Protein AF-0000000070043797 (afdb_homodimer)

Nearest PDB structures (foldseek):
  7clg-assembly1_B  TM=7.599E-01  e=2.004E-06  Staphylococcus aureus subsp. aureus USA300
  7clg-assembly1_A  TM=6.914E-01  e=1.085E-05  Staphylococcus aureus subsp. aureus USA300
  2c1l-assembly1_B  TM=6.113E-01  e=4.246E-06  Cytobacillus firmus
  5hp4-assembly1_A  TM=2.828E-01  e=3.568E+00  Tequintavirus T5
  5hml-assembly2_B  TM=2.187E-01  e=4.583E+00  Tequintavirus T5

pLDDT: mean 82.66, std 15.9, range [40.84, 98.69]

Organism: NCBI:txid859350

Sequence (438 aa):
MLGLRELDLKEEYRSDRDDIVSEFFFPCLSNCIEYDRCVDFLSIHTLARISMAFDNFAEGKAKLRMVTGHRFRASELDLLTKLFSEKEVKLFNSKLIKDSKINKVKSIIDNGQVEIKIAIPNSEQISDSFSERIGIFRDEHDQTVAFTGTSRGTVPTQTRDFESVDVFTSWNDQSRVERKMKDFEDLWQNKTKYVEVYDFMYAEKNNLLKYSSEWIMHDMLGLRELDLKEEYRSDRDDIVSEFFFPCLSNCIEYDRCVDFLSIHTLARISMAFDNFAEGKAKLRMVTGHRFRASELDLLTKLFSEKEVKLFNSKLIKDSKINKVKSIIDNGQVEIKIAIPNSEQISDSFSERIGIFRDEHDQTVAFTGTSRGTVPTQTRDFESVDVFTSWNDQSRVERKMKDFEDLWQNKTKYVEVYDFMYAEKNNLLKYSSEWIMHD

Radius of gyration: 21.9 Å; Cα contacts (8 Å, |Δi|>4): 882; chains: 2; bounding box: 48×62×45 Å

Solvent-accessible surface area (backbone atoms only — not comparable to full-atom values): 22919 Å² total; per-residue (Å²): 129,66,49,58,82,74,52,90,75,61,60,59,42,36,55,62,84,36,58,51,41,72,70,45,48,39,57,47,41,53,27,30,35,34,37,42,36,34,34,40,62,77,46,68,63,54,53,38,41,54,53,63,46,22,57,55,35,73,76,71,64,29,39,38,41,34,38,21,22,42,54,35,40,44,72,52,45,55,52,51,49,60,60,68,48,81,64,80,58,77,68,64,90,50,79,62,66,76,31,68,58,55,52,49,42,37,52,41,42,73,70,63,30,46,48,54,31,29,33,38,40,62,35,89,50,29,44,59,44,33,57,36,30,40,37,35,34,29,20,94,83,69,42,36,40,26,34,42,41,76,78,65,40,57,47,84,90,41,53,14,51,39,40,51,34,44,45,32,33,46,89,83,28,42,71,63,26,52,48,52,52,48,51,50,51,32,41,75,68,47,66,38,56,52,38,46,50,37,50,43,67,58,32,58,77,66,65,64,56,44,66,36,84,55,45,60,65,83,104,129,69,49,57,80,74,50,92,76,61,62,58,42,36,54,61,83,37,58,52,39,72,72,45,48,38,57,46,41,54,26,32,34,35,38,40,35,36,34,40,64,78,46,68,65,54,51,38,40,55,54,64,47,21,57,56,35,74,74,68,65,29,39,36,42,34,38,21,22,42,54,34,40,43,72,51,46,54,52,52,49,58,59,69,48,82,66,78,55,89,57,54,85,50,83,64,56,75,31,68,58,55,52,50,42,39,52,41,41,72,70,64,29,44,47,55,31,29,33,39,41,62,36,89,50,29,45,58,43,34,57,37,31,38,37,36,35,28,20,94,84,69,42,37,41,26,35,42,42,76,78,66,41,57,48,84,88,41,56,15,53,39,39,49,34,44,43,32,34,48,90,82,29,42,71,62,26,52,49,50,53,49,51,49,52,34,41,75,68,48,66,38,57,51,38,46,51,36,50,43,66,57,33,58,76,66,65,64,56,43,67,38,83,55,45,59,64,84,105

Foldseek 3Di:
DDAPVPQPDDQKDFPVPDPCQVRPVLVLLQFFQEKEWEAAADAPVVLLLSLVSNVVVVVVRHAYEYEYEQEYAPVRLVLVLVLQDPPPPPPDPDPVVVPPSSVSSSVSVVSVRYFYKYKAFADPVTHDTDHWTKMWGAGPVRKIKIKGWHCVPNDPVDDDDGIMMGIDTCVRHVVVNVVVVVVSVCVVVQNDPRMGMGGPNVCVVVVVHHYDNPPPPPD/DDAPVPQPDDQKDFPVPDPCQVRPVLVLLQFFQEKEWEAAADAPVVLLLSLVSNVVVVVVRHAYEYEYEQEYAPVRLVLVLLLQDPPPPCDPPDPPVVPPSSVSSSVSVVSVRYFYKYKAFADPVTHDTDHWTKMWGAHPVRKIKIKGWHPVDNDPVDDDDGIMMGIDTCVRHVVVNVVVVVVSVCVVVQNDPRMGMGGPNVCVVVVVHHYDNPPPPPD

Structure (mmCIF, N/CA/C/O backbone):
data_AF-0000000070043797-model_v1
#
loop_
_entity.id
_entity.type
_entity.pdbx_description
1 polymer 'DNA repair helicase'
#
loop_
_atom_site.group_PDB
_atom_site.id
_atom_site.type_symbol
_atom_site.label_atom_id
_atom_site.label_alt_id
_atom_site.label_comp_id
_atom_site.label_asym_id
_atom_site.label_entity_id
_atom_site.label_seq_id
_atom_site.pdbx_PDB_ins_code
_atom_site.Cartn_x
_atom_site.Cartn_y
_atom_site.Cartn_z
_atom_site.occupancy
_atom_site.B_iso_or_equiv
_atom_site.auth_seq_id
_atom_site.auth_comp_id
_atom_site.auth_asym_id
_atom_site.auth_atom_id
_atom_site.pdbx_PDB_model_num
ATOM 1 N N . MET A 1 1 ? 14.516 19.719 20.734 1 55.59 1 MET A N 1
ATOM 2 C CA . MET A 1 1 ? 13.758 18.547 20.312 1 55.59 1 MET A CA 1
ATOM 3 C C . MET A 1 1 ? 14.672 17.531 19.625 1 55.59 1 MET A C 1
ATOM 5 O O . MET A 1 1 ? 15.656 17.906 18.984 1 55.59 1 MET A O 1
ATOM 9 N N . LEU A 1 2 ? 14.672 16.281 20.016 1 77 2 LEU A N 1
ATOM 10 C CA . LEU A 1 2 ? 15.492 15.266 19.375 1 77 2 LEU A CA 1
ATOM 11 C C . LEU A 1 2 ? 15.156 15.156 17.891 1 77 2 LEU A C 1
ATOM 13 O O . LEU A 1 2 ? 14.008 15.391 17.484 1 77 2 LEU A O 1
ATOM 17 N N . GLY A 1 3 ? 16.172 15.289 16.969 1 90.25 3 GLY A N 1
ATOM 18 C CA . GLY A 1 3 ? 15.977 15.133 15.539 1 90.25 3 GLY A CA 1
ATOM 19 C C . GLY A 1 3 ? 15.594 13.719 15.141 1 90.25 3 GLY A C 1
ATOM 20 O O . GLY A 1 3 ? 15.633 12.805 15.969 1 90.25 3 GLY A O 1
ATOM 21 N N . LEU A 1 4 ? 15.07 13.547 13.93 1 96 4 LEU A N 1
ATOM 22 C CA . LEU A 1 4 ? 14.664 12.25 13.398 1 96 4 LEU A CA 1
ATOM 23 C C . LEU A 1 4 ? 15.828 11.258 13.438 1 96 4 LEU A C 1
ATOM 25 O O . LEU A 1 4 ? 15.617 10.062 13.656 1 96 4 LEU A O 1
ATOM 29 N N . ARG A 1 5 ? 16.984 11.781 13.312 1 96.38 5 ARG A N 1
ATOM 30 C CA . ARG A 1 5 ? 18.156 10.914 13.234 1 96.38 5 ARG A CA 1
ATOM 31 C C . ARG A 1 5 ? 18.438 10.25 14.57 1 96.38 5 ARG A C 1
ATOM 33 O O . ARG A 1 5 ? 19.141 9.242 14.633 1 96.38 5 ARG A O 1
ATOM 40 N N . GLU A 1 6 ? 17.984 10.82 15.656 1 96 6 GLU A N 1
ATOM 41 C CA . GLU A 1 6 ? 18.219 10.289 17 1 96 6 GLU A CA 1
ATOM 42 C C . GLU A 1 6 ? 17.234 9.164 17.328 1 96 6 GLU A C 1
ATOM 44 O O . GLU A 1 6 ? 17.391 8.477 18.328 1 96 6 GLU A O 1
ATOM 49 N N . LEU A 1 7 ? 16.25 9.016 16.484 1 96.12 7 LEU A N 1
ATOM 50 C CA . LEU A 1 7 ? 15.281 7.945 16.688 1 96.12 7 LEU A CA 1
ATOM 51 C C . LEU A 1 7 ? 15.859 6.598 16.281 1 96.12 7 LEU A C 1
ATOM 53 O O . LEU A 1 7 ? 16.656 6.516 15.336 1 96.12 7 LEU A O 1
ATOM 57 N N . ASP A 1 8 ? 15.539 5.574 16.984 1 95.44 8 ASP A N 1
ATOM 58 C CA . ASP A 1 8 ? 15.891 4.207 16.609 1 95.44 8 ASP A CA 1
ATOM 59 C C . ASP A 1 8 ? 14.82 3.592 15.711 1 95.44 8 ASP A C 1
ATOM 61 O O . ASP A 1 8 ? 13.938 2.873 16.188 1 95.44 8 ASP A O 1
ATOM 65 N N . LEU A 1 9 ? 14.977 3.846 14.43 1 97.81 9 LEU A N 1
ATOM 66 C CA . LEU A 1 9 ? 13.945 3.436 13.484 1 97.81 9 LEU A CA 1
ATOM 67 C C . LEU A 1 9 ? 14.312 2.109 12.82 1 97.81 9 LEU A C 1
ATOM 69 O O . LEU A 1 9 ? 15.484 1.852 12.547 1 97.81 9 LEU A O 1
ATOM 73 N N . LYS A 1 10 ? 13.359 1.319 12.633 1 97.75 10 LYS A N 1
ATOM 74 C CA . LYS A 1 10 ? 13.523 0.074 11.891 1 97.75 10 LYS A CA 1
ATOM 75 C C . LYS A 1 10 ? 13.375 0.308 10.383 1 97.75 10 LYS A C 1
ATOM 77 O O . LYS A 1 10 ? 12.82 1.32 9.961 1 97.75 10 LYS A O 1
ATOM 82 N N . GLU A 1 11 ? 13.852 -0.627 9.578 1 97.69 11 GLU A N 1
ATOM 83 C CA . GLU A 1 11 ? 13.656 -0.587 8.133 1 97.69 11 GLU A CA 1
ATOM 84 C C . GLU A 1 11 ? 12.203 -0.876 7.77 1 97.69 11 GLU A C 1
ATOM 86 O O . GLU A 1 11 ? 11.719 -0.452 6.715 1 97.69 11 GLU A O 1
ATOM 91 N N . GLU A 1 12 ? 11.602 -1.623 8.656 1 97.25 12 GLU A N 1
ATOM 92 C CA . GLU A 1 12 ? 10.211 -2.02 8.445 1 97.25 12 GLU A CA 1
ATOM 93 C C . GLU A 1 12 ? 9.484 -2.215 9.773 1 97.25 12 GLU A C 1
ATOM 95 O O . GLU A 1 12 ? 10.062 -2.717 10.734 1 97.25 12 GLU A O 1
ATOM 100 N N . TYR A 1 13 ? 8.273 -1.772 9.867 1 96 13 TYR A N 1
ATOM 101 C CA . TYR A 1 13 ? 7.348 -2.086 10.953 1 96 13 TYR A CA 1
ATOM 102 C C . TYR A 1 13 ? 6.188 -2.939 10.453 1 96 13 TYR A C 1
ATOM 104 O O . TYR A 1 13 ? 5.688 -2.732 9.352 1 96 13 TYR A O 1
ATOM 112 N N . ARG A 1 14 ? 5.762 -3.846 11.273 1 94.44 14 ARG A N 1
ATOM 113 C CA . ARG A 1 14 ? 4.707 -4.777 10.883 1 94.44 14 ARG A CA 1
ATOM 114 C C . ARG A 1 14 ? 3.801 -5.105 12.07 1 94.44 14 ARG A C 1
ATOM 116 O O . ARG A 1 14 ? 4.273 -5.254 13.195 1 94.44 14 ARG A O 1
ATOM 123 N N . SER A 1 15 ? 2.512 -5.293 11.805 1 91.38 15 SER A N 1
ATOM 124 C CA . SER A 1 15 ? 1.468 -5.371 12.82 1 91.38 15 SER A CA 1
ATOM 125 C C . SER A 1 15 ? 1.698 -6.551 13.766 1 91.38 15 SER A C 1
ATOM 127 O O . SER A 1 15 ? 1.282 -6.52 14.922 1 91.38 15 SER A O 1
ATOM 129 N N . ASP A 1 16 ? 2.354 -7.566 13.281 1 93.25 16 ASP A N 1
ATOM 130 C CA . ASP A 1 16 ? 2.461 -8.781 14.086 1 93.25 16 ASP A CA 1
ATOM 131 C C . ASP A 1 16 ? 3.486 -8.602 15.203 1 93.25 16 ASP A C 1
ATOM 133 O O . ASP A 1 16 ? 3.506 -9.383 16.156 1 93.25 16 ASP A O 1
ATOM 137 N N . ARG A 1 17 ? 4.336 -7.559 15.172 1 95.19 17 ARG A N 1
ATOM 138 C CA . ARG A 1 17 ? 5.426 -7.5 16.141 1 95.19 17 ARG A CA 1
ATOM 139 C C . ARG A 1 17 ? 5.668 -6.066 16.609 1 95.19 17 ARG A C 1
ATOM 141 O O . ARG A 1 17 ? 6.398 -5.836 17.562 1 95.19 17 ARG A O 1
ATOM 148 N N . ASP A 1 18 ? 5.02 -5.113 15.938 1 93.5 18 ASP A N 1
ATOM 149 C CA . ASP A 1 18 ? 5.191 -3.707 16.297 1 93.5 18 ASP A CA 1
ATOM 150 C C . ASP A 1 18 ? 3.844 -3.027 16.516 1 93.5 18 ASP A C 1
ATOM 152 O O . ASP A 1 18 ? 2.836 -3.426 15.93 1 93.5 18 ASP A O 1
ATOM 156 N N . ASP A 1 19 ? 3.861 -2.084 17.359 1 90.25 19 ASP A N 1
ATOM 157 C CA . ASP A 1 19 ? 2.826 -1.056 17.328 1 90.25 19 ASP A CA 1
ATOM 158 C C . ASP A 1 19 ? 3.234 0.106 16.422 1 90.25 19 ASP A C 1
ATOM 160 O O . ASP A 1 19 ? 3.887 1.05 16.875 1 90.25 19 ASP A O 1
ATOM 164 N N . ILE A 1 20 ? 2.82 -0.01 15.273 1 90.69 20 ILE A N 1
ATOM 165 C CA . ILE A 1 20 ? 3.303 0.872 14.211 1 90.69 20 ILE A CA 1
ATOM 166 C C . ILE A 1 20 ? 3.012 2.326 14.578 1 90.69 20 ILE A C 1
ATOM 168 O O . ILE A 1 20 ? 3.852 3.205 14.375 1 90.69 20 ILE A O 1
ATOM 172 N N . VAL A 1 21 ? 1.913 2.643 15.148 1 86.25 21 VAL A N 1
ATOM 173 C CA . VAL A 1 21 ? 1.5 4.004 15.477 1 86.25 21 VAL A CA 1
ATOM 174 C C . VAL A 1 21 ? 2.41 4.574 16.562 1 86.25 21 VAL A C 1
ATOM 176 O O . VAL A 1 21 ? 3.064 5.598 16.359 1 86.25 21 VAL A O 1
ATOM 179 N N . SER A 1 22 ? 2.598 3.875 17.641 1 87.75 22 SER A N 1
ATOM 180 C CA . SER A 1 22 ? 3.32 4.414 18.797 1 87.75 22 SER A CA 1
ATOM 181 C C . SER A 1 22 ? 4.828 4.309 18.594 1 87.75 22 SER A C 1
ATOM 183 O O . SER A 1 22 ? 5.59 5.098 19.156 1 87.75 22 SER A O 1
ATOM 185 N N . GLU A 1 23 ? 5.234 3.354 17.766 1 92.62 23 GLU A N 1
ATOM 186 C CA . GLU A 1 23 ? 6.668 3.098 17.672 1 92.62 23 GLU A CA 1
ATOM 187 C C . GLU A 1 23 ? 7.273 3.771 16.438 1 92.62 23 GLU A C 1
ATOM 189 O O . GLU A 1 23 ? 8.484 3.961 16.375 1 92.62 23 GLU A O 1
ATOM 194 N N . PHE A 1 24 ? 6.465 4.102 15.555 1 93.31 24 PHE A N 1
ATOM 195 C CA . PHE A 1 24 ? 6.984 4.73 14.344 1 93.31 24 PHE A CA 1
ATOM 196 C C . PHE A 1 24 ? 6.355 6.102 14.133 1 93.31 24 PHE A C 1
ATOM 198 O O . PHE A 1 24 ? 7.055 7.117 14.141 1 93.31 24 PHE A O 1
ATOM 205 N N . PHE A 1 25 ? 5.074 6.133 14.055 1 89.94 25 PHE A N 1
ATOM 206 C CA . PHE A 1 25 ? 4.402 7.359 13.641 1 89.94 25 PHE A CA 1
ATOM 207 C C . PHE A 1 25 ? 4.535 8.438 14.711 1 89.94 25 PHE A C 1
ATOM 209 O O . PHE A 1 25 ? 5 9.547 14.43 1 89.94 25 PHE A O 1
ATOM 216 N N . PHE A 1 26 ? 4.219 8.133 15.891 1 87.69 26 PHE A N 1
ATOM 217 C CA . PHE A 1 26 ? 4.238 9.141 16.938 1 87.69 26 PHE A CA 1
ATOM 218 C C . PHE A 1 26 ? 5.641 9.703 17.125 1 87.69 26 PHE A C 1
ATOM 220 O O . PHE A 1 26 ? 5.832 10.922 17.141 1 87.69 26 PHE A O 1
ATOM 227 N N . PRO A 1 27 ? 6.637 8.828 17.266 1 90.88 27 PRO A N 1
ATOM 228 C CA . PRO A 1 27 ? 7.988 9.375 17.391 1 90.88 27 PRO A CA 1
ATOM 229 C C . PRO A 1 27 ? 8.375 10.281 16.234 1 90.88 27 PRO A C 1
ATOM 231 O O . PRO A 1 27 ? 9 11.328 16.438 1 90.88 27 PRO A O 1
ATOM 234 N N . CYS A 1 28 ? 8.047 9.938 15.039 1 92.06 28 CYS A N 1
ATOM 235 C CA . CYS A 1 28 ? 8.391 10.758 13.883 1 92.06 28 CYS A CA 1
ATOM 236 C C . CYS A 1 28 ? 7.609 12.07 13.891 1 92.06 28 CYS A C 1
ATOM 238 O O . CYS A 1 28 ? 8.18 13.141 13.672 1 92.06 28 CYS A O 1
ATOM 240 N N . LEU A 1 29 ? 6.344 11.953 14.164 1 88.81 29 LEU A N 1
ATOM 241 C CA . LEU A 1 29 ? 5.484 13.133 14.172 1 88.81 29 LEU A CA 1
ATOM 242 C C . LEU A 1 29 ? 5.902 14.102 15.273 1 88.81 29 LEU A C 1
ATOM 244 O O . LEU A 1 29 ? 5.789 15.32 15.109 1 88.81 29 LEU A O 1
ATOM 248 N N . SER A 1 30 ? 6.387 13.586 16.328 1 85.62 30 SER A N 1
ATOM 249 C CA . SER A 1 30 ? 6.777 14.414 17.469 1 85.62 30 SER A CA 1
ATOM 250 C C . SER A 1 30 ? 8.102 15.125 17.203 1 85.62 30 SER A C 1
ATOM 252 O O . SER A 1 30 ? 8.461 16.062 17.922 1 85.62 30 SER A O 1
ATOM 254 N N . ASN A 1 31 ? 8.781 14.672 16.203 1 88.94 31 ASN A N 1
ATOM 255 C CA . ASN A 1 31 ? 10.117 15.219 16 1 88.94 31 ASN A CA 1
ATOM 256 C C . ASN A 1 31 ? 10.273 15.844 14.617 1 88.94 31 ASN A C 1
ATOM 258 O O . ASN A 1 31 ? 11.375 16.219 14.219 1 88.94 31 ASN A O 1
ATOM 262 N N . CYS A 1 32 ? 9.156 15.898 13.906 1 90.75 32 CYS A N 1
ATOM 263 C CA . CYS A 1 32 ? 9.234 16.531 12.602 1 90.75 32 CYS A CA 1
ATOM 264 C C . CYS A 1 32 ? 8.578 17.922 12.625 1 90.75 32 CYS A C 1
ATOM 266 O O . CYS A 1 32 ? 7.887 18.266 13.578 1 90.75 32 CYS A O 1
ATOM 268 N N . ILE A 1 33 ? 8.859 18.719 11.602 1 89.44 33 ILE A N 1
ATOM 269 C CA . ILE A 1 33 ? 8.234 20.031 11.461 1 89.44 33 ILE A CA 1
ATOM 270 C C . ILE A 1 33 ? 7.336 20.047 10.227 1 89.44 33 ILE A C 1
ATOM 272 O O . ILE A 1 33 ? 6.512 20.938 10.062 1 89.44 33 ILE A O 1
ATOM 276 N N . GLU A 1 34 ? 7.59 19.125 9.383 1 92.44 34 GLU A N 1
ATOM 277 C CA . GLU A 1 34 ? 6.77 18.953 8.188 1 92.44 34 GLU A CA 1
ATOM 278 C C . GLU A 1 34 ? 6.406 17.5 7.961 1 92.44 34 GLU A C 1
ATOM 280 O O . GLU A 1 34 ? 7.246 16.609 8.141 1 92.44 34 GLU A O 1
ATOM 285 N N . TYR A 1 35 ? 5.203 17.297 7.656 1 93.88 35 TYR A N 1
ATOM 286 C CA . TYR A 1 35 ? 4.711 15.961 7.316 1 93.88 35 TYR A CA 1
ATOM 287 C C . TYR A 1 35 ? 3.924 15.992 6.012 1 93.88 35 TYR A C 1
ATOM 289 O O . TYR A 1 35 ? 2.871 16.625 5.93 1 93.88 35 TYR A O 1
ATOM 297 N N . ASP A 1 36 ? 4.492 15.32 4.969 1 95.94 36 ASP A N 1
ATOM 298 C CA . ASP A 1 36 ? 3.842 15.133 3.674 1 95.94 36 ASP A CA 1
ATOM 299 C C . ASP A 1 36 ? 3.266 13.727 3.547 1 95.94 36 ASP A C 1
ATOM 301 O O . ASP A 1 36 ? 3.977 12.742 3.75 1 95.94 36 ASP A O 1
ATOM 305 N N . ARG A 1 37 ? 1.954 13.641 3.174 1 94.88 37 ARG A N 1
ATOM 306 C CA . ARG A 1 37 ? 1.294 12.336 3.213 1 94.88 37 ARG A CA 1
ATOM 307 C C . ARG A 1 37 ? 0.372 12.156 2.014 1 94.88 37 ARG A C 1
ATOM 309 O O . ARG A 1 37 ? -0.43 13.039 1.699 1 94.88 37 ARG A O 1
ATOM 316 N N . CYS A 1 38 ? 0.595 11.055 1.315 1 94.19 38 CYS A N 1
ATOM 317 C CA . CYS A 1 38 ? -0.367 10.602 0.318 1 94.19 38 CYS A CA 1
ATOM 318 C C . CYS A 1 38 ? -1.197 9.438 0.853 1 94.19 38 CYS A C 1
ATOM 320 O O . CYS A 1 38 ? -0.653 8.492 1.419 1 94.19 38 CYS A O 1
ATOM 322 N N . VAL A 1 39 ? -2.484 9.555 0.68 1 89.44 39 VAL A N 1
ATOM 323 C CA . VAL A 1 39 ? -3.389 8.461 1.04 1 89.44 39 VAL A CA 1
ATOM 324 C C . VAL A 1 39 ? -4.367 8.203 -0.105 1 89.44 39 VAL A C 1
ATOM 326 O O . VAL A 1 39 ? -4.629 9.094 -0.92 1 89.44 39 VAL A O 1
ATOM 329 N N . ASP A 1 40 ? -4.902 6.965 -0.133 1 85.25 40 ASP A N 1
ATOM 330 C CA . ASP A 1 40 ? -5.902 6.633 -1.141 1 85.25 40 ASP A CA 1
ATOM 331 C C . ASP A 1 40 ? -7.266 7.219 -0.777 1 85.25 40 ASP A C 1
ATOM 333 O O . ASP A 1 40 ? -7.988 7.711 -1.646 1 85.25 40 ASP A O 1
ATOM 337 N N . PHE A 1 41 ? -7.555 7.125 0.551 1 82.12 41 PHE A N 1
ATOM 338 C CA . PHE A 1 41 ? -8.82 7.617 1.073 1 82.12 41 PHE A CA 1
ATOM 339 C C . PHE A 1 41 ? -8.609 8.391 2.369 1 82.12 41 PHE A C 1
ATOM 341 O O . PHE A 1 41 ? -8.141 7.836 3.363 1 82.12 41 PHE A O 1
ATOM 348 N N . LEU A 1 42 ? -9.023 9.617 2.268 1 84.19 42 LEU A N 1
ATOM 349 C CA . LEU A 1 42 ? -8.891 10.438 3.467 1 84.19 42 LEU A CA 1
ATOM 350 C C . LEU A 1 42 ? -10.117 10.312 4.355 1 84.19 42 LEU A C 1
ATOM 352 O O . LEU A 1 42 ? -11.25 10.344 3.859 1 84.19 42 LEU A O 1
ATOM 356 N N . SER A 1 43 ? -9.875 10.133 5.578 1 77.75 43 SER A N 1
ATOM 357 C CA . SER A 1 43 ? -10.953 10.195 6.566 1 77.75 43 SER A CA 1
ATOM 358 C C . SER A 1 43 ? -10.664 11.258 7.629 1 77.75 43 SER A C 1
ATOM 360 O O . SER A 1 43 ? -9.508 11.562 7.91 1 77.75 43 SER A O 1
ATOM 362 N N . ILE A 1 44 ? -11.695 11.766 8.141 1 76.06 44 ILE A N 1
ATOM 363 C CA . ILE A 1 44 ? -11.578 12.766 9.195 1 76.06 44 ILE A CA 1
ATOM 364 C C . ILE A 1 44 ? -10.844 12.164 10.398 1 76.06 44 ILE A C 1
ATOM 366 O O . ILE A 1 44 ? -10.078 12.859 11.07 1 76.06 44 ILE A O 1
ATOM 370 N N . HIS A 1 45 ? -11.047 10.977 10.555 1 73.81 45 HIS A N 1
ATOM 371 C CA . HIS A 1 45 ? -10.398 10.312 11.68 1 73.81 45 HIS A CA 1
ATOM 372 C C . HIS A 1 45 ? -8.883 10.281 11.508 1 73.81 45 HIS A C 1
ATOM 374 O O . HIS A 1 45 ? -8.141 10.531 12.461 1 73.81 45 HIS A O 1
ATOM 380 N N . THR A 1 46 ? -8.531 10 10.305 1 75.94 46 THR A N 1
ATOM 381 C CA . THR A 1 46 ? -7.105 10.023 10.008 1 75.94 46 THR A CA 1
ATOM 382 C C . THR A 1 46 ? -6.527 11.414 10.25 1 75.94 46 THR A C 1
ATOM 384 O O . THR A 1 46 ? -5.488 11.555 10.898 1 75.94 46 THR A O 1
ATOM 387 N N . LEU A 1 47 ? -7.18 12.375 9.828 1 79.12 47 LEU A N 1
ATOM 388 C CA . LEU A 1 47 ? -6.727 13.758 9.984 1 79.12 47 LEU A CA 1
ATOM 389 C C . LEU A 1 47 ? -6.648 14.141 11.461 1 79.12 47 LEU A C 1
ATOM 391 O O . LEU A 1 47 ? -5.668 14.742 11.898 1 79.12 47 LEU A O 1
ATOM 395 N N . ALA A 1 48 ? -7.684 13.812 12.164 1 75.69 48 ALA A N 1
ATOM 396 C CA . ALA A 1 48 ? -7.734 14.102 13.594 1 75.69 48 ALA A CA 1
ATOM 397 C C . ALA A 1 48 ? -6.586 13.422 14.328 1 75.69 48 ALA A C 1
ATOM 399 O O . ALA A 1 48 ? -5.938 14.039 15.18 1 75.69 48 ALA A O 1
ATOM 400 N N . ARG A 1 49 ? -6.25 12.312 13.914 1 73.69 49 ARG A N 1
ATOM 401 C CA . ARG A 1 49 ? -5.195 11.547 14.562 1 73.69 49 ARG A CA 1
ATOM 402 C C . ARG A 1 49 ? -3.83 12.18 14.328 1 73.69 49 ARG A C 1
ATOM 404 O O . ARG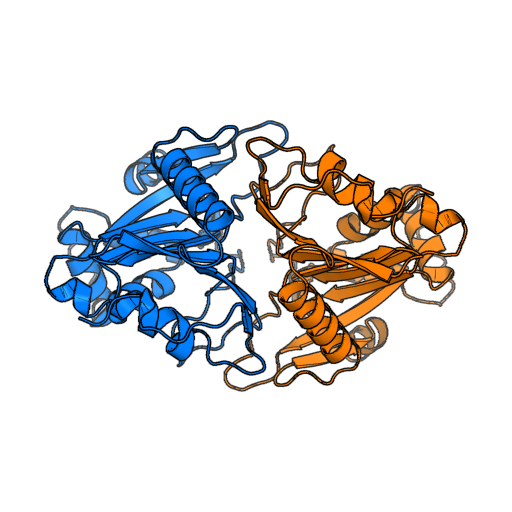 A 1 49 ? -3.039 12.328 15.266 1 73.69 49 ARG A O 1
ATOM 411 N N . ILE A 1 50 ? -3.621 12.422 13.18 1 78.06 50 ILE A N 1
ATOM 412 C CA . ILE A 1 50 ? -2.357 13.062 12.828 1 78.06 50 ILE A CA 1
ATOM 413 C C . ILE A 1 50 ? -2.223 14.383 13.578 1 78.06 50 ILE A C 1
ATOM 415 O O . ILE A 1 50 ? -1.166 14.68 14.141 1 78.06 50 ILE A O 1
ATOM 419 N N . SER A 1 51 ? -3.318 15.055 13.68 1 72.06 51 SER A N 1
ATOM 420 C CA . SER A 1 51 ? -3.303 16.375 14.312 1 72.06 51 SER A CA 1
ATOM 421 C C . SER A 1 51 ? -3.035 16.266 15.812 1 72.06 51 SER A C 1
ATOM 423 O O . SER A 1 51 ? -2.328 17.094 16.391 1 72.06 51 SER A O 1
ATOM 425 N N . MET A 1 52 ? -3.541 15.242 16.406 1 69.5 52 MET A N 1
ATOM 426 C CA . MET A 1 52 ? -3.377 15.047 17.844 1 69.5 52 MET A CA 1
ATOM 427 C C . MET A 1 52 ? -1.958 14.602 18.172 1 69.5 52 MET A C 1
ATOM 429 O O . MET A 1 52 ? -1.429 14.93 19.234 1 69.5 52 MET A O 1
ATOM 433 N N . ALA A 1 53 ? -1.466 13.828 17.312 1 67.12 53 ALA A N 1
ATOM 434 C CA . ALA A 1 53 ? -0.119 13.305 17.531 1 67.12 53 ALA A CA 1
ATOM 435 C C . ALA A 1 53 ? 0.934 14.383 17.266 1 67.12 53 ALA A C 1
ATOM 437 O O . ALA A 1 53 ? 2.078 14.258 17.703 1 67.12 53 ALA A O 1
ATOM 438 N N . PHE A 1 54 ? 0.45 15.273 16.594 1 68.31 54 PHE A N 1
ATOM 439 C CA . PHE A 1 54 ? 1.36 16.328 16.172 1 68.31 54 PHE A CA 1
ATOM 440 C C . PHE A 1 54 ? 1.446 17.422 17.234 1 68.31 54 PHE A C 1
ATOM 442 O O . PHE A 1 54 ? 1.111 18.578 16.953 1 68.31 54 PHE A O 1
ATOM 449 N N . ASP A 1 55 ? 1.703 17.047 18.562 1 58.59 55 ASP A N 1
ATOM 450 C CA . ASP A 1 55 ? 1.825 18.016 19.656 1 58.59 55 ASP A CA 1
ATOM 451 C C . ASP A 1 55 ? 2.688 19.203 19.25 1 58.59 55 ASP A C 1
ATOM 453 O O . ASP A 1 55 ? 2.377 20.359 19.578 1 58.59 55 ASP A O 1
ATOM 457 N N . ASN A 1 56 ? 3.838 18.922 18.656 1 56.78 56 ASN A N 1
ATOM 458 C CA . ASN A 1 56 ? 4.703 20.047 18.266 1 56.78 56 ASN A CA 1
ATOM 459 C C . ASN A 1 56 ? 3.992 21 17.328 1 56.78 56 ASN A C 1
ATOM 461 O O . ASN A 1 56 ? 4.508 22.078 17.016 1 56.78 56 ASN A O 1
ATOM 465 N N . PHE A 1 57 ? 2.799 20.531 16.688 1 57.28 57 PHE A N 1
ATOM 466 C CA . PHE A 1 57 ? 2.006 21.406 15.828 1 57.28 57 PHE A CA 1
ATOM 467 C C . PHE A 1 57 ? 1.597 22.672 16.562 1 57.28 57 PHE A C 1
ATOM 469 O O . PHE A 1 57 ? 1.509 23.75 15.969 1 57.28 57 PHE A O 1
ATOM 476 N N . ALA A 1 58 ? 1.352 22.359 17.844 1 53.78 58 ALA A N 1
ATOM 477 C CA . ALA A 1 58 ? 0.769 23.438 18.656 1 53.78 58 ALA A CA 1
ATOM 478 C C . ALA A 1 58 ? 1.689 24.641 18.703 1 53.78 58 ALA A C 1
ATOM 480 O O . ALA A 1 58 ? 1.224 25.781 18.828 1 53.78 58 ALA A O 1
ATOM 481 N N . GLU A 1 59 ? 2.92 24.344 18.609 1 54.97 59 GLU A N 1
ATOM 482 C CA . GLU A 1 59 ? 3.738 25.547 18.734 1 54.97 59 GLU A CA 1
ATOM 483 C C . GLU A 1 59 ? 3.822 26.297 17.422 1 54.97 59 GLU A C 1
ATOM 485 O O . GLU A 1 59 ? 4.531 27.297 17.312 1 54.97 59 GLU A O 1
ATOM 490 N N . GLY A 1 60 ? 2.961 26.078 16.453 1 58.16 60 GLY A N 1
ATOM 491 C CA . GLY A 1 60 ? 2.795 26.859 15.242 1 58.16 60 GLY A CA 1
ATOM 492 C C . GLY A 1 60 ? 3.805 26.5 14.164 1 58.16 60 GLY A C 1
ATOM 493 O O . GLY A 1 60 ? 3.793 27.078 13.078 1 58.16 60 GLY A O 1
ATOM 494 N N . LYS A 1 61 ? 4.645 25.531 14.484 1 63.44 61 LYS A N 1
ATOM 495 C CA . LYS A 1 61 ? 5.742 25.406 13.531 1 63.44 61 LYS A CA 1
ATOM 496 C C . LYS A 1 61 ? 5.566 24.172 12.648 1 63.44 61 LYS A C 1
ATOM 498 O O . LYS A 1 61 ? 6.312 23.969 11.695 1 63.44 61 LYS A O 1
ATOM 503 N N . ALA A 1 62 ? 4.531 23.375 12.766 1 75.06 62 ALA A N 1
ATOM 504 C CA . ALA A 1 62 ? 4.461 22.141 11.984 1 75.06 62 ALA A CA 1
ATOM 505 C C . ALA A 1 62 ? 3.438 22.266 10.859 1 75.06 62 ALA A C 1
ATOM 507 O O . ALA A 1 62 ? 2.43 22.953 11 1 75.06 62 ALA A O 1
ATOM 508 N N . LYS A 1 63 ? 3.812 21.797 9.68 1 87.56 63 LYS A N 1
ATOM 509 C CA . LYS A 1 63 ? 2.951 21.844 8.5 1 87.56 63 LYS A CA 1
ATOM 510 C C . LYS A 1 63 ? 2.623 20.422 8.016 1 87.56 63 LYS A C 1
ATOM 512 O O . LYS A 1 63 ? 3.512 19.578 7.91 1 87.56 63 LYS A O 1
ATOM 517 N N . LEU A 1 64 ? 1.349 20.188 7.82 1 91.31 64 LEU A N 1
ATOM 518 C CA . LEU A 1 64 ? 0.863 18.938 7.254 1 91.31 64 LEU A CA 1
ATOM 519 C C . LEU A 1 64 ? 0.28 19.156 5.863 1 91.31 64 LEU A C 1
ATOM 521 O O . LEU A 1 64 ? -0.678 19.922 5.703 1 91.31 64 LEU A O 1
ATOM 525 N N . ARG A 1 65 ? 0.882 18.547 4.855 1 93.81 65 ARG A N 1
ATOM 526 C CA . ARG A 1 65 ? 0.344 18.531 3.5 1 93.81 65 ARG A CA 1
ATOM 527 C C . ARG A 1 65 ? -0.145 17.125 3.135 1 93.81 65 ARG A C 1
ATOM 529 O O . ARG A 1 65 ? 0.596 16.156 3.268 1 93.81 65 ARG A O 1
ATOM 536 N N . MET A 1 66 ? -1.4 17.047 2.711 1 93.75 66 MET A N 1
ATOM 537 C CA . MET A 1 66 ? -1.964 15.75 2.377 1 93.75 66 MET A CA 1
ATOM 538 C C . MET A 1 66 ? -2.521 15.742 0.958 1 93.75 66 MET A C 1
ATOM 540 O O . MET A 1 66 ? -3.178 16.703 0.541 1 93.75 66 MET A O 1
ATOM 544 N N . VAL A 1 67 ? -2.16 14.758 0.213 1 95.75 67 VAL A N 1
ATOM 545 C CA . VAL A 1 67 ? -2.799 14.469 -1.068 1 95.75 67 VAL A CA 1
ATOM 546 C C . VAL A 1 67 ? -3.627 13.188 -0.96 1 95.75 67 VAL A C 1
ATOM 548 O O . VAL A 1 67 ? -3.139 12.164 -0.474 1 95.75 67 VAL A O 1
ATOM 551 N N . THR A 1 68 ? -4.871 13.234 -1.33 1 92.81 68 THR A N 1
ATOM 552 C CA . THR A 1 68 ? -5.742 12.07 -1.27 1 92.81 68 THR A CA 1
ATOM 553 C C . THR A 1 68 ? -6.438 11.844 -2.611 1 92.81 68 THR A C 1
ATOM 555 O O . THR A 1 68 ? -6.441 12.727 -3.471 1 92.81 68 THR A O 1
ATOM 558 N N . GLY A 1 69 ? -6.941 10.656 -2.791 1 91.31 69 GLY A N 1
ATOM 559 C CA . GLY A 1 69 ? -7.762 10.367 -3.957 1 91.31 69 GLY A CA 1
ATOM 560 C C . GLY A 1 69 ? -9.078 11.117 -3.969 1 91.31 69 GLY A C 1
ATOM 561 O O . GLY A 1 69 ? -9.391 11.844 -3.021 1 91.31 69 GLY A O 1
ATOM 562 N N . HIS A 1 70 ? -9.859 10.93 -5.023 1 90.94 70 HIS A N 1
ATOM 563 C CA . HIS A 1 70 ? -11.023 11.773 -5.266 1 90.94 70 HIS A CA 1
ATOM 564 C C . HIS A 1 70 ? -12.312 11.055 -4.891 1 90.94 70 HIS A C 1
ATOM 566 O O . HIS A 1 70 ? -13.406 11.539 -5.191 1 90.94 70 HIS A O 1
ATOM 572 N N . ARG A 1 71 ? -12.156 9.945 -4.305 1 84.38 71 ARG A N 1
ATOM 573 C CA . ARG A 1 71 ? -13.344 9.188 -3.908 1 84.38 71 ARG A CA 1
ATOM 574 C C . ARG A 1 71 ? -13.555 9.25 -2.398 1 84.38 71 ARG A C 1
ATOM 576 O O . ARG A 1 71 ? -12.617 9.039 -1.624 1 84.38 71 ARG A O 1
ATOM 583 N N . PHE A 1 72 ? -14.812 9.516 -2.025 1 83.75 72 PHE A N 1
ATOM 584 C CA . PHE A 1 72 ? -15.164 9.648 -0.615 1 83.75 72 PHE A CA 1
ATOM 585 C C . PHE A 1 72 ? -16.453 8.898 -0.302 1 83.75 72 PHE A C 1
ATOM 587 O O . PHE A 1 72 ? -17.312 8.734 -1.174 1 83.75 72 PHE A O 1
ATOM 594 N N . ARG A 1 73 ? -16.438 8.461 0.91 1 78.5 73 ARG A N 1
ATOM 595 C CA . ARG A 1 73 ? -17.781 8.188 1.416 1 78.5 73 ARG A CA 1
ATOM 596 C C . ARG A 1 73 ? -18.594 9.477 1.548 1 78.5 73 ARG A C 1
ATOM 598 O O . ARG A 1 73 ? -18.062 10.508 1.967 1 78.5 73 ARG A O 1
ATOM 605 N N . ALA A 1 74 ? -19.859 9.297 1.291 1 82 74 ALA A N 1
ATOM 606 C CA . ALA A 1 74 ? -20.703 10.484 1.304 1 82 74 ALA A CA 1
ATOM 607 C C . ALA A 1 74 ? -20.641 11.188 2.658 1 82 74 ALA A C 1
ATOM 609 O O . ALA A 1 74 ? -20.516 12.414 2.727 1 82 74 ALA A O 1
ATOM 610 N N . SER A 1 75 ? -20.75 10.43 3.68 1 81 75 SER A N 1
ATOM 611 C CA . SER A 1 75 ? -20.734 11 5.023 1 81 75 SER A CA 1
ATOM 612 C C . SER A 1 75 ? -19.406 11.688 5.32 1 81 75 SER A C 1
ATOM 614 O O . SER A 1 75 ? -19.391 12.75 5.941 1 81 75 SER A O 1
ATOM 616 N N . GLU A 1 76 ? -18.391 11.102 4.812 1 81.69 76 GLU A N 1
ATOM 617 C CA . GLU A 1 76 ? -17.062 11.664 5.031 1 81.69 76 GLU A CA 1
ATOM 618 C C . GLU A 1 76 ? -16.875 12.969 4.262 1 81.69 76 GLU A C 1
ATOM 620 O O . GLU A 1 76 ? -16.328 13.938 4.789 1 81.69 76 GLU A O 1
ATOM 625 N N . LEU A 1 77 ? -17.328 12.945 3.127 1 86.5 77 LEU A N 1
ATOM 626 C CA . LEU A 1 77 ? -17.188 14.141 2.297 1 86.5 77 LEU A CA 1
ATOM 627 C C . LEU A 1 77 ? -17.922 15.32 2.92 1 86.5 77 LEU A C 1
ATOM 629 O O . LEU A 1 77 ? -17.406 16.438 2.951 1 86.5 77 LEU A O 1
ATOM 633 N N . ASP A 1 78 ? -19.109 15.07 3.393 1 85.94 78 ASP A N 1
ATOM 634 C CA . ASP A 1 78 ? -19.906 16.109 4.035 1 85.94 78 ASP A CA 1
ATOM 635 C C . ASP A 1 78 ? -19.156 16.719 5.219 1 85.94 78 ASP A C 1
ATOM 637 O O . ASP A 1 78 ? -19.094 17.938 5.359 1 85.94 78 ASP A O 1
ATOM 641 N N . LEU A 1 79 ? -18.594 15.875 5.984 1 84.06 79 LEU A N 1
ATOM 642 C CA . LEU A 1 79 ? -17.875 16.312 7.176 1 84.06 79 LEU A CA 1
ATOM 643 C C . LEU A 1 79 ? -16.625 17.125 6.797 1 84.06 79 LEU A C 1
ATOM 645 O O . LEU A 1 79 ? -16.391 18.188 7.363 1 84.06 79 LEU A O 1
ATOM 649 N N . LEU A 1 80 ? -15.875 16.641 5.855 1 86.75 80 LEU A N 1
ATOM 650 C CA . LEU A 1 80 ? -14.664 17.328 5.418 1 86.75 80 LEU A CA 1
ATOM 651 C C . LEU A 1 80 ? -14.992 18.688 4.812 1 86.75 80 LEU A C 1
ATOM 653 O O . LEU A 1 80 ? -14.281 19.672 5.051 1 86.75 80 LEU A O 1
ATOM 657 N N . THR A 1 81 ? -16.047 18.75 4.078 1 87.81 81 THR A N 1
ATOM 658 C CA . THR A 1 81 ? -16.469 20 3.465 1 87.81 81 THR A CA 1
ATOM 659 C C . THR A 1 81 ? -16.797 21.047 4.527 1 87.81 81 THR A C 1
ATOM 661 O O . THR A 1 81 ? -16.406 22.203 4.406 1 87.81 81 THR A O 1
ATOM 664 N N . LYS A 1 82 ? -17.438 20.609 5.512 1 84.12 82 LYS A N 1
ATOM 665 C CA . LYS A 1 82 ? -17.781 21.516 6.605 1 84.12 82 LYS A CA 1
ATOM 666 C C . LYS A 1 82 ? -16.531 22 7.332 1 84.12 82 LYS A C 1
ATOM 668 O O . LYS A 1 82 ? -16.438 23.156 7.719 1 84.12 82 LYS A O 1
ATOM 673 N N . LEU A 1 83 ? -15.641 21.109 7.477 1 83.56 83 LEU A N 1
ATOM 674 C CA . LEU A 1 83 ? -14.406 21.422 8.195 1 83.56 83 LEU A CA 1
ATOM 675 C C . LEU A 1 83 ? -13.578 22.438 7.438 1 83.56 83 LEU A C 1
ATOM 677 O O . LEU A 1 83 ? -12.969 23.328 8.039 1 83.56 83 LEU A O 1
ATOM 681 N N . PHE A 1 84 ? -13.617 22.391 6.164 1 86.38 84 PHE A N 1
ATOM 682 C CA . PHE A 1 84 ? -12.727 23.234 5.367 1 86.38 84 PHE A CA 1
ATOM 683 C C . PHE A 1 84 ? -13.461 24.438 4.812 1 86.38 84 PHE A C 1
ATOM 685 O O . PHE A 1 84 ? -12.852 25.328 4.215 1 86.38 84 PHE A O 1
ATOM 692 N N . SER A 1 85 ? -14.734 24.453 5.004 1 80.62 85 SER A N 1
ATOM 693 C CA . SER A 1 85 ? -15.492 25.625 4.574 1 80.62 85 SER A CA 1
ATOM 694 C C . SER A 1 85 ? -15.242 26.812 5.496 1 80.62 85 SER A C 1
ATOM 696 O O . SER A 1 85 ? -15.07 26.641 6.707 1 80.62 85 SER A O 1
ATOM 698 N N . GLU A 1 86 ? -14.82 28.094 4.953 1 66.44 86 GLU A N 1
ATOM 699 C CA . GLU A 1 86 ? -14.57 29.328 5.695 1 66.44 86 GLU A CA 1
ATOM 700 C C . GLU A 1 86 ? -15.844 29.859 6.336 1 66.44 86 GLU A C 1
ATOM 702 O O . GLU A 1 86 ? -15.797 30.656 7.266 1 66.44 86 GLU A O 1
ATOM 707 N N . LYS A 1 87 ? -17.047 29.781 5.652 1 56.88 87 LYS A N 1
ATOM 708 C CA . LYS A 1 87 ? -18.281 30.375 6.16 1 56.88 87 LYS A CA 1
ATOM 709 C C . LYS A 1 87 ? -18.578 29.891 7.578 1 56.88 87 LYS A C 1
ATOM 711 O O . LYS A 1 87 ? -18.297 28.734 7.922 1 56.88 87 LYS A O 1
ATOM 716 N N . GLU A 1 88 ? -18.609 30.891 8.32 1 52.72 88 GLU A N 1
ATOM 717 C CA . GLU A 1 88 ? -19.016 30.656 9.711 1 52.72 88 GLU A CA 1
ATOM 718 C C . GLU A 1 88 ? -20 29.516 9.82 1 52.72 88 GLU A C 1
ATOM 720 O O . GLU A 1 88 ? -21.156 29.625 9.383 1 52.72 88 GLU A O 1
ATOM 725 N N . VAL A 1 89 ? -19.688 28.484 9.234 1 48.38 89 VAL A N 1
ATOM 726 C CA . VAL A 1 89 ? -20.672 27.422 9.391 1 48.38 89 VAL A CA 1
ATOM 727 C C . VAL A 1 89 ? -21.062 27.297 10.859 1 48.38 89 VAL A C 1
ATOM 729 O O . VAL A 1 89 ? -20.219 27.047 11.719 1 48.38 89 VAL A O 1
ATOM 732 N N . LYS A 1 90 ? -22.016 28.141 11.359 1 46.5 90 LYS A N 1
ATOM 733 C CA . LYS A 1 90 ? -22.688 27.672 12.562 1 46.5 90 LYS A CA 1
ATOM 734 C C . LYS A 1 90 ? -22.531 26.172 12.734 1 46.5 90 LYS A C 1
ATOM 736 O O . LYS A 1 90 ? -23.172 25.391 12.016 1 46.5 90 LYS A O 1
ATOM 741 N N . LEU A 1 91 ? -21.422 25.75 12.734 1 48.5 91 LEU A N 1
ATOM 742 C CA . LEU A 1 91 ? -21.172 24.344 13.023 1 48.5 91 LEU A CA 1
ATOM 743 C C . LEU A 1 91 ? -22.359 23.703 13.742 1 48.5 91 LEU A C 1
ATOM 745 O O . LEU A 1 91 ? -22.797 24.219 14.773 1 48.5 91 LEU A O 1
ATOM 749 N N . PHE A 1 92 ? -23.141 22.922 13.023 1 42.62 92 PHE A N 1
ATOM 750 C CA . PHE A 1 92 ? -24.391 22.266 13.375 1 42.62 92 PHE A CA 1
ATOM 751 C C . PHE A 1 92 ? -24.453 21.969 14.867 1 42.62 92 PHE A C 1
ATOM 753 O O . PHE A 1 92 ? -23.406 21.844 15.516 1 42.62 92 PHE A O 1
ATOM 760 N N . ASN A 1 93 ? -25.516 22.203 15.523 1 42.84 93 ASN A N 1
ATOM 761 C CA . ASN A 1 93 ? -26.125 21.641 16.719 1 42.84 93 ASN A CA 1
ATOM 762 C C . ASN A 1 93 ? -25.641 20.219 16.969 1 42.84 93 ASN A C 1
ATOM 764 O O . ASN A 1 93 ? -26.219 19.484 17.781 1 42.84 93 ASN A O 1
ATOM 768 N N . SER A 1 94 ? -25.203 19.5 15.969 1 43.72 94 SER A N 1
ATOM 769 C CA . SER A 1 94 ? -25.172 18.047 16.078 1 43.72 94 SER A CA 1
ATOM 770 C C . SER A 1 94 ? -24.062 17.578 17.031 1 43.72 94 SER A C 1
ATOM 772 O O . SER A 1 94 ? -23.125 18.344 17.312 1 43.72 94 SER A O 1
ATOM 774 N N . LYS A 1 95 ? -24.109 16.422 17.562 1 50.12 95 LYS A N 1
ATOM 775 C CA . LYS A 1 95 ? -23.328 15.57 18.453 1 50.12 95 LYS A CA 1
ATOM 776 C C . LYS A 1 95 ? -21.859 15.547 18.031 1 50.12 95 LYS A C 1
ATOM 778 O O . LYS A 1 95 ? -21 15.125 18.812 1 50.12 95 LYS A O 1
ATOM 783 N N . LEU A 1 96 ? -21.562 15.82 16.797 1 51.44 96 LEU A N 1
ATOM 784 C CA . LEU A 1 96 ? -20.172 15.711 16.375 1 51.44 96 LEU A CA 1
ATOM 785 C C . LEU A 1 96 ? -19.344 16.875 16.891 1 51.44 96 LEU A C 1
ATOM 787 O O . LEU A 1 96 ? -18.172 16.703 17.25 1 51.44 96 LEU A O 1
ATOM 791 N N . ILE A 1 97 ? -19.891 18.172 16.891 1 49.34 97 ILE A N 1
ATOM 792 C CA . ILE A 1 97 ? -19.141 19.344 17.328 1 49.34 97 ILE A CA 1
ATOM 793 C C . ILE A 1 97 ? -18.812 19.219 18.812 1 49.34 97 ILE A C 1
ATOM 795 O O . ILE A 1 97 ? -17.797 19.766 19.281 1 49.34 97 ILE A O 1
ATOM 799 N N . LYS A 1 98 ? -19.641 18.484 19.422 1 54.84 98 LYS A N 1
ATOM 800 C CA . LYS A 1 98 ? -19.328 18.359 20.844 1 54.84 98 LYS A CA 1
ATOM 801 C C . LYS A 1 98 ? -18.078 17.5 21.047 1 54.84 98 LYS A C 1
ATOM 803 O O . LYS A 1 98 ? -17.578 17.375 22.172 1 54.84 98 LYS A O 1
ATOM 808 N N . ASP A 1 99 ? -17.531 17.109 19.781 1 64.62 99 ASP A N 1
ATOM 809 C CA . ASP A 1 99 ? -16.344 16.281 19.906 1 64.62 99 ASP A CA 1
ATOM 810 C C . ASP A 1 99 ? -15.078 17.125 19.938 1 64.62 99 ASP A C 1
ATOM 812 O O . ASP A 1 99 ? -14.75 17.797 18.969 1 64.62 99 ASP A O 1
ATOM 816 N N . SER A 1 100 ? -14.484 17.406 21.047 1 70.31 100 SER A N 1
ATOM 817 C CA . SER A 1 100 ? -13.266 18.156 21.312 1 70.31 100 SER A CA 1
ATOM 818 C C . SER A 1 100 ? -12.195 17.859 20.266 1 70.31 100 SER A C 1
ATOM 820 O O . SER A 1 100 ? -11.422 18.75 19.891 1 70.31 100 SER A O 1
ATOM 822 N N . LYS A 1 101 ? -12.25 16.812 19.656 1 70.81 101 LYS A N 1
ATOM 823 C CA . LYS A 1 101 ? -11.227 16.438 18.688 1 70.81 101 LYS A CA 1
ATOM 824 C C . LYS A 1 101 ? -11.445 17.141 17.344 1 70.81 101 LYS A C 1
ATOM 826 O O . LYS A 1 101 ? -10.492 17.641 16.75 1 70.81 101 LYS A O 1
ATOM 831 N N . ILE A 1 102 ? -12.688 17.219 17 1 73.12 102 ILE A N 1
ATOM 832 C CA . ILE A 1 102 ? -13.016 17.844 15.727 1 73.12 102 ILE A CA 1
ATOM 833 C C . ILE A 1 102 ? -12.742 19.344 15.797 1 73.12 102 ILE A C 1
ATOM 835 O O . ILE A 1 102 ? -12.258 19.938 14.836 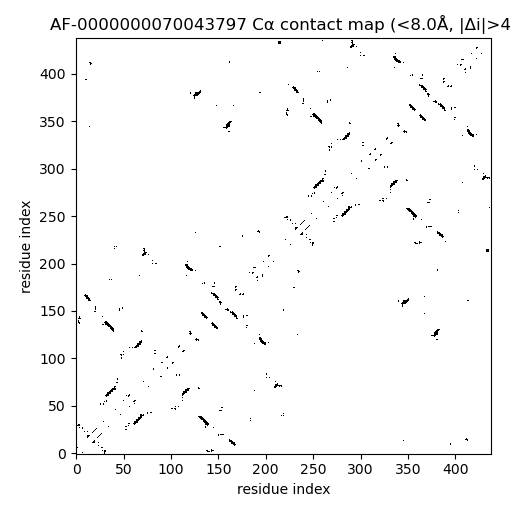1 73.12 102 ILE A O 1
ATOM 839 N N . ASN A 1 103 ? -13 19.859 16.953 1 75.31 103 ASN A N 1
ATOM 840 C CA . ASN A 1 103 ? -12.727 21.281 17.141 1 75.31 103 ASN A CA 1
ATOM 841 C C . ASN A 1 103 ? -11.227 21.578 17.047 1 75.31 103 ASN A C 1
ATOM 843 O O . ASN A 1 103 ? -10.828 22.594 16.5 1 75.31 103 ASN A O 1
ATOM 847 N N . LYS A 1 104 ? -10.562 20.719 17.578 1 76.38 104 LYS A N 1
ATOM 848 C CA . LYS A 1 104 ? -9.117 20.875 17.5 1 76.38 104 LYS A CA 1
ATOM 849 C C . LYS A 1 104 ? -8.625 20.797 16.062 1 76.38 104 LYS A C 1
ATOM 851 O O . LYS A 1 104 ? -7.797 21.594 15.625 1 76.38 104 LYS A O 1
ATOM 856 N N . VAL A 1 105 ? -9.133 19.844 15.312 1 78.38 105 VAL A N 1
ATOM 857 C CA . VAL A 1 105 ? -8.773 19.688 13.906 1 78.38 105 VAL A CA 1
ATOM 858 C C . VAL A 1 105 ? -9.156 20.953 13.133 1 78.38 105 VAL A C 1
ATOM 860 O O . VAL A 1 105 ? -8.383 21.438 12.297 1 78.38 105 VAL A O 1
ATOM 863 N N . LYS A 1 106 ? -10.266 21.453 13.5 1 79.94 106 LYS A N 1
ATOM 864 C CA . LYS A 1 106 ? -10.719 22.672 12.844 1 79.94 106 LYS A CA 1
ATOM 865 C C . LYS A 1 106 ? -9.766 23.828 13.117 1 79.94 106 LYS A C 1
ATOM 867 O O . LYS A 1 106 ? -9.438 24.594 12.211 1 79.94 106 LYS A O 1
ATOM 872 N N . SER A 1 107 ? -9.398 23.938 14.305 1 78.5 107 SER A N 1
ATOM 873 C CA . SER A 1 107 ? -8.484 25.016 14.672 1 78.5 107 SER A CA 1
ATOM 874 C C . SER A 1 107 ? -7.168 24.906 13.914 1 78.5 107 SER A C 1
ATOM 876 O O . SER A 1 107 ? -6.629 25.906 13.453 1 78.5 107 SER A O 1
ATOM 878 N N . ILE A 1 108 ? -6.707 23.734 13.75 1 78.69 108 ILE A N 1
ATOM 879 C CA . ILE A 1 108 ? -5.441 23.484 13.07 1 78.69 108 ILE A CA 1
ATOM 880 C C . ILE A 1 108 ? -5.582 23.828 11.586 1 78.69 108 ILE A C 1
ATOM 882 O O . ILE A 1 108 ? -4.68 24.438 11 1 78.69 108 ILE A O 1
ATOM 886 N N . ILE A 1 109 ? -6.66 23.484 11.078 1 80.75 109 ILE A N 1
ATOM 887 C CA . ILE A 1 109 ? -6.953 23.797 9.68 1 80.75 109 ILE A CA 1
ATOM 888 C C . ILE A 1 109 ? -7.039 25.312 9.492 1 80.75 109 ILE A C 1
ATOM 890 O O . ILE A 1 109 ? -6.449 25.859 8.562 1 80.75 109 ILE A O 1
ATOM 894 N N . ASP A 1 110 ? -7.703 25.953 10.391 1 80.25 110 ASP A N 1
ATOM 895 C CA . ASP A 1 110 ? -7.91 27.391 10.297 1 80.25 110 ASP A CA 1
ATOM 896 C C . ASP A 1 110 ? -6.594 28.141 10.453 1 80.25 110 ASP A C 1
ATOM 898 O O . ASP A 1 110 ? -6.438 29.25 9.906 1 80.25 110 ASP A O 1
ATOM 902 N N . ASN A 1 111 ? -5.738 27.578 11.133 1 79.12 111 ASN A N 1
ATOM 903 C CA . ASN A 1 111 ? -4.426 28.203 11.336 1 79.12 111 ASN A CA 1
ATOM 904 C C . ASN A 1 111 ? -3.506 27.953 10.141 1 79.12 111 ASN A C 1
ATOM 906 O O . ASN A 1 111 ? -2.34 28.344 10.164 1 79.12 111 ASN A O 1
ATOM 910 N N . GLY A 1 112 ? -3.932 27.203 9.133 1 80 112 GLY A N 1
ATOM 911 C CA . GLY A 1 112 ? -3.174 26.984 7.914 1 80 112 GLY A CA 1
ATOM 912 C C . GLY A 1 112 ? -2.123 25.891 8.062 1 80 112 GLY A C 1
ATOM 913 O O . GLY A 1 112 ? -1.201 25.812 7.246 1 80 112 GLY A O 1
ATOM 914 N N . GLN A 1 113 ? -2.213 25.156 9.07 1 83.56 113 GLN A N 1
ATOM 915 C CA . GLN A 1 113 ? -1.203 24.141 9.367 1 83.56 113 GLN A CA 1
ATOM 916 C C . GLN A 1 113 ? -1.488 22.844 8.609 1 83.56 113 GLN A C 1
ATOM 918 O O . GLN A 1 113 ? -0.623 21.969 8.516 1 83.56 113 GLN A O 1
ATOM 923 N N . VAL A 1 114 ? -2.668 22.734 8.07 1 87.56 114 VAL A N 1
ATOM 924 C CA . VAL A 1 114 ? -3.061 21.547 7.312 1 87.56 114 VAL A CA 1
ATOM 925 C C . VAL A 1 114 ? -3.596 21.969 5.945 1 87.56 114 VAL A C 1
ATOM 927 O O . VAL A 1 114 ? -4.449 22.859 5.852 1 87.56 114 VAL A O 1
ATOM 930 N N . GLU A 1 115 ? -3.047 21.422 4.926 1 90.12 115 GLU A N 1
ATOM 931 C CA . GLU A 1 115 ? -3.557 21.609 3.57 1 90.12 115 GLU A CA 1
ATOM 932 C C . GLU A 1 115 ? -3.826 20.266 2.9 1 90.12 115 GLU A C 1
ATOM 934 O O . GLU A 1 115 ? -3.041 19.328 3.043 1 90.12 115 GLU A O 1
ATOM 939 N N . ILE A 1 116 ? -4.922 20.188 2.229 1 93.06 116 ILE A N 1
ATOM 940 C CA . ILE A 1 116 ? -5.32 18.953 1.567 1 93.06 116 ILE A CA 1
ATOM 941 C C . ILE A 1 116 ? -5.531 19.203 0.077 1 93.06 116 ILE A C 1
ATOM 943 O O . ILE A 1 116 ? -6.133 20.219 -0.31 1 93.06 116 ILE A O 1
ATOM 947 N N . LYS A 1 117 ? -5.027 18.359 -0.7 1 96.12 117 LYS A N 1
ATOM 948 C CA . LYS A 1 117 ? -5.266 18.391 -2.141 1 96.12 117 LYS A CA 1
ATOM 949 C C . LYS A 1 117 ? -5.816 17.062 -2.635 1 96.12 117 LYS A C 1
ATOM 951 O O . LYS A 1 117 ? -5.656 16.031 -1.975 1 96.12 117 LYS A O 1
ATOM 956 N N . ILE A 1 118 ? -6.492 17.141 -3.787 1 96 118 ILE A N 1
ATOM 957 C CA . ILE A 1 118 ? -7.145 15.992 -4.402 1 96 118 ILE A CA 1
ATOM 958 C C . ILE A 1 118 ? -6.391 15.586 -5.668 1 96 118 ILE A C 1
ATOM 960 O O . ILE A 1 118 ? -6.129 16.422 -6.535 1 96 118 ILE A O 1
ATOM 964 N N . ALA A 1 119 ? -6.035 14.352 -5.703 1 96.06 119 ALA A N 1
ATOM 965 C CA . ALA A 1 119 ? -5.422 13.797 -6.91 1 96.06 119 ALA A CA 1
ATOM 966 C C . ALA A 1 119 ? -6.438 13.008 -7.73 1 96.06 119 ALA A C 1
ATOM 968 O O . ALA A 1 119 ? -7.09 12.102 -7.211 1 96.06 119 ALA A O 1
ATOM 969 N N . ILE A 1 120 ? -6.535 13.352 -8.984 1 93.81 120 ILE A N 1
ATOM 970 C CA . ILE A 1 120 ? -7.465 12.695 -9.898 1 93.81 120 ILE A CA 1
ATOM 971 C C . ILE A 1 120 ? -6.707 12.133 -11.102 1 93.81 120 ILE A C 1
ATOM 973 O O . ILE A 1 120 ? -6.254 12.891 -11.961 1 93.81 120 ILE A O 1
ATOM 977 N N . PRO A 1 121 ? -6.578 10.82 -11.133 1 90.5 121 PRO A N 1
ATOM 978 C CA . PRO A 1 121 ? -5.969 10.25 -12.336 1 90.5 121 PRO A CA 1
ATOM 979 C C . PRO A 1 121 ? -6.73 10.609 -13.609 1 90.5 121 PRO A C 1
ATOM 981 O O . PRO A 1 121 ? -7.965 10.656 -13.602 1 90.5 121 PRO A O 1
ATOM 984 N N . ASN A 1 122 ? -5.98 10.938 -14.57 1 83.12 122 ASN A N 1
ATOM 985 C CA . ASN A 1 122 ? -6.652 11.469 -15.75 1 83.12 122 ASN A CA 1
ATOM 986 C C . ASN A 1 122 ? -5.965 11.031 -17.031 1 83.12 122 ASN A C 1
ATOM 988 O O . ASN A 1 122 ? -5.504 11.867 -17.812 1 83.12 122 ASN A O 1
ATOM 992 N N . SER A 1 123 ? -5.754 9.773 -17.25 1 79.69 123 SER A N 1
ATOM 993 C CA . SER A 1 123 ? -5.273 9.266 -18.531 1 79.69 123 SER A CA 1
ATOM 994 C C . SER A 1 123 ? -6.094 8.062 -19 1 79.69 123 SER A C 1
ATOM 996 O O . SER A 1 123 ? -6.926 7.551 -18.234 1 79.69 123 SER A O 1
ATOM 998 N N . GLU A 1 124 ? -5.863 7.777 -20.25 1 70.56 124 GLU A N 1
ATOM 999 C CA . GLU A 1 124 ? -6.578 6.641 -20.828 1 70.56 124 GLU A CA 1
ATOM 1000 C C . GLU A 1 124 ? -6.254 5.352 -20.078 1 70.56 124 GLU A C 1
ATOM 1002 O O . GLU A 1 124 ? -7.137 4.523 -19.844 1 70.56 124 GLU A O 1
ATOM 1007 N N . GLN A 1 125 ? -5.031 5.281 -19.641 1 72.75 125 GLN A N 1
ATOM 1008 C CA . GLN A 1 125 ? -4.574 4.035 -19.031 1 72.75 125 GLN A CA 1
ATOM 1009 C C . GLN A 1 125 ? -4.617 4.113 -17.516 1 72.75 125 GLN A C 1
ATOM 1011 O O . GLN A 1 125 ? -4.816 3.1 -16.844 1 72.75 125 GLN A O 1
ATOM 1016 N N . ILE A 1 126 ? -4.422 5.324 -17.094 1 71.69 126 ILE A N 1
ATOM 1017 C CA . ILE A 1 126 ? -4.438 5.543 -15.648 1 71.69 126 ILE A CA 1
ATOM 1018 C C . ILE A 1 126 ? -5.66 6.379 -15.273 1 71.69 126 ILE A C 1
ATOM 1020 O O . ILE A 1 126 ? -5.609 7.613 -15.289 1 71.69 126 ILE A O 1
ATOM 1024 N N . SER A 1 127 ? -6.785 5.613 -14.93 1 68.25 127 SER A N 1
ATOM 1025 C CA . SER A 1 127 ? -8 6.402 -14.742 1 68.25 127 SER A CA 1
ATOM 1026 C C . SER A 1 127 ? -8.844 5.855 -13.594 1 68.25 127 SER A C 1
ATOM 1028 O O . SER A 1 127 ? -9.93 6.367 -13.32 1 68.25 127 SER A O 1
ATOM 1030 N N . ASP A 1 128 ? -8.234 4.969 -12.953 1 76.06 128 ASP A N 1
ATOM 1031 C CA . ASP A 1 128 ? -9.047 4.414 -11.875 1 76.06 128 ASP A CA 1
ATOM 1032 C C . ASP A 1 128 ? -8.883 5.23 -10.594 1 76.06 128 ASP A C 1
ATOM 1034 O O . ASP A 1 128 ? -9.469 6.309 -10.461 1 76.06 128 ASP A O 1
ATOM 1038 N N . SER A 1 129 ? -7.988 4.801 -9.695 1 81.38 129 SER A N 1
ATOM 1039 C CA . SER A 1 129 ? -7.875 5.484 -8.406 1 81.38 129 SER A CA 1
ATOM 1040 C C . SER A 1 129 ? -6.43 5.863 -8.109 1 81.38 129 SER A C 1
ATOM 1042 O O . SER A 1 129 ? -5.504 5.355 -8.742 1 81.38 129 SER A O 1
ATOM 1044 N N . PHE A 1 130 ? -6.336 6.938 -7.418 1 87.38 130 PHE A N 1
ATOM 1045 C CA . PHE A 1 130 ? -5.047 7.277 -6.824 1 87.38 130 PHE A CA 1
ATOM 1046 C C . PHE A 1 130 ? -4.75 6.383 -5.625 1 87.38 130 PHE A C 1
ATOM 1048 O O . PHE A 1 130 ? -5.457 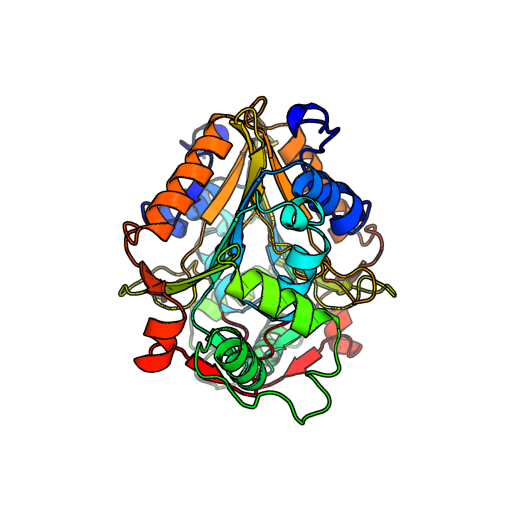6.438 -4.617 1 87.38 130 PHE A O 1
ATOM 1055 N N . SER A 1 131 ? -3.664 5.566 -5.688 1 86 131 SER A N 1
ATOM 1056 C CA . SER A 1 131 ? -3.449 4.539 -4.672 1 86 131 SER A CA 1
ATOM 1057 C C . SER A 1 131 ? -2.053 4.645 -4.066 1 86 131 SER A C 1
ATOM 1059 O O . SER A 1 131 ? -1.526 3.668 -3.531 1 86 131 SER A O 1
ATOM 1061 N N . GLU A 1 132 ? -1.476 5.742 -4.234 1 88.38 132 GLU A N 1
ATOM 1062 C CA . GLU A 1 132 ? -0.168 5.918 -3.611 1 88.38 132 GLU A CA 1
ATOM 1063 C C . GLU A 1 132 ? -0.302 6.211 -2.119 1 88.38 132 GLU A C 1
ATOM 1065 O O . GLU A 1 132 ? -1.154 7 -1.711 1 88.38 132 GLU A O 1
ATOM 1070 N N . ARG A 1 133 ? 0.561 5.504 -1.323 1 89.62 133 ARG A N 1
ATOM 1071 C CA . ARG A 1 133 ? 0.55 5.641 0.13 1 89.62 133 ARG A CA 1
ATOM 1072 C C . ARG A 1 133 ? 1.945 5.949 0.661 1 89.62 133 ARG A C 1
ATOM 1074 O O . ARG A 1 133 ? 2.537 5.141 1.376 1 89.62 133 ARG A O 1
ATOM 1081 N N . ILE A 1 134 ? 2.391 7.137 0.409 1 94.75 134 ILE A N 1
ATOM 1082 C CA . ILE A 1 134 ? 3.721 7.527 0.859 1 94.75 134 ILE A CA 1
ATOM 1083 C C . ILE A 1 134 ? 3.604 8.586 1.951 1 94.75 134 ILE A C 1
ATOM 1085 O O . ILE A 1 134 ? 2.607 9.312 2.02 1 94.75 134 ILE A O 1
ATOM 1089 N N . GLY A 1 135 ? 4.574 8.625 2.812 1 95.75 135 GLY A N 1
ATOM 1090 C CA . GLY A 1 135 ? 4.727 9.664 3.82 1 95.75 135 GLY A CA 1
ATOM 1091 C C . GLY A 1 135 ? 6.164 10.109 4.004 1 95.75 135 GLY A C 1
ATOM 1092 O O . GLY A 1 135 ? 7.094 9.328 3.789 1 95.75 135 GLY A O 1
ATOM 1093 N N . ILE A 1 136 ? 6.316 11.359 4.32 1 97.81 136 ILE A N 1
ATOM 1094 C CA . ILE A 1 136 ? 7.637 11.953 4.5 1 97.81 136 ILE A CA 1
ATOM 1095 C C . ILE A 1 136 ? 7.625 12.867 5.723 1 97.81 136 ILE A C 1
ATOM 1097 O O . ILE A 1 136 ? 6.863 13.836 5.773 1 97.81 136 ILE A O 1
ATOM 1101 N N . PHE A 1 137 ? 8.484 12.555 6.672 1 95.5 137 PHE A N 1
ATOM 1102 C CA . PHE A 1 137 ? 8.75 13.43 7.812 1 95.5 137 PHE A CA 1
ATOM 1103 C C . PHE A 1 137 ? 10.055 14.195 7.609 1 95.5 137 PHE A C 1
ATOM 1105 O O . PHE A 1 137 ? 11.078 13.617 7.242 1 95.5 137 PHE A O 1
ATOM 1112 N N . ARG A 1 138 ? 10.031 15.445 7.832 1 95.94 138 ARG A N 1
ATOM 1113 C CA . ARG A 1 138 ? 11.242 16.266 7.805 1 95.94 138 ARG A CA 1
ATOM 1114 C C . ARG A 1 138 ? 11.414 17.031 9.109 1 95.94 138 ARG A C 1
ATOM 1116 O O . ARG A 1 138 ? 10.453 17.625 9.617 1 95.94 138 ARG A O 1
ATOM 1123 N N . ASP A 1 139 ? 12.625 17 9.648 1 93.69 139 ASP A N 1
ATOM 1124 C CA . ASP A 1 139 ? 12.852 17.703 10.898 1 93.69 139 ASP A CA 1
ATOM 1125 C C . ASP A 1 139 ? 13.586 19.016 10.672 1 93.69 139 ASP A C 1
ATOM 1127 O O . ASP A 1 139 ? 13.797 19.422 9.523 1 93.69 139 ASP A O 1
ATOM 1131 N N . GLU A 1 140 ? 13.891 19.719 11.727 1 91.06 140 GLU A N 1
ATOM 1132 C CA . GLU A 1 140 ? 14.477 21.062 11.672 1 91.06 140 GLU A CA 1
ATOM 1133 C C . GLU A 1 140 ? 15.898 21.016 11.133 1 91.06 140 GLU A C 1
ATOM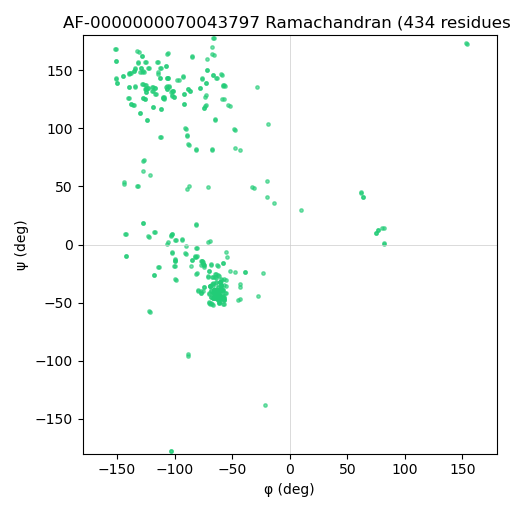 1135 O O . GLU A 1 140 ? 16.453 22.047 10.734 1 91.06 140 GLU A O 1
ATOM 1140 N N . HIS A 1 141 ? 16.516 19.906 11.117 1 94.25 141 HIS A N 1
ATOM 1141 C CA . HIS A 1 141 ? 17.891 19.75 10.625 1 94.25 141 HIS A CA 1
ATOM 1142 C C . HIS A 1 141 ? 17.906 19.203 9.203 1 94.25 141 HIS A C 1
ATOM 1144 O O . HIS A 1 141 ? 18.938 18.734 8.734 1 94.25 141 HIS A O 1
ATOM 1150 N N . ASP A 1 142 ? 16.75 19.031 8.625 1 94.19 142 ASP A N 1
ATOM 1151 C CA . ASP A 1 142 ? 16.547 18.609 7.246 1 94.19 142 ASP A CA 1
ATOM 1152 C C . ASP A 1 142 ? 16.781 17.109 7.094 1 94.19 142 ASP A C 1
ATOM 1154 O O . ASP A 1 142 ? 17.016 16.609 5.988 1 94.19 142 ASP A O 1
ATOM 1158 N N . GLN A 1 143 ? 16.844 16.5 8.25 1 97.38 143 GLN A N 1
ATOM 1159 C CA . GLN A 1 143 ? 16.781 15.039 8.172 1 97.38 143 GLN A CA 1
ATOM 1160 C C . GLN A 1 143 ? 15.367 14.562 7.828 1 97.38 143 GLN A C 1
ATOM 1162 O O . GLN A 1 143 ? 14.383 15.141 8.297 1 97.38 143 GLN A O 1
ATOM 1167 N N . THR A 1 144 ? 15.375 13.547 6.957 1 98.31 144 THR A N 1
ATOM 1168 C CA . THR A 1 144 ? 14.094 13.117 6.414 1 98.31 144 THR A CA 1
ATOM 1169 C C . THR A 1 144 ? 13.898 11.617 6.582 1 98.31 144 THR A C 1
ATOM 1171 O O . THR A 1 144 ? 14.844 10.844 6.41 1 98.31 144 THR A O 1
ATOM 1174 N N . VAL A 1 145 ? 12.695 11.25 6.957 1 98.44 145 VAL A N 1
ATOM 1175 C CA . VAL A 1 145 ? 12.242 9.867 6.988 1 98.44 145 VAL A CA 1
ATOM 1176 C C . VAL A 1 145 ? 11.055 9.695 6.043 1 98.44 145 VAL A C 1
ATOM 1178 O O . VAL A 1 145 ? 10.031 10.375 6.195 1 98.44 145 VAL A O 1
ATOM 1181 N N . ALA A 1 146 ? 11.258 8.859 5.059 1 98.62 146 ALA A N 1
ATOM 1182 C CA . ALA A 1 146 ? 10.18 8.516 4.133 1 98.62 146 ALA A CA 1
ATOM 1183 C C . ALA A 1 146 ? 9.68 7.098 4.375 1 98.62 146 ALA A C 1
ATOM 1185 O O . ALA A 1 146 ? 10.398 6.266 4.941 1 98.62 146 ALA A O 1
ATOM 1186 N N . PHE A 1 147 ? 8.414 6.891 4.016 1 97.25 147 PHE A N 1
ATOM 1187 C CA . PHE A 1 147 ? 7.891 5.539 4.164 1 97.25 147 PHE A CA 1
ATOM 1188 C C . PHE A 1 147 ? 6.809 5.266 3.125 1 97.25 147 PHE A C 1
ATOM 1190 O O . PHE A 1 147 ? 6.277 6.191 2.512 1 97.25 147 PHE A O 1
ATOM 1197 N N . THR A 1 148 ? 6.582 3.992 2.852 1 94.94 148 THR A N 1
ATOM 1198 C CA . THR A 1 148 ? 5.449 3.494 2.08 1 94.94 148 THR A CA 1
ATOM 1199 C C . THR A 1 148 ? 4.598 2.547 2.92 1 94.94 148 THR A C 1
ATOM 1201 O O . THR A 1 148 ? 5.121 1.619 3.543 1 94.94 148 THR A O 1
ATOM 1204 N N . GLY A 1 149 ? 3.264 2.752 2.824 1 87.25 149 GLY A N 1
ATOM 1205 C CA . GLY A 1 149 ? 2.332 1.917 3.564 1 87.25 149 GLY A CA 1
ATOM 1206 C C . GLY A 1 149 ? 1.012 2.607 3.852 1 87.25 149 GLY A C 1
ATOM 1207 O O . GLY A 1 149 ? 0.809 3.758 3.461 1 87.25 149 GLY A O 1
ATOM 1208 N N . THR A 1 150 ? -0.071 1.9 4.418 1 68.25 150 THR A N 1
ATOM 1209 C CA . THR A 1 150 ? -1.434 2.391 4.586 1 68.25 150 THR A CA 1
ATOM 1210 C C . THR A 1 150 ? -1.569 3.178 5.887 1 68.25 150 THR A C 1
ATOM 1212 O O . THR A 1 150 ? -2.348 4.133 5.961 1 68.25 150 THR A O 1
ATOM 1215 N N . SER A 1 151 ? -0.936 3.26 6.91 1 61.03 151 SER A N 1
ATOM 1216 C CA . SER A 1 151 ? -1.031 3.676 8.305 1 61.03 151 SER A CA 1
ATOM 1217 C C . SER A 1 151 ? -2.475 3.986 8.695 1 61.03 151 SER A C 1
ATOM 1219 O O . SER A 1 151 ? -2.744 5 9.344 1 61.03 151 SER A O 1
ATOM 1221 N N . ARG A 1 152 ? -3.754 3.318 8.07 1 55.81 152 ARG A N 1
ATOM 1222 C CA . ARG A 1 152 ? -5.164 3.617 8.305 1 55.81 152 ARG A CA 1
ATOM 1223 C C . ARG A 1 152 ? -5.5 3.541 9.789 1 55.81 152 ARG A C 1
ATOM 1225 O O . ARG A 1 152 ? -6.414 4.223 10.258 1 55.81 152 ARG A O 1
ATOM 1232 N N . GLY A 1 153 ? -4.695 3.059 10.641 1 49.34 153 GLY A N 1
ATOM 1233 C CA . GLY A 1 153 ? -5.16 2.873 12.008 1 49.34 153 GLY A CA 1
ATOM 1234 C C . GLY A 1 153 ? -4.332 3.633 13.023 1 49.34 153 GLY A C 1
ATOM 1235 O O . GLY A 1 153 ? -3.658 3.025 13.859 1 49.34 153 GLY A O 1
ATOM 1236 N N . THR A 1 154 ? -4.367 4.82 12.773 1 46.97 154 THR A N 1
ATOM 1237 C CA . THR A 1 154 ? -3.463 5.516 13.688 1 46.97 154 THR A CA 1
ATOM 1238 C C . THR A 1 154 ? -4.07 5.602 15.086 1 46.97 154 THR A C 1
ATOM 1240 O O . THR A 1 154 ? -3.412 6.059 16.016 1 46.97 154 THR A O 1
ATOM 1243 N N . VAL A 1 155 ? -5.434 5.391 15.234 1 44 155 VAL A N 1
ATOM 1244 C CA . VAL A 1 155 ? -5.828 5.59 16.625 1 44 155 VAL A CA 1
ATOM 1245 C C . VAL A 1 155 ? -5.77 4.262 17.375 1 44 155 VAL A C 1
ATOM 1247 O O . VAL A 1 155 ? -6.312 3.258 16.922 1 44 155 VAL A O 1
ATOM 1250 N N . PRO A 1 156 ? -5.008 4.152 18.406 1 45.84 156 PRO A N 1
ATOM 1251 C CA . PRO A 1 156 ? -4.855 2.945 19.219 1 45.84 156 PRO A CA 1
ATOM 1252 C C . PRO A 1 156 ? -6.191 2.262 19.516 1 45.84 156 PRO A C 1
ATOM 1254 O O . PRO A 1 156 ? -6.238 1.039 19.672 1 45.84 156 PRO A O 1
ATOM 1257 N N . THR A 1 157 ? -7.293 3.012 19.734 1 45.22 157 THR A N 1
ATOM 1258 C CA . THR A 1 157 ? -8.531 2.412 20.219 1 45.22 157 THR A CA 1
ATOM 1259 C C . THR A 1 157 ? -9.297 1.754 19.078 1 45.22 157 THR A C 1
ATOM 1261 O O . THR A 1 157 ? -10.281 1.042 19.312 1 45.22 157 THR A O 1
ATOM 1264 N N . GLN A 1 158 ? -8.852 2.004 17.906 1 56.06 158 GLN A N 1
ATOM 1265 C CA . GLN A 1 158 ? -9.641 1.459 16.797 1 56.06 158 GLN A CA 1
ATOM 1266 C C . GLN A 1 158 ? -8.938 0.262 16.172 1 56.06 158 GLN A C 1
ATOM 1268 O O . GLN A 1 158 ? -7.715 0.148 16.234 1 56.06 158 GLN A O 1
ATOM 1273 N N . THR A 1 159 ? -9.773 -0.613 15.828 1 62.72 159 THR A N 1
ATOM 1274 C CA . THR A 1 159 ? -9.266 -1.782 15.117 1 62.72 159 THR A CA 1
ATOM 1275 C C . THR A 1 159 ? -8.5 -1.363 13.867 1 62.72 159 THR A C 1
ATOM 1277 O O . THR A 1 159 ? -8.797 -0.329 13.266 1 62.72 159 THR A O 1
ATOM 1280 N N . ARG A 1 160 ? -7.43 -2.027 13.766 1 76.5 160 ARG A N 1
ATOM 1281 C CA . ARG A 1 160 ? -6.508 -1.688 12.688 1 76.5 160 ARG A CA 1
ATOM 1282 C C . ARG A 1 160 ? -6.387 -2.838 11.688 1 76.5 160 ARG A C 1
ATOM 1284 O O . ARG A 1 160 ? -6.738 -3.979 12 1 76.5 160 ARG A O 1
ATOM 1291 N N . ASP A 1 161 ? -5.992 -2.428 10.523 1 81.94 161 ASP A N 1
ATOM 1292 C CA . ASP A 1 161 ? -5.641 -3.432 9.516 1 81.94 161 ASP A CA 1
ATOM 1293 C C . ASP A 1 161 ? -4.32 -4.113 9.867 1 81.94 161 ASP A C 1
ATOM 1295 O O . ASP A 1 161 ? -3.512 -3.568 10.625 1 81.94 161 ASP A O 1
ATOM 1299 N N . PHE A 1 162 ? -4.246 -5.312 9.453 1 87.69 162 PHE A N 1
ATOM 1300 C CA . PHE A 1 162 ? -2.922 -5.918 9.406 1 87.69 162 PHE A CA 1
ATOM 1301 C C . PHE A 1 162 ? -2.104 -5.344 8.258 1 87.69 162 PHE A C 1
ATOM 1303 O O . PHE A 1 162 ? -2.518 -5.41 7.102 1 87.69 162 PHE A O 1
ATOM 1310 N N . GLU A 1 163 ? -0.93 -4.723 8.617 1 89.38 163 GLU A N 1
ATOM 1311 C CA . GLU A 1 163 ? -0.167 -4.02 7.594 1 89.38 163 GLU A CA 1
ATOM 1312 C C . GLU A 1 163 ? 1.322 -4.004 7.93 1 89.38 163 GLU A C 1
ATOM 1314 O O . GLU A 1 163 ? 1.732 -4.492 8.984 1 89.38 163 GLU A O 1
ATOM 1319 N N . SER A 1 164 ? 2.045 -3.611 6.969 1 92.38 164 SER A N 1
ATOM 1320 C CA . SER A 1 164 ? 3.463 -3.32 7.152 1 92.38 164 SER A CA 1
ATOM 1321 C C . SER A 1 164 ? 3.85 -2.008 6.477 1 92.38 164 SER A C 1
ATOM 1323 O O . SER A 1 164 ? 3.178 -1.563 5.543 1 92.38 164 SER A O 1
ATOM 1325 N N . VAL A 1 165 ? 4.863 -1.366 7.027 1 94.56 165 VAL A N 1
ATOM 1326 C CA . VAL A 1 165 ? 5.363 -0.085 6.535 1 94.56 165 VAL A CA 1
ATOM 1327 C C . VAL A 1 165 ? 6.859 -0.187 6.258 1 94.56 165 VAL A C 1
ATOM 1329 O O . VAL A 1 165 ? 7.633 -0.595 7.129 1 94.56 165 VAL A O 1
ATOM 1332 N N . ASP A 1 166 ? 7.305 0.141 5.031 1 97.38 166 ASP A N 1
ATOM 1333 C CA . ASP A 1 166 ? 8.727 0.248 4.715 1 97.38 166 ASP A CA 1
ATOM 1334 C C . ASP A 1 166 ? 9.258 1.646 5.027 1 97.38 166 ASP A C 1
ATOM 1336 O O . ASP A 1 166 ? 8.664 2.646 4.613 1 97.38 166 ASP A O 1
ATOM 1340 N N . VAL A 1 167 ? 10.367 1.711 5.695 1 98.38 167 VAL A N 1
ATOM 1341 C CA . VAL A 1 167 ? 10.914 2.982 6.16 1 98.38 167 VAL A CA 1
ATOM 1342 C C . VAL A 1 167 ? 12.258 3.244 5.496 1 98.38 167 VAL A C 1
ATOM 1344 O O . VAL A 1 167 ? 13.094 2.342 5.391 1 98.38 167 VAL A O 1
ATOM 1347 N N . PHE A 1 168 ? 12.461 4.453 5.02 1 98.69 168 PHE A N 1
ATOM 1348 C CA . PHE A 1 168 ? 13.695 4.938 4.41 1 98.69 168 PHE A CA 1
ATOM 1349 C C . PHE A 1 168 ? 14.188 6.203 5.105 1 98.69 168 PHE A C 1
ATOM 1351 O O . PHE A 1 168 ? 13.398 7.121 5.355 1 98.69 168 PHE A O 1
ATOM 1358 N N . THR A 1 169 ? 15.469 6.258 5.414 1 98.69 169 THR A N 1
ATOM 1359 C CA . THR A 1 169 ? 16.016 7.441 6.074 1 98.69 169 THR A CA 1
ATOM 1360 C C . THR A 1 169 ? 17.016 8.156 5.168 1 98.69 169 THR A C 1
ATOM 1362 O O . THR A 1 169 ? 17.688 7.523 4.359 1 98.69 169 THR A O 1
ATOM 1365 N N . SER A 1 170 ? 17.047 9.438 5.301 1 98.44 170 SER A N 1
ATOM 1366 C CA . SER A 1 170 ? 17.938 10.234 4.453 1 98.44 170 SER A CA 1
ATOM 1367 C C . SER A 1 170 ? 19.391 9.867 4.688 1 98.44 170 SER A C 1
ATOM 1369 O O . SER A 1 170 ? 20.25 10.1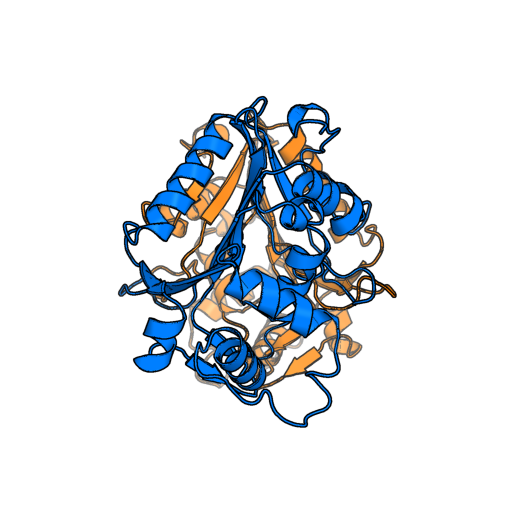17 3.832 1 98.44 170 SER A O 1
ATOM 1371 N N . TRP A 1 171 ? 19.766 9.25 5.75 1 97.81 171 TRP A N 1
ATOM 1372 C CA . TRP A 1 171 ? 21.156 8.945 6.082 1 97.81 171 TRP A CA 1
ATOM 1373 C C . TRP A 1 171 ? 21.5 7.496 5.738 1 97.81 171 TRP A C 1
ATOM 1375 O O . TRP A 1 171 ? 22.672 7.129 5.645 1 97.81 171 TRP A O 1
ATOM 1385 N N . ASN A 1 172 ? 20.531 6.594 5.469 1 97 172 ASN A N 1
ATOM 1386 C CA . ASN A 1 172 ? 20.812 5.215 5.086 1 97 172 ASN A CA 1
ATOM 1387 C C . ASN A 1 172 ? 20.281 4.898 3.693 1 97 172 ASN A C 1
ATOM 1389 O O . ASN A 1 172 ? 20.75 3.955 3.047 1 97 172 ASN A O 1
ATOM 1393 N N . ASP A 1 173 ? 19.234 5.641 3.27 1 97.94 173 ASP A N 1
ATOM 1394 C CA . ASP A 1 173 ? 18.516 5.355 2.031 1 97.94 173 ASP A CA 1
ATOM 1395 C C . ASP A 1 173 ? 18.328 6.625 1.204 1 97.94 173 ASP A C 1
ATOM 1397 O O . ASP A 1 173 ? 17.219 6.918 0.751 1 97.94 173 ASP A O 1
ATOM 1401 N N . GLN A 1 174 ? 19.344 7.348 0.984 1 97.94 174 GLN A N 1
ATOM 1402 C CA . GLN A 1 174 ? 19.266 8.703 0.444 1 97.94 174 GLN A CA 1
ATOM 1403 C C . GLN A 1 174 ? 18.531 8.727 -0.894 1 97.94 174 GLN A C 1
ATOM 1405 O O . GLN A 1 174 ? 17.656 9.562 -1.113 1 97.94 174 GLN A O 1
ATOM 1410 N N . SER A 1 175 ? 18.844 7.852 -1.786 1 98.06 175 SER A N 1
ATOM 1411 C CA . SER A 1 175 ? 18.234 7.863 -3.117 1 98.06 175 SER A CA 1
ATOM 1412 C C . SER A 1 175 ? 16.734 7.641 -3.053 1 98.06 175 SER A C 1
ATOM 1414 O O . SER A 1 175 ? 15.969 8.312 -3.746 1 98.06 175 SER A O 1
ATOM 1416 N N . ARG A 1 176 ? 16.312 6.738 -2.215 1 98.25 176 ARG A N 1
ATOM 1417 C CA . ARG A 1 176 ? 14.891 6.445 -2.064 1 98.25 176 ARG A CA 1
ATOM 1418 C C . ARG A 1 176 ? 14.148 7.633 -1.454 1 98.25 176 ARG A C 1
ATOM 1420 O O . ARG A 1 176 ? 13.055 7.984 -1.902 1 98.25 176 ARG A O 1
ATOM 1427 N N . VAL A 1 177 ? 14.766 8.227 -0.469 1 98.69 177 VAL A N 1
ATOM 1428 C CA . VAL A 1 177 ? 14.148 9.359 0.213 1 98.69 177 VAL A CA 1
ATOM 1429 C C . VAL A 1 177 ? 14.039 10.539 -0.748 1 98.69 177 VAL A C 1
ATOM 1431 O O . VAL A 1 177 ? 12.977 11.156 -0.86 1 98.69 177 VAL A O 1
ATOM 1434 N N . GLU A 1 178 ? 15.094 10.828 -1.469 1 98.38 178 GLU A N 1
ATOM 1435 C CA . GLU A 1 178 ? 15.094 11.961 -2.395 1 98.38 178 GLU A CA 1
ATOM 1436 C C . GLU A 1 178 ? 14.055 11.773 -3.496 1 98.38 178 GLU A C 1
ATOM 1438 O O . GLU A 1 178 ? 13.383 12.727 -3.893 1 98.38 178 GLU A O 1
ATOM 1443 N N . ARG A 1 179 ? 13.93 10.625 -3.955 1 98 179 ARG A N 1
ATOM 1444 C CA . ARG A 1 179 ? 12.938 10.344 -4.988 1 98 179 ARG A CA 1
ATOM 1445 C C . ARG A 1 179 ? 11.523 10.562 -4.465 1 98 179 ARG A C 1
ATOM 1447 O O . ARG A 1 179 ? 10.703 11.188 -5.137 1 98 179 ARG A O 1
ATOM 1454 N N . LYS A 1 180 ? 11.258 10.07 -3.305 1 98.19 180 LYS A N 1
ATOM 1455 C CA . LYS A 1 180 ? 9.922 10.227 -2.73 1 98.19 180 LYS A CA 1
ATOM 1456 C C . LYS A 1 180 ? 9.617 11.688 -2.441 1 98.19 180 LYS A C 1
ATOM 1458 O O . LYS A 1 180 ? 8.492 12.148 -2.643 1 98.19 180 LYS A O 1
ATOM 1463 N N . MET A 1 181 ? 10.625 12.391 -1.966 1 98.38 181 MET A N 1
ATOM 1464 C CA . MET A 1 181 ? 10.445 13.82 -1.746 1 98.38 181 MET A CA 1
ATOM 1465 C C . MET A 1 181 ? 10.125 14.539 -3.053 1 98.38 181 MET A C 1
ATOM 1467 O O . MET A 1 181 ? 9.203 15.359 -3.104 1 98.38 181 MET A O 1
ATOM 1471 N N . LYS A 1 182 ? 10.852 14.188 -4.055 1 98.38 182 LYS A N 1
ATOM 1472 C CA . LYS A 1 182 ? 10.617 14.797 -5.363 1 98.38 182 LYS A CA 1
ATOM 1473 C C . LYS A 1 182 ? 9.242 14.43 -5.902 1 98.38 182 LYS A C 1
ATOM 1475 O O . LYS A 1 182 ? 8.531 15.281 -6.434 1 98.38 182 LYS A O 1
ATOM 1480 N N . ASP A 1 183 ? 8.922 13.211 -5.805 1 98.06 183 ASP A N 1
ATOM 1481 C CA . ASP A 1 183 ? 7.625 12.742 -6.27 1 98.06 183 ASP A CA 1
ATOM 1482 C C . ASP A 1 183 ? 6.484 13.492 -5.582 1 98.06 183 ASP A C 1
ATOM 1484 O O . ASP A 1 183 ? 5.531 13.914 -6.234 1 98.06 183 ASP A O 1
ATOM 1488 N N . PHE A 1 184 ? 6.555 13.602 -4.285 1 98.31 184 PHE A N 1
ATOM 1489 C CA . PHE A 1 184 ? 5.5 14.312 -3.576 1 98.31 184 PHE A CA 1
ATOM 1490 C C . PHE A 1 184 ? 5.438 15.766 -4.023 1 98.31 184 PHE A C 1
ATOM 1492 O O . PHE A 1 184 ? 4.352 16.312 -4.258 1 98.31 184 PHE A O 1
ATOM 1499 N N . GLU A 1 185 ? 6.59 16.406 -4.078 1 98.38 185 GLU A N 1
ATOM 1500 C CA . GLU A 1 185 ? 6.613 17.812 -4.449 1 98.38 185 GLU A CA 1
ATOM 1501 C C . GLU A 1 185 ? 6.02 18.031 -5.84 1 98.38 185 GLU A C 1
ATOM 1503 O O . GLU A 1 185 ? 5.23 18.953 -6.047 1 98.38 185 GLU A O 1
ATOM 1508 N N . ASP A 1 186 ? 6.402 17.203 -6.789 1 98.38 186 ASP A N 1
ATOM 1509 C CA . ASP A 1 186 ? 5.84 17.281 -8.133 1 98.38 186 ASP A CA 1
ATOM 1510 C C . ASP A 1 186 ? 4.328 17.094 -8.109 1 98.38 186 ASP A C 1
ATOM 1512 O O . ASP A 1 186 ? 3.59 17.797 -8.789 1 98.38 186 ASP A O 1
ATOM 1516 N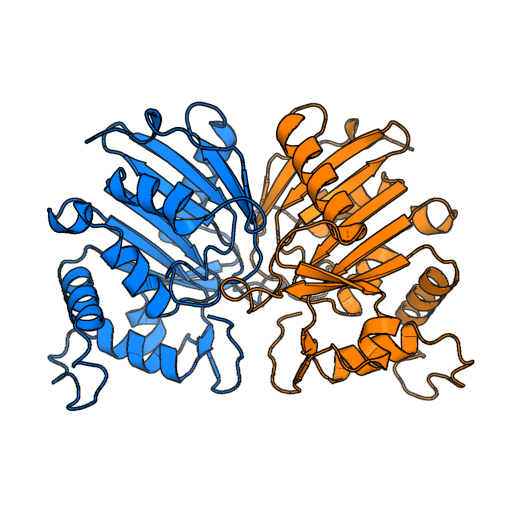 N . LEU A 1 187 ? 3.891 16.141 -7.324 1 97.69 187 LEU A N 1
ATOM 1517 C CA . LEU A 1 187 ? 2.461 15.906 -7.168 1 97.69 187 LEU A CA 1
ATOM 1518 C C . LEU A 1 187 ? 1.762 17.125 -6.586 1 97.69 187 LEU A C 1
ATOM 1520 O O . LEU A 1 187 ? 0.759 17.594 -7.133 1 97.69 187 LEU A O 1
ATOM 1524 N N . TRP A 1 188 ? 2.332 17.641 -5.57 1 97.88 188 TRP A N 1
ATOM 1525 C CA . TRP A 1 188 ? 1.774 18.781 -4.852 1 97.88 188 TRP A CA 1
ATOM 1526 C C . TRP A 1 188 ? 1.64 20 -5.766 1 97.88 188 TRP A C 1
ATOM 1528 O O . TRP A 1 188 ? 0.681 20.766 -5.656 1 97.88 188 TRP A O 1
ATOM 1538 N N . GLN A 1 189 ? 2.521 20.094 -6.672 1 98 189 GLN A N 1
ATOM 1539 C CA . GLN A 1 189 ? 2.551 21.234 -7.582 1 98 189 GLN A CA 1
ATOM 1540 C C . GLN A 1 189 ? 1.789 20.938 -8.867 1 98 189 GLN A C 1
ATOM 1542 O O . GLN A 1 189 ? 1.87 21.688 -9.836 1 98 189 GLN A O 1
ATOM 1547 N N . ASN A 1 190 ? 1.174 19.781 -8.922 1 97.62 190 ASN A N 1
ATOM 1548 C CA . ASN A 1 190 ? 0.419 19.375 -10.102 1 97.62 190 ASN A CA 1
ATOM 1549 C C . ASN A 1 190 ? 1.317 19.266 -11.336 1 97.62 190 ASN A C 1
ATOM 1551 O O . ASN A 1 190 ? 0.976 19.766 -12.406 1 97.62 190 ASN A O 1
ATOM 1555 N N . LYS A 1 191 ? 2.445 18.656 -11.141 1 97.88 191 LYS A N 1
ATOM 1556 C CA . LYS A 1 191 ? 3.414 18.484 -12.211 1 97.88 191 LYS A CA 1
ATOM 1557 C C . LYS A 1 191 ? 3.645 17.016 -12.516 1 97.88 191 LYS A C 1
ATOM 1559 O O . LYS A 1 191 ? 4.613 16.656 -13.188 1 97.88 191 LYS A O 1
ATOM 1564 N N . THR A 1 192 ? 2.873 16.188 -12 1 97.06 192 THR A N 1
ATOM 1565 C CA . THR A 1 192 ? 2.99 14.75 -12.211 1 97.06 192 THR A CA 1
ATOM 1566 C C . THR A 1 192 ? 2.139 14.305 -13.398 1 97.06 192 THR A C 1
ATOM 1568 O O . THR A 1 192 ? 0.955 14.641 -13.477 1 97.06 192 THR A O 1
ATOM 1571 N N . LYS A 1 193 ? 2.732 13.578 -14.273 1 95.12 193 LYS A N 1
ATOM 1572 C CA . LYS A 1 193 ? 2.004 13.102 -15.445 1 95.12 193 LYS A CA 1
ATOM 1573 C C . LYS A 1 193 ? 0.872 12.156 -15.039 1 95.12 193 LYS A C 1
ATOM 1575 O O . LYS A 1 193 ? 0.994 11.422 -14.055 1 95.12 193 LYS A O 1
ATOM 1580 N N . TYR A 1 194 ? -0.305 12.203 -15.742 1 93.38 194 TYR A N 1
ATOM 1581 C CA . TYR A 1 194 ? -1.447 11.297 -15.688 1 93.38 194 TYR A CA 1
ATOM 1582 C C . TYR A 1 194 ? -2.26 11.523 -14.414 1 93.38 194 TYR A C 1
ATOM 1584 O O . TYR A 1 194 ? -3.107 10.703 -14.062 1 93.38 194 TYR A O 1
ATOM 1592 N N . VAL A 1 195 ? -1.963 12.578 -13.688 1 94.88 195 VAL A N 1
ATOM 1593 C CA . VAL A 1 195 ? -2.762 12.938 -12.516 1 94.88 195 VAL A CA 1
ATOM 1594 C C . VAL A 1 195 ? -2.939 14.453 -12.461 1 94.88 195 VAL A C 1
ATOM 1596 O O . VAL A 1 195 ? -1.992 15.203 -12.711 1 94.88 195 VAL A O 1
ATOM 1599 N N . GLU A 1 196 ? -4.125 14.836 -12.188 1 95.88 196 GLU A N 1
ATOM 1600 C CA . GLU A 1 196 ? -4.406 16.234 -11.891 1 95.88 196 GLU A CA 1
ATOM 1601 C C . GLU A 1 196 ? -4.645 16.453 -10.398 1 95.88 196 GLU A C 1
ATOM 1603 O O . GLU A 1 196 ? -5.305 15.633 -9.75 1 95.88 196 GLU A O 1
ATOM 1608 N N . VAL A 1 197 ? -4.051 17.484 -9.906 1 97.31 197 VAL A N 1
ATOM 1609 C CA . VAL A 1 197 ? -4.16 17.75 -8.469 1 97.31 197 VAL A CA 1
ATOM 1610 C C . VAL A 1 197 ? -4.84 19.094 -8.234 1 97.31 197 VAL A C 1
ATOM 1612 O O . VAL A 1 197 ? -4.477 20.094 -8.852 1 97.31 197 VAL A O 1
ATOM 1615 N N . TYR A 1 198 ? -5.816 19.094 -7.34 1 96.94 198 TYR A N 1
ATOM 1616 C CA . TYR A 1 198 ? -6.605 20.281 -7.027 1 96.94 198 TYR A CA 1
ATOM 1617 C C . TYR A 1 198 ? -6.652 20.516 -5.523 1 96.94 198 TYR A C 1
ATOM 1619 O O . TYR A 1 198 ? -6.59 19.578 -4.734 1 96.94 198 TYR A O 1
ATOM 1627 N N . ASP A 1 199 ? -6.812 21.812 -5.203 1 95.31 199 ASP A N 1
ATOM 1628 C CA . ASP A 1 199 ? -7.195 22.109 -3.826 1 95.31 199 ASP A CA 1
ATOM 1629 C C . ASP A 1 199 ? -8.523 21.438 -3.473 1 95.31 199 ASP A C 1
ATOM 1631 O O . ASP A 1 199 ? -9.445 21.406 -4.293 1 95.31 199 ASP A O 1
ATOM 1635 N N . PHE A 1 200 ? -8.633 21.047 -2.27 1 94 200 PHE A N 1
ATOM 1636 C CA . PHE A 1 200 ? -9.812 20.297 -1.84 1 94 200 PHE A CA 1
ATOM 1637 C C . PHE A 1 200 ? -11.078 21.094 -2.107 1 94 200 PHE A C 1
ATOM 1639 O O . PHE A 1 200 ? -12 20.609 -2.762 1 94 200 PHE A O 1
ATOM 1646 N N . MET A 1 201 ? -11.125 22.312 -1.67 1 91.62 201 MET A N 1
ATOM 1647 C CA . MET A 1 201 ? -12.344 23.094 -1.794 1 91.62 201 MET A CA 1
ATOM 1648 C C . MET A 1 201 ? -12.656 23.391 -3.258 1 91.62 201 MET A C 1
ATOM 1650 O O . MET A 1 201 ? -13.82 23.469 -3.65 1 91.62 201 MET A O 1
ATOM 1654 N N . TYR A 1 202 ? -11.672 23.594 -4.012 1 94.19 202 TYR A N 1
ATOM 1655 C CA . TYR A 1 202 ? -11.891 23.781 -5.441 1 94.19 202 TYR A CA 1
ATOM 1656 C C . TYR A 1 202 ? -12.523 22.547 -6.07 1 94.19 202 TYR A C 1
ATOM 1658 O O . TYR A 1 202 ? -13.492 22.656 -6.828 1 94.19 202 TYR A O 1
ATOM 1666 N N . ALA A 1 203 ? -11.992 21.422 -5.75 1 94 203 ALA A N 1
ATOM 1667 C CA . ALA A 1 203 ? -12.508 20.156 -6.289 1 94 203 ALA A CA 1
ATOM 1668 C C . ALA A 1 203 ? -13.961 19.938 -5.867 1 94 203 ALA A C 1
ATOM 1670 O O . ALA A 1 203 ? -14.781 19.469 -6.66 1 94 203 ALA A O 1
ATOM 1671 N N . GLU A 1 204 ? -14.18 20.203 -4.637 1 91.81 204 GLU A N 1
ATOM 1672 C CA . GLU A 1 204 ? -15.531 20.062 -4.117 1 91.81 204 GLU A CA 1
ATOM 1673 C C . GLU A 1 204 ? -16.5 21 -4.832 1 91.81 204 GLU A C 1
ATOM 1675 O O . GLU A 1 204 ? -17.562 20.562 -5.301 1 91.81 204 GLU A O 1
ATOM 1680 N N . LYS A 1 205 ? -16.203 22.234 -4.973 1 91.69 205 LYS A N 1
ATOM 1681 C CA . LYS A 1 205 ? -17.047 23.266 -5.57 1 91.69 205 LYS A CA 1
ATOM 1682 C C . LYS A 1 205 ? -17.312 22.984 -7.047 1 91.69 205 LYS A C 1
ATOM 1684 O O . LYS A 1 205 ? -18.359 23.328 -7.578 1 91.69 205 LYS A O 1
ATOM 1689 N N . ASN A 1 206 ? -16.375 22.312 -7.68 1 94.19 206 ASN A N 1
ATOM 1690 C CA . ASN A 1 206 ? -16.484 22.078 -9.117 1 94.19 206 ASN A CA 1
ATOM 1691 C C . ASN A 1 206 ? -16.938 20.656 -9.414 1 94.19 206 ASN A C 1
ATOM 1693 O O . ASN A 1 206 ? -16.812 20.188 -10.547 1 94.19 206 ASN A O 1
ATOM 1697 N N . ASN A 1 207 ? -17.328 19.906 -8.438 1 91.44 207 ASN A N 1
ATOM 1698 C CA . ASN A 1 207 ? -17.953 18.594 -8.562 1 91.44 207 ASN A CA 1
ATOM 1699 C C . ASN A 1 207 ? -17 17.578 -9.195 1 91.44 207 ASN A C 1
ATOM 1701 O O . ASN A 1 207 ? -17.391 16.828 -10.086 1 91.44 207 ASN A O 1
ATOM 1705 N N . LEU A 1 208 ? -15.797 17.703 -8.75 1 91 208 LEU A N 1
ATOM 1706 C CA . LEU A 1 208 ? -14.789 16.781 -9.289 1 91 208 LEU A CA 1
ATOM 1707 C C . LEU A 1 208 ? -14.688 15.523 -8.438 1 91 208 LEU A C 1
ATOM 1709 O O . LEU A 1 208 ? -13.984 14.578 -8.797 1 91 208 LEU A O 1
ATOM 1713 N N . LEU A 1 209 ? -15.375 15.516 -7.293 1 89.12 209 LEU A N 1
ATOM 1714 C CA . LEU A 1 209 ? -15.281 14.406 -6.344 1 89.12 209 LEU A CA 1
ATOM 1715 C C . LEU A 1 209 ? -16.375 13.375 -6.602 1 89.12 209 LEU A C 1
ATOM 1717 O O . LEU A 1 209 ? -17.484 13.734 -7.02 1 89.12 209 LEU A O 1
ATOM 1721 N N . LYS A 1 210 ? -15.961 12.172 -6.375 1 82.56 210 LYS A N 1
ATOM 1722 C CA . LYS A 1 210 ? -16.922 11.078 -6.434 1 82.56 210 LYS A CA 1
ATOM 1723 C C . LYS A 1 210 ? -17.25 10.562 -5.039 1 82.56 210 LYS A C 1
ATOM 1725 O O . LYS A 1 210 ? -16.391 10.531 -4.16 1 82.56 210 LYS A O 1
ATOM 1730 N N . TYR A 1 211 ? -18.531 10.18 -4.855 1 76.88 211 TYR A N 1
ATOM 1731 C CA . TYR A 1 211 ? -18.891 9.672 -3.535 1 76.88 211 TYR A CA 1
ATOM 1732 C C . TYR A 1 211 ? -20.031 8.672 -3.623 1 76.88 211 TYR A C 1
ATOM 1734 O O . TYR A 1 211 ? -20.781 8.664 -4.602 1 76.88 211 TYR A O 1
ATOM 1742 N N . SER A 1 212 ? -19.859 7.676 -2.73 1 71.62 212 SER A N 1
ATOM 1743 C CA . SER A 1 212 ? -20.953 6.711 -2.578 1 71.62 212 SER A CA 1
ATOM 1744 C C . SER A 1 212 ? -21.172 6.359 -1.111 1 71.62 212 SER A C 1
ATOM 1746 O O . SER A 1 212 ? -20.219 6.305 -0.329 1 71.62 212 SER A O 1
ATOM 1748 N N . SER A 1 213 ? -22.422 6.082 -0.733 1 69.19 213 SER A N 1
ATOM 1749 C CA . SER A 1 213 ? -22.75 5.656 0.625 1 69.19 213 SER A CA 1
ATOM 1750 C C . SER A 1 213 ? -22.344 4.207 0.861 1 69.19 213 SER A C 1
ATOM 1752 O O . SER A 1 213 ? -22.188 3.775 2.008 1 69.19 213 SER A O 1
ATOM 1754 N N . GLU A 1 214 ? -22.109 3.504 -0.2 1 61.31 214 GLU A N 1
ATOM 1755 C CA . GLU A 1 214 ? -21.922 2.061 -0.107 1 61.31 214 GLU A CA 1
ATOM 1756 C C . GLU A 1 214 ? -20.438 1.698 -0.134 1 61.31 214 GLU A C 1
ATOM 1758 O O . GLU A 1 214 ? -20.062 0.544 0.094 1 61.31 214 GLU A O 1
ATOM 1763 N N . TRP A 1 215 ? -19.734 2.73 -0.512 1 59.94 215 TRP A N 1
ATOM 1764 C CA . TRP A 1 215 ? -18.312 2.398 -0.604 1 59.94 215 TRP A CA 1
ATOM 1765 C C . TRP A 1 215 ? -17.75 2.043 0.768 1 59.94 215 TRP A C 1
ATOM 1767 O O . TRP A 1 215 ? -18.062 2.701 1.764 1 59.94 215 TRP A O 1
ATOM 1777 N N . ILE A 1 216 ? -17.5 0.718 0.882 1 52.19 216 ILE A N 1
ATOM 1778 C CA . ILE A 1 216 ? -16.703 0.403 2.062 1 52.19 216 ILE A CA 1
ATOM 1779 C C . ILE A 1 216 ? -15.297 0.97 1.9 1 52.19 216 ILE A C 1
ATOM 1781 O O . ILE A 1 216 ? -14.57 0.588 0.981 1 52.19 216 ILE A O 1
ATOM 1785 N N . MET A 1 217 ? -15.242 2.199 2.199 1 50.84 217 MET A N 1
ATOM 1786 C CA . MET A 1 217 ? -13.883 2.734 2.213 1 50.84 217 MET A CA 1
ATOM 1787 C C . MET A 1 217 ? -13.18 2.408 3.527 1 50.84 217 MET A C 1
ATOM 1789 O O . MET A 1 217 ? -13.781 2.516 4.598 1 50.84 217 MET A O 1
ATOM 1793 N N . HIS A 1 218 ? -12.695 1.312 3.6 1 45.44 218 HIS A N 1
ATOM 1794 C CA . HIS A 1 218 ? -12.227 0.913 4.922 1 45.44 218 HIS A CA 1
ATOM 1795 C C . HIS A 1 218 ? -11.367 2.004 5.551 1 45.44 218 HIS A C 1
ATOM 1797 O O . HIS A 1 218 ? -10.391 2.457 4.953 1 45.44 218 HIS A O 1
ATOM 1803 N N . ASP A 1 219 ? -11.938 2.73 6.363 1 40.84 219 ASP A N 1
ATOM 1804 C CA . ASP A 1 219 ? -11.289 3.68 7.266 1 40.84 219 ASP A CA 1
ATOM 1805 C C . ASP A 1 219 ? -10.195 3 8.086 1 40.84 219 ASP A C 1
ATOM 1807 O O . ASP A 1 219 ? -10.328 1.838 8.469 1 40.84 219 ASP A O 1
ATOM 1811 N N . MET B 1 1 ? 17.891 -19.281 -19.078 1 55.03 1 MET B N 1
ATOM 1812 C CA . MET B 1 1 ? 17.031 -18.156 -18.781 1 55.03 1 MET B CA 1
ATOM 1813 C C . MET B 1 1 ? 17.766 -17.094 -17.969 1 55.03 1 MET B C 1
ATOM 1815 O O . MET B 1 1 ? 18.672 -17.422 -17.203 1 55.03 1 MET B O 1
ATOM 1819 N N . LEU B 1 2 ? 17.766 -15.859 -18.391 1 76.75 2 LEU B N 1
ATOM 1820 C CA . LEU B 1 2 ? 18.438 -14.797 -17.656 1 76.75 2 LEU B CA 1
ATOM 1821 C C . LEU B 1 2 ? 17.891 -14.711 -16.219 1 76.75 2 LEU B C 1
ATOM 1823 O O . LEU B 1 2 ? 16.719 -15 -15.977 1 76.75 2 LEU B O 1
ATOM 1827 N N . GLY B 1 3 ? 18.781 -14.789 -15.188 1 90.19 3 GLY B N 1
ATOM 1828 C CA . GLY B 1 3 ? 18.391 -14.648 -13.789 1 90.19 3 GLY B CA 1
ATOM 1829 C C . GLY B 1 3 ? 17.922 -13.25 -13.445 1 90.19 3 GLY B C 1
ATOM 1830 O O . GLY B 1 3 ? 18.016 -12.336 -14.266 1 90.19 3 GLY B O 1
ATOM 1831 N N . LEU B 1 4 ? 17.25 -13.109 -12.305 1 96 4 LEU B N 1
ATOM 1832 C CA . LEU B 1 4 ? 16.719 -11.828 -11.836 1 96 4 LEU B CA 1
ATOM 1833 C C . LEU B 1 4 ? 17.844 -10.797 -11.727 1 96 4 LEU B C 1
ATOM 1835 O O . LEU B 1 4 ? 17.625 -9.609 -11.977 1 96 4 LEU B O 1
ATOM 1839 N N . ARG B 1 5 ? 19 -11.273 -11.461 1 96.31 5 ARG B N 1
ATOM 1840 C CA . ARG B 1 5 ? 20.125 -10.367 -11.234 1 96.31 5 ARG B CA 1
ATOM 1841 C C . ARG B 1 5 ? 20.547 -9.68 -12.531 1 96.31 5 ARG B C 1
ATOM 1843 O O . ARG B 1 5 ? 21.219 -8.648 -12.508 1 96.31 5 ARG B O 1
ATOM 1850 N N . GLU B 1 6 ? 20.234 -10.258 -13.664 1 95.94 6 GLU B N 1
ATOM 1851 C CA . GLU B 1 6 ? 20.609 -9.711 -14.961 1 95.94 6 GLU B CA 1
ATOM 1852 C C . GLU B 1 6 ? 19.641 -8.625 -15.406 1 95.94 6 GLU B C 1
ATOM 1854 O O . GLU B 1 6 ? 19.891 -7.922 -16.391 1 95.94 6 GLU B O 1
ATOM 1859 N N . LEU B 1 7 ? 18.547 -8.516 -14.695 1 96.06 7 LEU B N 1
ATOM 1860 C CA . LEU B 1 7 ? 17.578 -7.484 -15.016 1 96.06 7 LEU B CA 1
ATOM 1861 C C . LEU B 1 7 ? 18.047 -6.113 -14.539 1 96.06 7 LEU B C 1
ATOM 1863 O O . LEU B 1 7 ? 18.719 -6.012 -13.508 1 96.06 7 LEU B O 1
ATOM 1867 N N . ASP B 1 8 ? 17.781 -5.102 -15.289 1 95.44 8 ASP B N 1
ATOM 1868 C CA . ASP B 1 8 ? 18.031 -3.723 -14.875 1 95.44 8 ASP B CA 1
ATOM 1869 C C . ASP B 1 8 ? 16.844 -3.152 -14.117 1 95.44 8 ASP B C 1
ATOM 1871 O O . ASP B 1 8 ? 16 -2.463 -14.695 1 95.44 8 ASP B O 1
ATOM 1875 N N . LEU B 1 9 ? 16.828 -3.418 -12.828 1 97.81 9 LEU B N 1
ATOM 1876 C CA . LEU B 1 9 ? 15.664 -3.051 -12.016 1 97.81 9 LEU B CA 1
ATOM 1877 C C . LEU B 1 9 ? 15.898 -1.713 -11.32 1 97.81 9 LEU B C 1
ATOM 1879 O O . LEU B 1 9 ? 17.016 -1.409 -10.898 1 97.81 9 LEU B O 1
ATOM 1883 N N . LYS B 1 10 ? 14.898 -0.948 -11.25 1 97.75 10 LYS B N 1
ATOM 1884 C CA . LYS B 1 10 ? 14.914 0.302 -10.492 1 97.75 10 LYS B CA 1
ATOM 1885 C C . LYS B 1 10 ? 14.594 0.06 -9.023 1 97.75 10 LYS B C 1
ATOM 1887 O O . LYS B 1 10 ? 14.031 -0.975 -8.664 1 97.75 10 LYS B O 1
ATOM 1892 N N . GLU B 1 11 ? 14.93 1.006 -8.172 1 97.69 11 GLU B N 1
ATOM 1893 C CA . GLU B 1 11 ? 14.555 0.957 -6.758 1 97.69 11 GLU B CA 1
ATOM 1894 C C . GLU B 1 11 ? 13.055 1.186 -6.582 1 97.69 11 GLU B C 1
ATOM 1896 O O . GLU B 1 11 ? 12.469 0.74 -5.594 1 97.69 11 GLU B O 1
ATOM 1901 N N . GLU B 1 12 ? 12.547 1.913 -7.535 1 97.19 12 GLU B N 1
ATOM 1902 C CA . GLU B 1 12 ? 11.125 2.252 -7.496 1 97.19 12 GLU B CA 1
ATOM 1903 C C . GLU B 1 12 ? 10.562 2.424 -8.906 1 97.19 12 GLU B C 1
ATOM 1905 O O . GLU B 1 12 ? 11.234 2.953 -9.789 1 97.19 12 GLU B O 1
ATOM 1910 N N . TYR B 1 13 ? 9.383 1.934 -9.148 1 96 13 TYR B N 1
ATOM 1911 C CA . TYR B 1 13 ? 8.594 2.215 -10.344 1 96 13 TYR B CA 1
ATOM 1912 C C . TYR B 1 13 ? 7.344 3.02 -9.992 1 96 13 TYR B C 1
ATOM 1914 O O . TYR B 1 13 ? 6.723 2.793 -8.953 1 96 13 TYR B O 1
ATOM 1922 N N . ARG B 1 14 ? 6.984 3.906 -10.859 1 94.5 14 ARG B N 1
ATOM 1923 C CA . ARG B 1 14 ? 5.855 4.793 -10.602 1 94.5 14 ARG B CA 1
ATOM 1924 C C . ARG B 1 14 ? 5.09 5.09 -11.891 1 94.5 14 ARG B C 1
ATOM 1926 O O . ARG B 1 14 ? 5.691 5.258 -12.953 1 94.5 14 ARG B O 1
ATOM 1933 N N . SER B 1 15 ? 3.771 5.223 -11.789 1 91.62 15 SER B N 1
ATOM 1934 C CA . SER B 1 15 ? 2.857 5.266 -12.93 1 91.62 15 SER B CA 1
ATOM 1935 C C . SER B 1 15 ? 3.148 6.457 -13.828 1 91.62 15 SER B C 1
ATOM 1937 O O . SER B 1 15 ? 2.869 6.418 -15.031 1 91.62 15 SER B O 1
ATOM 1939 N N . ASP B 1 16 ? 3.715 7.504 -13.281 1 93.44 16 ASP B N 1
ATOM 1940 C CA . ASP B 1 16 ? 3.871 8.719 -14.07 1 93.44 16 ASP B CA 1
ATOM 1941 C C . ASP B 1 16 ? 5.027 8.586 -15.055 1 93.44 16 ASP B C 1
ATOM 1943 O O . ASP B 1 16 ? 5.133 9.367 -16 1 93.44 16 ASP B O 1
ATOM 1947 N N . ARG B 1 17 ? 5.906 7.574 -14.906 1 95.31 17 ARG B N 1
ATOM 1948 C CA . ARG B 1 17 ? 7.105 7.562 -15.734 1 95.31 17 ARG B CA 1
ATOM 1949 C C . ARG B 1 17 ? 7.461 6.145 -16.172 1 95.31 17 ARG B C 1
ATOM 1951 O O . ARG B 1 17 ? 8.312 5.945 -17.031 1 95.31 17 ARG B O 1
ATOM 1958 N N . ASP B 1 18 ? 6.777 5.16 -15.578 1 93.62 18 ASP B N 1
ATOM 1959 C CA . ASP B 1 18 ? 7.047 3.764 -15.898 1 93.62 18 ASP B CA 1
ATOM 1960 C C . ASP B 1 18 ? 5.766 3.031 -16.297 1 93.62 18 ASP B C 1
ATOM 1962 O O . ASP B 1 18 ? 4.68 3.385 -15.828 1 93.62 18 ASP B O 1
ATOM 1966 N N . ASP B 1 19 ? 5.922 2.094 -17.141 1 90.25 19 ASP B N 1
ATOM 1967 C CA . ASP B 1 19 ? 4.934 1.024 -17.219 1 90.25 19 ASP B CA 1
ATOM 1968 C C . ASP B 1 19 ? 5.273 -0.122 -16.281 1 90.25 19 ASP B C 1
ATOM 1970 O O . ASP B 1 19 ? 6.016 -1.037 -16.641 1 90.25 19 ASP B O 1
ATOM 1974 N N . ILE B 1 20 ? 4.719 -0.034 -15.18 1 90.69 20 ILE B N 1
ATOM 1975 C CA . ILE B 1 20 ? 5.102 -0.898 -14.07 1 90.69 20 ILE B CA 1
ATOM 1976 C C . ILE B 1 20 ? 4.918 -2.361 -14.469 1 90.69 20 ILE B C 1
ATOM 1978 O O . ILE B 1 20 ? 5.762 -3.205 -14.156 1 90.69 20 ILE B O 1
ATOM 1982 N N . VAL B 1 21 ? 3.918 -2.719 -15.164 1 86.19 21 VAL B N 1
ATOM 1983 C CA . VAL B 1 21 ? 3.607 -4.094 -15.539 1 86.19 21 VAL B CA 1
ATOM 1984 C C . VAL B 1 21 ? 4.668 -4.621 -16.5 1 86.19 21 VAL B C 1
ATOM 1986 O O . VAL B 1 21 ? 5.336 -5.617 -16.219 1 86.19 21 VAL B O 1
ATOM 1989 N N . SER B 1 22 ? 4.957 -3.918 -17.562 1 87.69 22 SER B N 1
ATOM 1990 C CA . SER B 1 22 ? 5.84 -4.418 -18.609 1 87.69 22 SER B CA 1
ATOM 1991 C C . SER B 1 22 ? 7.309 -4.25 -18.234 1 87.69 22 SER B C 1
ATOM 1993 O O . SER B 1 22 ? 8.164 -5.008 -18.688 1 87.69 22 SER B O 1
ATOM 1995 N N . GLU B 1 23 ? 7.562 -3.283 -17.344 1 92.56 23 GLU B N 1
ATOM 1996 C CA . GLU B 1 23 ? 8.961 -2.969 -17.078 1 92.56 23 GLU B CA 1
ATOM 1997 C C . GLU B 1 23 ? 9.438 -3.625 -15.781 1 92.56 23 GLU B C 1
ATOM 1999 O O . GLU B 1 23 ? 10.641 -3.766 -15.555 1 92.56 23 GLU B O 1
ATOM 2004 N N . PHE B 1 24 ? 8.539 -3.99 -14.992 1 93.31 24 PHE B N 1
ATOM 2005 C CA . PHE B 1 24 ? 8.93 -4.602 -13.727 1 93.31 24 PHE B CA 1
ATOM 2006 C C . PHE B 1 24 ? 8.336 -6 -13.602 1 93.31 24 PHE B C 1
ATOM 2008 O O . PHE B 1 24 ? 9.07 -6.988 -13.523 1 93.31 24 PHE B O 1
ATOM 2015 N N . PHE B 1 25 ? 7.051 -6.082 -13.68 1 89.88 25 PHE B N 1
ATOM 2016 C CA . PHE B 1 25 ? 6.383 -7.332 -13.352 1 89.88 25 PHE B CA 1
ATOM 2017 C C . PHE B 1 25 ? 6.688 -8.406 -14.391 1 89.88 25 PHE B C 1
ATOM 2019 O O . PHE B 1 25 ? 7.152 -9.492 -14.055 1 89.88 25 PHE B O 1
ATOM 2026 N N . PHE B 1 26 ? 6.516 -8.102 -15.602 1 87.62 26 PHE B N 1
ATOM 2027 C CA . PHE B 1 26 ? 6.703 -9.109 -16.641 1 87.62 26 PHE B CA 1
ATOM 2028 C C . PHE B 1 26 ? 8.141 -9.617 -16.641 1 87.62 26 PHE B C 1
ATOM 2030 O O . PHE B 1 26 ? 8.375 -10.828 -16.625 1 87.62 26 PHE B O 1
ATOM 2037 N N . PRO B 1 27 ? 9.117 -8.695 -16.656 1 90.75 27 PRO B N 1
ATOM 2038 C CA . PRO B 1 27 ? 10.5 -9.188 -16.609 1 90.75 27 PRO B CA 1
ATOM 2039 C C . PRO B 1 27 ? 10.773 -10.086 -15.414 1 90.75 27 PRO B C 1
ATOM 2041 O O . PRO B 1 27 ? 11.453 -11.109 -15.539 1 90.75 27 PRO B O 1
ATOM 2044 N N . CYS B 1 28 ? 10.281 -9.758 -14.273 1 92 28 CYS B N 1
ATOM 2045 C CA . CYS B 1 28 ? 10.508 -10.57 -13.086 1 92 28 CYS B CA 1
ATOM 2046 C C . CYS B 1 28 ? 9.789 -11.914 -13.188 1 92 28 CYS B C 1
ATOM 2048 O O . CYS B 1 28 ? 10.367 -12.953 -12.898 1 92 28 CYS B O 1
ATOM 2050 N N . LEU B 1 29 ? 8.555 -11.844 -13.617 1 88.75 29 LEU B N 1
ATOM 2051 C CA . LEU B 1 29 ? 7.75 -13.055 -13.727 1 88.75 29 LEU B CA 1
ATOM 2052 C C . LEU B 1 29 ? 8.344 -14.008 -14.766 1 88.75 29 LEU B C 1
ATOM 2054 O O . LEU B 1 29 ? 8.258 -15.227 -14.617 1 88.75 29 LEU B O 1
ATOM 2058 N N . SER B 1 30 ? 8.93 -13.469 -15.766 1 85.5 30 SER B N 1
ATOM 2059 C CA . SER B 1 30 ? 9.492 -14.273 -16.844 1 85.5 30 SER B CA 1
ATOM 2060 C C . SER B 1 30 ? 10.797 -14.93 -16.406 1 85.5 30 SER B C 1
ATOM 2062 O O . SER B 1 30 ? 11.281 -15.852 -17.062 1 85.5 30 SER B O 1
ATOM 2064 N N . ASN B 1 31 ? 11.336 -14.461 -15.328 1 88.94 31 ASN B N 1
ATOM 2065 C CA . ASN B 1 31 ? 12.656 -14.953 -14.969 1 88.94 31 ASN B CA 1
ATOM 2066 C C . ASN B 1 31 ? 12.664 -15.57 -13.57 1 88.94 31 ASN B C 1
ATOM 2068 O O . ASN B 1 31 ? 13.727 -15.883 -13.031 1 88.94 31 ASN B O 1
ATOM 2072 N N . CYS B 1 32 ? 11.477 -15.688 -13.008 1 90.75 32 CYS B N 1
ATOM 2073 C CA . CYS B 1 32 ? 11.414 -16.328 -11.703 1 90.75 32 CYS B CA 1
ATOM 2074 C C . CYS B 1 32 ? 10.82 -17.719 -11.797 1 90.75 32 CYS B C 1
ATOM 2076 O O . CYS B 1 32 ? 10.266 -18.094 -12.836 1 90.75 32 CYS B O 1
ATOM 2078 N N . ILE B 1 33 ? 11.008 -18.516 -10.75 1 89.31 33 ILE B 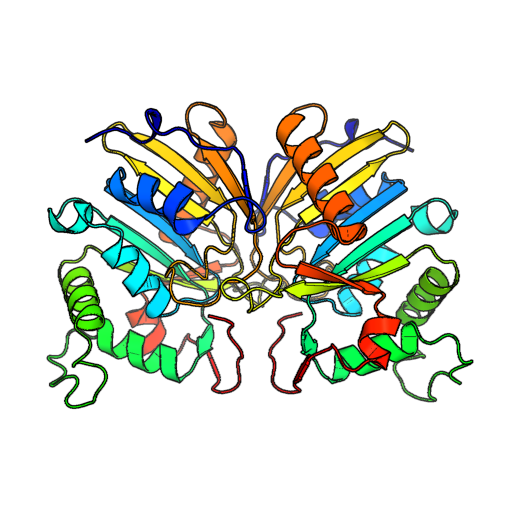N 1
ATOM 2079 C CA . ILE B 1 33 ? 10.422 -19.844 -10.68 1 89.31 33 ILE B CA 1
ATOM 2080 C C . ILE B 1 33 ? 9.375 -19.906 -9.57 1 89.31 33 ILE B C 1
ATOM 2082 O O . ILE B 1 33 ? 8.57 -20.828 -9.508 1 89.31 33 ILE B O 1
ATOM 2086 N N . GLU B 1 34 ? 9.484 -18.969 -8.695 1 92.38 34 GLU B N 1
ATOM 2087 C CA . GLU B 1 34 ? 8.508 -18.844 -7.617 1 92.38 34 GLU B CA 1
ATOM 2088 C C . GLU B 1 34 ? 8.062 -17.391 -7.441 1 92.38 34 GLU B C 1
ATOM 2090 O O . GLU B 1 34 ? 8.883 -16.469 -7.516 1 92.38 34 GLU B O 1
ATOM 2095 N N . TYR B 1 35 ? 6.832 -17.234 -7.285 1 93.81 35 TYR B N 1
ATOM 2096 C CA . TYR B 1 35 ? 6.25 -15.93 -7.012 1 93.81 35 TYR B CA 1
ATOM 2097 C C . TYR B 1 35 ? 5.305 -15.992 -5.816 1 93.81 35 TYR B C 1
ATOM 2099 O O . TYR B 1 35 ? 4.277 -16.672 -5.867 1 93.81 35 TYR B O 1
ATOM 2107 N N . ASP B 1 36 ? 5.715 -15.305 -4.711 1 95.88 36 ASP B N 1
ATOM 2108 C CA . ASP B 1 36 ? 4.898 -15.156 -3.508 1 95.88 36 ASP B CA 1
ATOM 2109 C C . ASP B 1 36 ? 4.258 -13.773 -3.455 1 95.88 36 ASP B C 1
ATOM 2111 O O . ASP B 1 36 ? 4.945 -12.75 -3.57 1 95.88 36 ASP B O 1
ATOM 2115 N N . ARG B 1 37 ? 2.908 -13.742 -3.252 1 94.81 37 ARG B N 1
ATOM 2116 C CA . ARG B 1 37 ? 2.205 -12.469 -3.377 1 94.81 37 ARG B CA 1
ATOM 2117 C C . ARG B 1 37 ? 1.138 -12.32 -2.297 1 94.81 37 ARG B C 1
ATOM 2119 O O . ARG B 1 37 ? 0.347 -13.242 -2.072 1 94.81 37 ARG B O 1
ATOM 2126 N N . CYS B 1 38 ? 1.226 -11.219 -1.583 1 94.12 38 CYS B N 1
ATOM 2127 C CA . CYS B 1 38 ? 0.132 -10.805 -0.71 1 94.12 38 CYS B CA 1
ATOM 2128 C C . CYS B 1 38 ? -0.671 -9.672 -1.342 1 94.12 38 CYS B C 1
ATOM 2130 O O . CYS B 1 38 ? -0.099 -8.703 -1.837 1 94.12 38 CYS B O 1
ATOM 2132 N N . VAL B 1 39 ? -1.964 -9.836 -1.331 1 89.5 39 VAL B N 1
ATOM 2133 C CA . VAL B 1 39 ? -2.861 -8.781 -1.802 1 89.5 39 VAL B CA 1
ATOM 2134 C C . VAL B 1 39 ? -3.979 -8.562 -0.785 1 89.5 39 VAL B C 1
ATOM 2136 O O . VAL B 1 39 ? -4.301 -9.461 -0.006 1 89.5 39 VAL B O 1
ATOM 2139 N N . ASP B 1 40 ? -4.57 -7.348 -0.825 1 85.19 40 ASP B N 1
ATOM 2140 C CA . ASP B 1 40 ? -5.703 -7.055 0.051 1 85.19 40 ASP B CA 1
ATOM 2141 C C . ASP B 1 40 ? -6.984 -7.699 -0.474 1 85.19 40 ASP B C 1
ATOM 2143 O O . ASP B 1 40 ? -7.777 -8.234 0.302 1 85.19 40 ASP B O 1
ATOM 2147 N N . PHE B 1 41 ? -7.113 -7.594 -1.835 1 82.06 41 PHE B N 1
ATOM 2148 C CA . PHE B 1 41 ? -8.289 -8.133 -2.508 1 82.06 41 PHE B CA 1
ATOM 2149 C C . PHE B 1 41 ? -7.887 -8.898 -3.762 1 82.06 41 PHE B C 1
ATOM 2151 O O . PHE B 1 41 ? -7.328 -8.32 -4.695 1 82.06 41 PHE B O 1
ATOM 2158 N N . LEU B 1 42 ? -8.258 -10.148 -3.703 1 84.19 42 LEU B N 1
ATOM 2159 C CA . LEU B 1 42 ? -7.941 -10.961 -4.875 1 84.19 42 LEU B CA 1
ATOM 2160 C C . LEU B 1 42 ? -9.062 -10.883 -5.906 1 84.19 42 LEU B C 1
ATOM 2162 O O . LEU B 1 42 ? -10.242 -10.953 -5.555 1 84.19 42 LEU B O 1
ATOM 2166 N N . SER B 1 43 ? -8.68 -10.695 -7.09 1 77.69 43 SER B N 1
ATOM 2167 C CA . SER B 1 43 ? -9.625 -10.797 -8.203 1 77.69 43 SER B CA 1
ATOM 2168 C C . SER B 1 43 ? -9.156 -11.828 -9.227 1 77.69 43 SER B C 1
ATOM 2170 O O . SER B 1 43 ? -7.961 -12.086 -9.359 1 77.69 43 SER B O 1
ATOM 2172 N N . ILE B 1 44 ? -10.094 -12.367 -9.867 1 76.06 44 ILE B N 1
ATOM 2173 C CA . ILE B 1 44 ? -9.797 -13.352 -10.906 1 76.06 44 ILE B CA 1
ATOM 2174 C C . ILE B 1 44 ? -8.945 -12.711 -12 1 76.06 44 ILE B C 1
ATOM 2176 O O . ILE B 1 44 ? -8.07 -13.367 -12.578 1 76.06 44 ILE B O 1
ATOM 2180 N N . HIS B 1 45 ? -9.172 -11.523 -12.18 1 73.75 45 HIS B N 1
ATOM 2181 C CA . HIS B 1 45 ? -8.414 -10.82 -13.211 1 73.75 45 HIS B CA 1
ATOM 2182 C C . HIS B 1 45 ? -6.938 -10.734 -12.844 1 73.75 45 HIS B C 1
ATOM 2184 O O . HIS B 1 45 ? -6.07 -10.938 -13.703 1 73.75 45 HIS B O 1
ATOM 2190 N N . THR B 1 46 ? -6.754 -10.469 -11.594 1 76 46 THR B N 1
ATOM 2191 C CA . THR B 1 46 ? -5.375 -10.445 -11.125 1 76 46 THR B CA 1
ATOM 2192 C C . THR B 1 46 ? -4.715 -11.805 -11.305 1 76 46 THR B C 1
ATOM 2194 O O . THR B 1 46 ? -3.598 -11.898 -11.82 1 76 46 THR B O 1
ATOM 2197 N N . LEU B 1 47 ? -5.383 -12.797 -10.984 1 79 47 LEU B N 1
ATOM 2198 C CA . LEU B 1 47 ? -4.859 -14.156 -11.094 1 79 47 LEU B CA 1
ATOM 2199 C C . LEU B 1 47 ? -4.59 -14.516 -12.547 1 79 47 LEU B C 1
ATOM 2201 O O . LEU B 1 47 ? -3.539 -15.078 -12.867 1 79 47 LEU B O 1
ATOM 2205 N N . ALA B 1 48 ? -5.535 -14.211 -13.367 1 75.69 48 ALA B N 1
ATOM 2206 C CA . ALA B 1 48 ? -5.398 -14.484 -14.797 1 75.69 48 ALA B CA 1
ATOM 2207 C C . ALA B 1 48 ? -4.195 -13.75 -15.383 1 75.69 48 ALA B C 1
ATOM 2209 O O . ALA B 1 48 ? -3.424 -14.328 -16.156 1 75.69 48 ALA B O 1
ATOM 2210 N N . ARG B 1 49 ? -3.959 -12.633 -14.914 1 73.69 49 ARG B N 1
ATOM 2211 C CA . ARG B 1 49 ? -2.861 -11.812 -15.414 1 73.69 49 ARG B CA 1
ATOM 2212 C C . ARG B 1 49 ? -1.511 -12.398 -15.023 1 73.69 49 ARG B C 1
ATOM 2214 O O . ARG B 1 49 ? -0.604 -12.5 -15.852 1 73.69 49 ARG B O 1
ATOM 2221 N N . ILE B 1 50 ? -1.438 -12.672 -13.859 1 77.88 50 ILE B N 1
ATOM 2222 C CA . ILE B 1 50 ? -0.205 -13.273 -13.367 1 77.88 50 ILE B CA 1
ATOM 2223 C C . ILE B 1 50 ? 0.071 -14.578 -14.109 1 77.88 50 ILE B C 1
ATOM 2225 O O . ILE B 1 50 ? 1.2 -14.828 -14.531 1 77.88 50 ILE B O 1
ATOM 2229 N N . SER B 1 51 ? -0.978 -15.273 -14.359 1 71.81 51 SER B N 1
ATOM 2230 C CA . SER B 1 51 ? -0.835 -16.578 -15.008 1 71.81 51 SER B CA 1
ATOM 2231 C C . SER B 1 51 ? -0.388 -16.438 -16.453 1 71.81 51 SER B C 1
ATOM 2233 O O . SER B 1 51 ? 0.414 -17.234 -16.953 1 71.81 51 SER B O 1
ATOM 2235 N N . MET B 1 52 ? -0.855 -15.43 -17.078 1 69.31 52 MET B N 1
ATOM 2236 C CA . MET B 1 52 ? -0.523 -15.203 -18.484 1 69.31 52 MET B CA 1
ATOM 2237 C C . MET B 1 52 ? 0.91 -14.695 -18.625 1 69.31 52 MET B C 1
ATOM 2239 O O . MET B 1 52 ? 1.579 -14.992 -19.625 1 69.31 52 MET B O 1
ATOM 2243 N N . ALA B 1 53 ? 1.261 -13.914 -17.703 1 66.69 53 ALA B N 1
ATOM 2244 C CA . ALA B 1 53 ? 2.605 -13.352 -17.75 1 66.69 53 ALA B CA 1
ATOM 2245 C C . ALA B 1 53 ? 3.654 -14.391 -17.375 1 66.69 53 ALA B C 1
ATOM 2247 O O . ALA B 1 53 ? 4.84 -14.227 -17.672 1 66.69 53 ALA B O 1
ATOM 2248 N N . PHE B 1 54 ? 3.135 -15.312 -16.797 1 67.12 54 PHE B N 1
ATOM 2249 C CA . PHE B 1 54 ? 4.02 -16.344 -16.266 1 67.12 54 PHE B CA 1
ATOM 2250 C C . PHE B 1 54 ? 4.266 -17.438 -17.312 1 67.12 54 PHE B C 1
ATOM 2252 O O . PHE B 1 54 ? 3.986 -18.609 -17.062 1 67.12 54 PHE B O 1
ATOM 2259 N N . ASP B 1 55 ? 4.609 -17.047 -18.625 1 58.31 55 ASP B N 1
ATOM 2260 C CA . ASP B 1 55 ? 4.891 -18 -19.688 1 58.31 55 ASP B CA 1
ATOM 2261 C C . ASP B 1 55 ? 5.762 -19.141 -19.188 1 58.31 55 ASP B C 1
ATOM 2263 O O . ASP B 1 55 ? 5.543 -20.312 -19.547 1 58.31 55 ASP B O 1
ATOM 2267 N N . ASN B 1 56 ? 6.828 -18.828 -18.469 1 56.44 56 ASN B N 1
ATOM 2268 C CA . ASN B 1 56 ? 7.699 -19.891 -17.984 1 56.44 56 ASN B CA 1
ATOM 2269 C C . ASN B 1 56 ? 6.938 -20.891 -17.109 1 56.44 56 ASN B C 1
ATOM 2271 O O . ASN B 1 56 ? 7.469 -21.938 -16.75 1 56.44 56 ASN B O 1
ATOM 2275 N N . PHE B 1 57 ? 5.66 -20.484 -16.625 1 57.25 57 PHE B N 1
ATOM 2276 C CA . PHE B 1 57 ? 4.82 -21.391 -15.844 1 57.25 57 PHE B CA 1
ATOM 2277 C C . PHE B 1 57 ? 4.555 -22.672 -16.625 1 57.25 57 PHE B C 1
ATOM 2279 O O . PHE B 1 57 ? 4.445 -23.75 -16.031 1 57.25 57 PHE B O 1
ATOM 2286 N N . ALA B 1 58 ? 4.453 -22.359 -17.922 1 53.72 58 ALA B N 1
ATOM 2287 C CA . ALA B 1 58 ? 4.02 -23.453 -18.797 1 53.72 58 ALA B CA 1
ATOM 2288 C C . ALA B 1 58 ? 4.988 -24.641 -18.719 1 53.72 58 ALA B C 1
ATOM 2290 O O . ALA B 1 58 ? 4.586 -25.797 -18.891 1 53.72 58 ALA B O 1
ATOM 2291 N N . GLU B 1 59 ? 6.184 -24.281 -18.469 1 54.88 59 GLU B N 1
ATOM 2292 C CA . GLU B 1 59 ? 7.059 -25.438 -18.484 1 54.88 59 GLU B CA 1
ATOM 2293 C C . GLU B 1 59 ? 7 -26.203 -17.156 1 54.88 59 GLU B C 1
ATOM 2295 O O . GLU B 1 59 ? 7.727 -27.172 -16.953 1 54.88 59 GLU B O 1
ATOM 2300 N N . GLY B 1 60 ? 6.027 -26 -16.328 1 58.28 60 GLY B N 1
ATOM 2301 C CA . GLY B 1 60 ? 5.734 -26.797 -15.133 1 58.28 60 GLY B CA 1
ATOM 2302 C C . GLY B 1 60 ? 6.59 -26.406 -13.938 1 58.28 60 GLY B C 1
ATOM 2303 O O . GLY B 1 60 ? 6.441 -26.984 -12.859 1 58.28 60 GLY B O 1
ATOM 2304 N N . LYS B 1 61 ? 7.445 -25.422 -14.164 1 63.5 61 LYS B N 1
ATOM 2305 C CA . LYS B 1 61 ? 8.406 -25.281 -13.07 1 63.5 61 LYS B CA 1
ATOM 2306 C C . LYS B 1 61 ? 8.078 -24.062 -12.219 1 63.5 61 LYS B C 1
ATOM 2308 O O . LYS B 1 61 ? 8.68 -23.844 -11.164 1 63.5 61 LYS B O 1
ATOM 2313 N N . ALA B 1 62 ? 7.043 -23.297 -12.453 1 75.44 62 ALA B N 1
ATOM 2314 C CA . ALA B 1 62 ? 6.832 -22.078 -11.688 1 75.44 62 ALA B CA 1
ATOM 2315 C C . ALA B 1 62 ? 5.68 -22.234 -10.703 1 75.44 62 ALA B C 1
ATOM 2317 O O . ALA B 1 62 ? 4.723 -22.969 -10.969 1 75.44 62 ALA B O 1
ATOM 2318 N N . LYS B 1 63 ? 5.875 -21.781 -9.477 1 87.44 63 LYS B N 1
ATOM 2319 C CA . LYS B 1 63 ? 4.875 -21.859 -8.414 1 87.44 63 LYS B CA 1
ATOM 2320 C C . LYS B 1 63 ? 4.434 -20.469 -7.969 1 87.44 63 LYS B C 1
ATOM 2322 O O . LYS B 1 63 ? 5.27 -19.578 -7.75 1 87.44 63 LYS B O 1
ATOM 2327 N N . LEU B 1 64 ? 3.137 -20.281 -7.934 1 91.19 64 LEU B N 1
ATOM 2328 C CA . LEU B 1 64 ? 2.535 -19.047 -7.43 1 91.19 64 LEU B CA 1
ATOM 2329 C C . LEU B 1 64 ? 1.795 -19.297 -6.121 1 91.19 64 LEU B C 1
ATOM 2331 O O . LEU B 1 64 ? 0.856 -20.094 -6.078 1 91.19 64 LEU B O 1
ATOM 2335 N N . ARG B 1 65 ? 2.25 -18.672 -5.047 1 93.81 65 ARG B N 1
ATOM 2336 C CA . ARG B 1 65 ? 1.55 -18.672 -3.766 1 93.81 65 ARG B CA 1
ATOM 2337 C C . ARG B 1 65 ? 0.962 -17.297 -3.467 1 93.81 65 ARG B C 1
ATOM 2339 O O . ARG B 1 65 ? 1.672 -16.281 -3.512 1 93.81 65 ARG B O 1
ATOM 2346 N N . MET B 1 66 ? -0.339 -17.266 -3.201 1 93.69 66 MET B N 1
ATOM 2347 C CA . MET B 1 66 ? -0.993 -15.992 -2.943 1 93.69 66 MET B CA 1
ATOM 2348 C C . MET B 1 66 ? -1.723 -16.016 -1.605 1 93.69 66 MET B C 1
ATOM 2350 O O . MET B 1 66 ? -2.389 -17 -1.272 1 93.69 66 MET B O 1
ATOM 2354 N N . VAL B 1 67 ? -1.501 -15.023 -0.823 1 95.69 67 VAL B N 1
ATOM 2355 C CA . VAL B 1 67 ? -2.303 -14.766 0.37 1 95.69 67 VAL B CA 1
ATOM 2356 C C . VAL B 1 67 ? -3.16 -13.523 0.161 1 95.69 67 VAL B C 1
ATOM 2358 O O . VAL B 1 67 ? -2.654 -12.477 -0.261 1 95.69 67 VAL B O 1
ATOM 2361 N N . THR B 1 68 ? -4.438 -13.617 0.375 1 92.81 68 THR B N 1
ATOM 2362 C CA . THR B 1 68 ? -5.34 -12.484 0.207 1 92.81 68 THR B CA 1
ATOM 2363 C C . THR B 1 68 ? -6.199 -12.289 1.451 1 92.81 68 THR B C 1
ATOM 2365 O O . THR B 1 68 ? -6.277 -13.172 2.305 1 92.81 68 THR B O 1
ATOM 2368 N N . GLY B 1 69 ? -6.777 -11.125 1.564 1 91.19 69 GLY B N 1
ATOM 2369 C CA . GLY B 1 69 ? -7.742 -10.875 2.621 1 91.19 69 GLY B CA 1
ATOM 2370 C C . GLY B 1 69 ? -9.023 -11.68 2.469 1 91.19 69 GLY B C 1
ATOM 2371 O O . GLY B 1 69 ? -9.188 -12.406 1.488 1 91.19 69 GLY B O 1
ATOM 2372 N N . HIS B 1 70 ? -9.922 -11.523 3.424 1 90.94 70 HIS B N 1
ATOM 2373 C CA . HIS B 1 70 ? -11.07 -12.414 3.518 1 90.94 70 HIS B CA 1
ATOM 2374 C C . HIS B 1 70 ? -12.336 -11.742 2.986 1 90.94 70 HIS B C 1
ATOM 2376 O O . HIS B 1 70 ? -13.438 -12.273 3.145 1 90.94 70 HIS B O 1
ATOM 2382 N N . ARG B 1 71 ? -12.148 -10.625 2.424 1 84.38 71 ARG B N 1
ATOM 2383 C CA . ARG B 1 71 ? -13.305 -9.914 1.882 1 84.38 71 ARG B CA 1
ATOM 2384 C C . ARG B 1 71 ? -13.32 -9.984 0.359 1 84.38 71 ARG B C 1
ATOM 2386 O O . ARG B 1 71 ? -12.312 -9.727 -0.293 1 84.38 71 ARG B O 1
ATOM 2393 N N . PHE B 1 72 ? -14.508 -10.305 -0.176 1 83.75 72 PHE B N 1
ATOM 2394 C CA . PHE B 1 72 ? -14.672 -10.445 -1.618 1 83.75 72 PHE B CA 1
ATOM 2395 C C . PHE B 1 72 ? -15.945 -9.75 -2.09 1 83.75 72 PHE B C 1
ATOM 2397 O O . PHE B 1 72 ? -16.906 -9.633 -1.332 1 83.75 72 PHE B O 1
ATOM 2404 N N . ARG B 1 73 ? -15.805 -9.312 -3.287 1 78.25 73 ARG B N 1
ATOM 2405 C CA . ARG B 1 73 ? -17.078 -9.094 -3.957 1 78.25 73 ARG B CA 1
ATOM 2406 C C . ARG B 1 73 ? -17.812 -10.406 -4.188 1 78.25 73 ARG B C 1
ATOM 2408 O O . ARG B 1 73 ? -17.203 -11.414 -4.539 1 78.25 73 ARG B O 1
ATOM 2415 N N . ALA B 1 74 ? -19.109 -10.273 -4.09 1 81.94 74 ALA B N 1
ATOM 2416 C CA . ALA B 1 74 ? -19.891 -11.492 -4.207 1 81.94 74 ALA B CA 1
ATOM 2417 C C . ALA B 1 74 ? -19.641 -12.188 -5.547 1 81.94 74 ALA B C 1
ATOM 2419 O O . ALA B 1 74 ? -19.469 -13.406 -5.598 1 81.94 74 ALA B O 1
ATOM 2420 N N . SER B 1 75 ? -19.672 -11.43 -6.57 1 80.81 75 SER B N 1
ATOM 2421 C CA . SER B 1 75 ? -19.484 -11.992 -7.902 1 80.81 75 SER B CA 1
ATOM 2422 C C . SER B 1 75 ? -18.094 -12.625 -8.039 1 80.81 75 SER B C 1
ATOM 2424 O O . SER B 1 75 ? -17.953 -13.688 -8.648 1 80.81 75 SER B O 1
ATOM 2426 N N . GLU B 1 76 ? -17.156 -12 -7.414 1 81.69 76 GLU B N 1
ATOM 2427 C CA . GLU B 1 76 ? -15.797 -12.508 -7.465 1 81.69 76 GLU B CA 1
ATOM 2428 C C . GLU B 1 76 ? -15.664 -13.805 -6.68 1 81.69 76 GLU B C 1
ATOM 2430 O O . GLU B 1 76 ? -15.008 -14.75 -7.133 1 81.69 76 GLU B O 1
ATOM 2435 N N . LEU B 1 77 ? -16.25 -13.812 -5.602 1 86.25 77 LEU B N 1
ATOM 2436 C CA . LEU B 1 77 ? -16.172 -15 -4.762 1 86.25 77 LEU B CA 1
ATOM 2437 C C . LEU B 1 77 ? -16.781 -16.203 -5.469 1 86.25 77 LEU B C 1
ATOM 2439 O O . LEU B 1 77 ? -16.219 -17.297 -5.43 1 86.25 77 LEU B O 1
ATOM 2443 N N . ASP B 1 78 ? -17.906 -15.992 -6.082 1 85.88 78 ASP B N 1
ATOM 2444 C CA . ASP B 1 78 ? -18.562 -17.062 -6.812 1 85.88 78 ASP B CA 1
ATOM 2445 C C . ASP B 1 78 ? -17.656 -17.641 -7.898 1 85.88 78 ASP B C 1
ATOM 2447 O O . ASP B 1 78 ? -17.531 -18.859 -8.031 1 85.88 78 ASP B O 1
ATOM 2451 N N . LEU B 1 79 ? -17.031 -16.766 -8.586 1 84 79 LEU B N 1
ATOM 2452 C CA . LEU B 1 79 ? -16.156 -17.172 -9.68 1 84 79 LEU B CA 1
ATOM 2453 C C . LEU B 1 79 ? -14.945 -17.938 -9.148 1 84 79 LEU B C 1
ATOM 2455 O O . LEU B 1 79 ? -14.586 -18.984 -9.672 1 84 79 LEU B O 1
ATOM 2459 N N . LEU B 1 80 ? -14.328 -17.438 -8.117 1 86.62 80 LEU B N 1
ATOM 2460 C CA . LEU B 1 80 ? -13.148 -18.062 -7.535 1 86.62 80 LEU B CA 1
ATOM 2461 C C . LEU B 1 80 ? -13.492 -19.438 -6.973 1 86.62 80 LEU B C 1
ATOM 2463 O O . LEU B 1 80 ? -12.719 -20.391 -7.121 1 86.62 80 LEU B O 1
ATOM 2467 N N . THR B 1 81 ? -14.633 -19.547 -6.379 1 87.75 81 THR B N 1
ATOM 2468 C CA . THR B 1 81 ? -15.07 -20.812 -5.816 1 87.75 81 THR B CA 1
ATOM 2469 C C . THR B 1 81 ? -15.219 -21.859 -6.914 1 87.75 81 THR B C 1
ATOM 2471 O O . THR B 1 81 ? -14.805 -23.016 -6.742 1 87.75 81 THR B O 1
ATOM 2474 N N . LYS B 1 82 ? -15.75 -21.438 -7.961 1 84 82 LYS B N 1
ATOM 2475 C CA . LYS B 1 82 ? -15.922 -22.359 -9.086 1 84 82 LYS B CA 1
ATOM 2476 C C . LYS B 1 82 ? -14.578 -22.797 -9.656 1 84 82 LYS B C 1
ATOM 2478 O O . LYS B 1 82 ? -14.391 -23.953 -10.023 1 84 82 LYS B O 1
ATOM 2483 N N . LEU B 1 83 ? -13.719 -21.875 -9.695 1 83.5 83 LEU B N 1
ATOM 2484 C CA . LEU B 1 83 ? -12.398 -22.141 -10.258 1 83.5 83 LEU B CA 1
ATOM 2485 C C . LEU B 1 83 ? -11.625 -23.125 -9.398 1 83.5 83 LEU B C 1
ATOM 2487 O O . LEU B 1 83 ? -10.914 -23.984 -9.922 1 83.5 83 LEU B O 1
ATOM 2491 N N . PHE B 1 84 ? -11.812 -23.094 -8.148 1 86.38 84 PHE B N 1
ATOM 2492 C CA . PHE B 1 84 ? -10.992 -23.891 -7.242 1 86.38 84 PHE B CA 1
ATOM 2493 C C . PHE B 1 84 ? -11.742 -25.125 -6.781 1 86.38 84 PHE B C 1
ATOM 2495 O O . PHE B 1 84 ? -11.172 -26 -6.113 1 86.38 84 PHE B O 1
ATOM 2502 N N . SER B 1 85 ? -13 -25.203 -7.121 1 80.5 85 SER B N 1
ATOM 2503 C CA . SER B 1 85 ? -13.75 -26.406 -6.785 1 80.5 85 SER B CA 1
ATOM 2504 C C . SER B 1 85 ? -13.336 -27.578 -7.672 1 80.5 85 SER B C 1
ATOM 2506 O O . SER B 1 85 ? -13.031 -27.391 -8.852 1 80.5 85 SER B O 1
ATOM 2508 N N . GLU B 1 86 ? -12.945 -28.891 -7.094 1 66.31 86 GLU B N 1
ATOM 2509 C CA . GLU B 1 86 ? -12.555 -30.094 -7.805 1 66.31 86 GLU B CA 1
ATOM 2510 C C . GLU B 1 86 ? -13.719 -30.672 -8.602 1 66.31 86 GLU B C 1
ATOM 2512 O O . GLU B 1 86 ? -13.516 -31.453 -9.531 1 66.31 86 GLU B O 1
ATOM 2517 N N . LYS B 1 87 ? -15.039 -30.703 -8.055 1 56.5 87 LYS B N 1
ATOM 2518 C CA . LYS B 1 87 ? -16.188 -31.344 -8.703 1 56.5 87 LYS B CA 1
ATOM 2519 C C . LYS B 1 87 ? -16.344 -30.875 -10.141 1 56.5 87 LYS B C 1
ATOM 2521 O O . LYS B 1 87 ? -16.078 -29.703 -10.453 1 56.5 87 LYS B O 1
ATOM 2526 N N . GLU B 1 88 ? -16.234 -31.906 -10.898 1 51.97 88 GLU B N 1
ATOM 2527 C CA . GLU B 1 88 ? -16.484 -31.703 -12.32 1 51.97 88 GLU B CA 1
ATOM 2528 C C . GLU B 1 88 ? -17.547 -30.625 -12.547 1 51.97 88 GLU B C 1
ATOM 2530 O O . GLU B 1 88 ? -18.719 -30.844 -12.242 1 51.97 88 GLU B O 1
ATOM 2535 N N . VAL B 1 89 ? -17.438 -29.609 -11.992 1 46.69 89 VAL B N 1
ATOM 2536 C CA . VAL B 1 89 ? -18.469 -28.641 -12.281 1 46.69 89 VAL B CA 1
ATOM 2537 C C . VAL B 1 89 ? -18.766 -28.625 -13.781 1 46.69 89 VAL B C 1
ATOM 2539 O O . VAL B 1 89 ? -17.859 -28.359 -14.594 1 46.69 89 VAL B O 1
ATOM 2542 N N . LYS B 1 90 ? -19.609 -29.594 -14.281 1 45.59 90 LYS B N 1
ATOM 2543 C CA . LYS B 1 90 ? -20.219 -29.219 -15.547 1 45.59 90 LYS B CA 1
ATOM 2544 C C . LYS B 1 90 ? -20.172 -27.703 -15.75 1 45.59 90 LYS B C 1
ATOM 2546 O O . LYS B 1 90 ? -20.984 -26.969 -15.188 1 45.59 90 LYS B O 1
ATOM 2551 N N . LEU B 1 91 ? -19.188 -27.234 -15.422 1 46.12 91 LEU B N 1
ATOM 2552 C CA . LEU B 1 91 ? -18.875 -25.812 -15.383 1 46.12 91 LEU B CA 1
ATOM 2553 C C . LEU B 1 91 ? -19.797 -25.016 -16.312 1 46.12 91 LEU B C 1
ATOM 2555 O O . LEU B 1 91 ? -20.453 -24.062 -15.867 1 46.12 91 LEU B O 1
ATOM 2559 N N . PHE B 1 92 ? -19.172 -24 -17.078 1 43.56 92 PHE B N 1
ATOM 2560 C CA . PHE B 1 92 ? -19.656 -22.766 -17.688 1 43.56 92 PHE B CA 1
ATOM 2561 C C . PHE B 1 92 ? -20.562 -23.062 -18.891 1 43.56 92 PHE B C 1
ATOM 2563 O O . PHE B 1 92 ? -20.078 -23.5 -19.938 1 43.56 92 PHE B O 1
ATOM 2570 N N . ASN B 1 93 ? -21.312 -23.719 -18.797 1 42.84 93 ASN B N 1
ATOM 2571 C CA . ASN B 1 93 ? -22.188 -23.359 -19.891 1 42.84 93 ASN B CA 1
ATOM 2572 C C . ASN B 1 93 ? -22.062 -21.875 -20.266 1 42.84 93 ASN B C 1
ATOM 2574 O O . ASN B 1 93 ? -22.766 -21.391 -21.141 1 42.84 93 ASN B O 1
ATOM 2578 N N . SER B 1 94 ? -22.031 -21.016 -19.219 1 44.19 94 SER B N 1
ATOM 2579 C CA . SER B 1 94 ? -22.234 -19.578 -19.422 1 44.19 94 SER B CA 1
ATOM 2580 C C . SER B 1 94 ? -21.094 -18.953 -20.203 1 44.19 94 SER B C 1
ATOM 2582 O O . SER B 1 94 ? -20.016 -19.547 -20.344 1 44.19 94 SER B O 1
ATOM 2584 N N . LYS B 1 95 ? -21.172 -17.672 -20.688 1 50.12 95 LYS B N 1
ATOM 2585 C CA . LYS B 1 95 ? -20.359 -16.734 -21.469 1 50.12 95 LYS B CA 1
ATOM 2586 C C . LYS B 1 95 ? -18.953 -16.609 -20.875 1 50.12 95 LYS B C 1
ATOM 2588 O O . LYS B 1 95 ? -18.047 -16.109 -21.547 1 50.12 95 LYS B O 1
ATOM 2593 N N . LEU B 1 96 ? -18.797 -16.922 -19.625 1 51.34 96 LEU B N 1
ATOM 2594 C CA . LEU B 1 96 ? -17.484 -16.703 -19.031 1 51.34 96 LEU B CA 1
ATOM 2595 C C . LEU B 1 96 ? -16.5 -17.781 -19.453 1 51.34 96 LEU B C 1
ATOM 2597 O O . LEU B 1 96 ? -15.312 -17.5 -19.672 1 51.34 96 LEU B O 1
ATOM 2601 N N . ILE B 1 97 ? -16.891 -19.125 -19.516 1 49.12 97 ILE B N 1
ATOM 2602 C CA . ILE B 1 97 ? -15.992 -20.219 -19.859 1 49.12 97 ILE B CA 1
ATOM 2603 C C . ILE B 1 97 ? -15.516 -20.062 -21.297 1 49.12 97 ILE B C 1
ATOM 2605 O O . ILE B 1 97 ? -14.445 -20.562 -21.672 1 49.12 97 ILE B O 1
ATOM 2609 N N . LYS B 1 98 ? -16.328 -19.406 -22 1 54.94 98 LYS B N 1
ATOM 2610 C CA . LYS B 1 98 ? -15.867 -19.234 -23.375 1 54.94 98 LYS B CA 1
ATOM 2611 C C . LYS B 1 98 ? -14.664 -18.297 -23.453 1 54.94 98 LYS B C 1
ATOM 2613 O O . LYS B 1 98 ? -14.047 -18.141 -24.5 1 54.94 98 LYS B O 1
ATOM 2618 N N . ASP B 1 99 ? -14.281 -17.891 -22.109 1 64.38 99 ASP B N 1
ATOM 2619 C CA . ASP B 1 99 ? -13.125 -16.984 -22.094 1 64.38 99 ASP B CA 1
ATOM 2620 C C . ASP B 1 99 ? -11.82 -17.781 -21.984 1 64.38 99 ASP B C 1
ATOM 2622 O O . ASP B 1 99 ? -11.57 -18.438 -20.984 1 64.38 99 ASP B O 1
ATOM 2626 N N . SER B 1 100 ? -11.086 -18.016 -23.016 1 70.38 100 SER B N 1
ATOM 2627 C CA . SER B 1 100 ? -9.812 -18.703 -23.141 1 70.38 100 SER B CA 1
ATOM 2628 C C . SER B 1 100 ? -8.883 -18.375 -21.969 1 70.38 100 SER B C 1
ATOM 2630 O O . SER B 1 100 ? -8.125 -19.234 -21.5 1 70.38 100 SER B O 1
ATOM 2632 N N . LYS B 1 101 ? -9.047 -17.344 -21.359 1 70.75 101 LYS B N 1
ATOM 2633 C CA . LYS B 1 101 ? -8.172 -16.922 -20.281 1 70.75 101 LYS B CA 1
ATOM 2634 C C . LYS B 1 101 ? -8.516 -17.656 -18.984 1 70.75 101 LYS B C 1
ATOM 2636 O O . LYS B 1 101 ? -7.625 -18.109 -18.266 1 70.75 101 LYS B O 1
ATOM 2641 N N . ILE B 1 102 ? -9.789 -17.797 -18.781 1 73.12 102 ILE B N 1
ATOM 2642 C CA . ILE B 1 102 ? -10.242 -18.453 -17.562 1 73.12 102 ILE B CA 1
ATOM 2643 C C . ILE B 1 102 ? -9.891 -19.938 -17.594 1 73.12 102 ILE B C 1
ATOM 2645 O O . ILE B 1 102 ? -9.508 -20.516 -16.578 1 73.12 102 ILE B O 1
ATOM 2649 N N . ASN B 1 103 ? -9.984 -20.438 -18.781 1 75.31 103 ASN B N 1
ATOM 2650 C CA . ASN B 1 103 ? -9.633 -21.844 -18.938 1 75.31 103 ASN B CA 1
ATOM 2651 C C . ASN B 1 103 ? -8.148 -22.078 -18.656 1 75.31 103 ASN B C 1
ATOM 2653 O O . ASN B 1 103 ? -7.773 -23.094 -18.078 1 75.31 103 ASN B O 1
ATOM 2657 N N . LYS B 1 104 ? -7.457 -21.172 -19.094 1 76.25 104 LYS B N 1
ATOM 2658 C CA . LYS B 1 104 ? -6.02 -21.281 -18.844 1 76.25 104 LYS B CA 1
ATOM 2659 C C . LYS B 1 104 ? -5.719 -21.188 -17.344 1 76.25 104 LYS B C 1
ATOM 2661 O O . LYS B 1 104 ? -4.914 -21.969 -16.828 1 76.25 104 LYS B O 1
ATOM 2666 N N . VAL B 1 105 ? -6.359 -20.266 -16.672 1 78.38 105 VAL B N 1
ATOM 2667 C CA . VAL B 1 105 ? -6.188 -20.109 -15.234 1 78.38 105 VAL B CA 1
ATOM 2668 C C . VAL B 1 105 ? -6.609 -21.391 -14.523 1 78.38 105 VAL B C 1
ATOM 2670 O O . VAL B 1 105 ? -5.926 -21.859 -13.602 1 78.38 105 VAL B O 1
ATOM 2673 N N . LYS B 1 106 ? -7.633 -21.938 -15.023 1 79.94 106 LYS B N 1
ATOM 2674 C CA . LYS B 1 106 ? -8.117 -23.172 -14.43 1 79.94 106 LYS B CA 1
ATOM 2675 C C . LYS B 1 106 ? -7.09 -24.297 -14.594 1 79.94 106 LYS B C 1
ATOM 2677 O O . LYS B 1 106 ? -6.84 -25.062 -13.656 1 79.94 106 LYS B O 1
ATOM 2682 N N . SER B 1 107 ? -6.578 -24.375 -15.719 1 78.25 107 SER B N 1
ATOM 2683 C CA . SER B 1 107 ? -5.582 -25.406 -15.977 1 78.25 107 SER B CA 1
ATOM 2684 C C . SER B 1 107 ? -4.371 -25.25 -15.062 1 78.25 107 SER B C 1
ATOM 2686 O O . SER B 1 107 ? -3.852 -26.25 -14.539 1 78.25 107 SER B O 1
ATOM 2688 N N . ILE B 1 108 ? -3.986 -24.062 -14.836 1 78.69 108 ILE B N 1
ATOM 2689 C CA . ILE B 1 108 ? -2.826 -23.781 -14 1 78.69 108 ILE B CA 1
ATOM 2690 C C . ILE B 1 108 ? -3.133 -24.141 -12.547 1 78.69 108 ILE B C 1
ATOM 2692 O O . ILE B 1 108 ? -2.291 -24.719 -11.852 1 78.69 108 ILE B O 1
ATOM 2696 N N . ILE B 1 109 ? -4.277 -23.859 -12.164 1 80.69 109 ILE B N 1
ATOM 2697 C CA . ILE B 1 109 ? -4.73 -24.188 -10.812 1 80.69 109 ILE B CA 1
ATOM 2698 C C . ILE B 1 109 ? -4.773 -25.703 -10.648 1 80.69 109 ILE B C 1
ATOM 2700 O O . ILE B 1 109 ? -4.281 -26.25 -9.656 1 80.69 109 ILE B O 1
ATOM 2704 N N . ASP B 1 110 ? -5.289 -26.359 -11.641 1 80.25 110 ASP B N 1
ATOM 2705 C CA . ASP B 1 110 ? -5.445 -27.797 -11.578 1 80.25 110 ASP B CA 1
ATOM 2706 C C . ASP B 1 110 ? -4.09 -28.5 -11.578 1 80.25 110 ASP B C 1
ATOM 2708 O O . ASP B 1 110 ? -3.955 -29.594 -11.031 1 80.25 110 ASP B O 1
ATOM 2712 N N . ASN B 1 111 ? -3.184 -27.906 -12.141 1 79.06 111 ASN B N 1
ATOM 2713 C CA . ASN B 1 111 ? -1.836 -28.453 -12.18 1 79.06 111 ASN B CA 1
ATOM 2714 C C . ASN B 1 111 ? -1.079 -28.188 -10.883 1 79.06 111 ASN B C 1
ATOM 2716 O O . ASN B 1 111 ? 0.098 -28.531 -10.766 1 79.06 111 ASN B O 1
ATOM 2720 N N . GLY B 1 112 ? -1.665 -27.484 -9.93 1 80 112 GLY B N 1
ATOM 2721 C CA . GLY B 1 112 ? -1.074 -27.234 -8.625 1 80 112 GLY B CA 1
ATOM 2722 C C . GLY B 1 112 ? -0.056 -26.109 -8.625 1 80 112 GLY B C 1
ATOM 2723 O O . GLY B 1 112 ? 0.757 -26 -7.707 1 80 112 GLY B O 1
ATOM 2724 N N . GLN B 1 113 ? -0.042 -25.359 -9.633 1 83.5 113 GLN B N 1
ATOM 2725 C CA . GLN B 1 113 ? 0.957 -24.297 -9.789 1 83.5 113 GLN B CA 1
ATOM 2726 C C . GLN B 1 113 ? 0.529 -23.031 -9.07 1 83.5 113 GLN B C 1
ATOM 2728 O O . GLN B 1 113 ? 1.34 -22.125 -8.867 1 83.5 113 GLN B O 1
ATOM 2733 N N . VAL B 1 114 ? -0.712 -22.969 -8.672 1 87.44 114 VAL B N 1
ATOM 2734 C CA . VAL B 1 114 ? -1.243 -21.812 -7.965 1 87.44 114 VAL B CA 1
ATOM 2735 C C . VAL B 1 114 ? -1.92 -22.266 -6.672 1 87.44 114 VAL B C 1
ATOM 2737 O O . VAL B 1 114 ? -2.738 -23.188 -6.68 1 87.44 114 VAL B O 1
ATOM 2740 N N . GLU B 1 115 ? -1.521 -21.703 -5.598 1 90.12 115 GLU B N 1
ATOM 2741 C CA . GLU B 1 115 ? -2.186 -21.906 -4.316 1 90.12 115 GLU B CA 1
ATOM 2742 C C . GLU B 1 115 ? -2.592 -20.578 -3.686 1 90.12 115 GLU B C 1
ATOM 2744 O O . GLU B 1 115 ? -1.832 -19.609 -3.73 1 90.12 115 GLU B O 1
ATOM 2749 N N . ILE B 1 116 ? -3.766 -20.562 -3.162 1 93.06 116 ILE B N 1
ATOM 2750 C CA . ILE B 1 116 ? -4.293 -19.344 -2.561 1 93.06 116 ILE B CA 1
ATOM 2751 C C . ILE B 1 116 ? -4.676 -19.609 -1.106 1 93.06 116 ILE B C 1
ATOM 2753 O O . ILE B 1 116 ? -5.281 -20.641 -0.796 1 93.06 116 ILE B O 1
ATOM 2757 N N . LYS B 1 117 ? -4.309 -18.734 -0.266 1 96.12 117 LYS B N 1
ATOM 2758 C CA . LYS B 1 117 ? -4.723 -18.781 1.133 1 96.12 117 LYS B CA 1
ATOM 2759 C C . LYS B 1 117 ? -5.387 -17.469 1.553 1 96.12 117 LYS B C 1
ATOM 2761 O O . LYS B 1 117 ? -5.191 -16.438 0.915 1 96.12 117 LYS B O 1
ATOM 2766 N N . ILE B 1 118 ? -6.191 -17.594 2.611 1 96 118 ILE B N 1
ATOM 2767 C CA . ILE B 1 118 ? -6.961 -16.469 3.141 1 96 118 ILE B CA 1
ATOM 2768 C C . ILE B 1 118 ? -6.387 -16.047 4.488 1 96 118 ILE B C 1
ATOM 2770 O O . ILE B 1 118 ? -6.195 -16.875 5.383 1 96 118 ILE B O 1
ATOM 2774 N N . ALA B 1 119 ? -6.086 -14.789 4.57 1 96 119 ALA B N 1
ATOM 2775 C CA . ALA B 1 119 ? -5.652 -14.219 5.844 1 96 119 ALA B CA 1
ATOM 2776 C C . ALA B 1 119 ? -6.793 -13.469 6.531 1 96 119 ALA B C 1
ATOM 2778 O O . ALA B 1 119 ? -7.41 -12.586 5.934 1 96 119 ALA B O 1
ATOM 2779 N N . ILE B 1 120 ? -7.043 -13.812 7.77 1 93.81 120 ILE B N 1
ATOM 2780 C CA . ILE B 1 120 ? -8.109 -13.203 8.555 1 93.81 120 ILE B CA 1
ATOM 2781 C C . ILE B 1 120 ? -7.523 -12.617 9.844 1 93.81 120 ILE B C 1
ATOM 2783 O O . ILE B 1 120 ? -7.148 -13.352 10.75 1 93.81 120 ILE B O 1
ATOM 2787 N N . PRO B 1 121 ? -7.457 -11.297 9.883 1 90.44 121 PRO B N 1
ATOM 2788 C CA . PRO B 1 121 ? -7.023 -10.703 11.148 1 90.44 121 PRO B CA 1
ATOM 2789 C C . PRO B 1 121 ? -7.918 -11.109 12.328 1 90.44 121 PRO B C 1
ATOM 2791 O O . PRO B 1 121 ? -9.141 -11.203 12.172 1 90.44 121 PRO B O 1
ATOM 2794 N N . ASN B 1 122 ? -7.273 -11.391 13.375 1 83 122 ASN B N 1
ATOM 2795 C CA . ASN B 1 122 ? -8.062 -11.961 14.461 1 83 122 ASN B CA 1
ATOM 2796 C C . ASN B 1 122 ? -7.562 -11.492 15.82 1 83 122 ASN B C 1
ATOM 2798 O O . ASN B 1 122 ? -7.176 -12.305 16.672 1 83 122 ASN B O 1
ATOM 2802 N N . SER B 1 123 ? -7.414 -10.234 16.062 1 79.44 123 SER B N 1
ATOM 2803 C CA . SER B 1 123 ? -7.121 -9.695 17.375 1 79.44 123 SER B CA 1
ATOM 2804 C C . SER B 1 123 ? -8.047 -8.539 17.734 1 79.44 123 SER B C 1
ATOM 2806 O O . SER B 1 123 ? -8.797 -8.055 16.875 1 79.44 123 SER B O 1
ATOM 2808 N N . GLU B 1 124 ? -7.992 -8.242 19 1 70.75 124 GLU B N 1
ATOM 2809 C CA . GLU B 1 124 ? -8.82 -7.145 19.484 1 70.75 124 GLU B CA 1
ATOM 2810 C C . GLU B 1 124 ? -8.461 -5.836 18.781 1 70.75 124 GLU B C 1
ATOM 2812 O O . GLU B 1 124 ? -9.344 -5.047 18.438 1 70.75 124 GLU B O 1
ATOM 2817 N N . GLN B 1 125 ? -7.199 -5.715 18.5 1 72.69 125 GLN B N 1
ATOM 2818 C CA . GLN B 1 125 ? -6.723 -4.445 17.953 1 72.69 125 GLN B CA 1
ATOM 2819 C C . GLN B 1 125 ? -6.57 -4.523 16.438 1 72.69 125 GLN B C 1
ATOM 2821 O O . GLN B 1 125 ? -6.727 -3.518 15.742 1 72.69 125 GLN B O 1
ATOM 2826 N N . ILE B 1 126 ? -6.277 -5.719 16.047 1 71.88 126 ILE B N 1
ATOM 2827 C CA . ILE B 1 126 ? -6.105 -5.938 14.609 1 71.88 126 ILE B CA 1
ATOM 2828 C C . ILE B 1 126 ? -7.234 -6.824 14.086 1 71.88 126 ILE B C 1
ATOM 2830 O O . ILE B 1 126 ? -7.133 -8.055 14.109 1 71.88 126 ILE B O 1
ATOM 2834 N N . SER B 1 127 ? -8.336 -6.102 13.594 1 68.12 127 SER B N 1
ATOM 2835 C CA . SER B 1 127 ? -9.484 -6.941 13.266 1 68.12 127 SER B CA 1
ATOM 2836 C C . SER B 1 127 ? -10.203 -6.43 12.023 1 68.12 127 SER B C 1
ATOM 2838 O O . SER B 1 127 ? -11.219 -6.988 11.609 1 68.12 127 SER B O 1
ATOM 2840 N N . ASP B 1 128 ? -9.555 -5.52 11.453 1 76.19 128 ASP B N 1
ATOM 2841 C CA . ASP B 1 128 ? -10.258 -4.996 10.289 1 76.19 128 ASP B CA 1
ATOM 2842 C C . ASP B 1 128 ? -9.914 -5.801 9.039 1 76.19 128 ASP B C 1
ATOM 2844 O O . ASP B 1 128 ? -10.461 -6.883 8.82 1 76.19 128 ASP B O 1
ATOM 2848 N N . SER B 1 129 ? -8.914 -5.348 8.273 1 81.44 129 SER B N 1
ATOM 2849 C CA . SER B 1 129 ? -8.617 -6.027 7.016 1 81.44 129 SER B CA 1
ATOM 2850 C C . SER B 1 129 ? -7.129 -6.34 6.898 1 81.44 129 SER B C 1
ATOM 2852 O O . SER B 1 129 ? -6.312 -5.797 7.645 1 81.44 129 SER B O 1
ATOM 2854 N N . PHE B 1 130 ? -6.898 -7.395 6.238 1 87.44 130 PHE B N 1
ATOM 2855 C CA . PHE B 1 130 ? -5.535 -7.684 5.812 1 87.44 130 PHE B CA 1
ATOM 2856 C C . PHE B 1 130 ? -5.129 -6.781 4.656 1 87.44 130 PHE B C 1
ATOM 2858 O O . PHE B 1 130 ? -5.707 -6.855 3.568 1 87.44 130 PHE B O 1
ATOM 2865 N N . SER B 1 131 ? -4.086 -5.914 4.828 1 85.94 131 SER B N 1
ATOM 2866 C CA . SER B 1 131 ? -3.791 -4.883 3.842 1 85.94 131 SER B CA 1
ATOM 2867 C C . SER B 1 131 ? -2.33 -4.93 3.41 1 85.94 131 SER B C 1
ATOM 2869 O O . SER B 1 131 ? -1.785 -3.934 2.93 1 85.94 131 SER B O 1
ATOM 2871 N N . GLU B 1 132 ? -1.726 -6.008 3.656 1 88.38 132 GLU B N 1
ATOM 2872 C CA . GLU B 1 132 ? -0.344 -6.125 3.199 1 88.38 132 GLU B CA 1
ATOM 2873 C C . GLU B 1 132 ? -0.282 -6.422 1.703 1 88.38 132 GLU B C 1
ATOM 2875 O O . GLU B 1 132 ? -1.041 -7.246 1.195 1 88.38 132 GLU B O 1
ATOM 2880 N N . ARG B 1 133 ? 0.628 -5.664 1.023 1 89.62 133 ARG B N 1
ATOM 2881 C CA . ARG B 1 133 ? 0.807 -5.797 -0.418 1 89.62 133 ARG B CA 1
ATOM 2882 C C . ARG B 1 133 ? 2.27 -6.047 -0.768 1 89.62 133 ARG B C 1
ATOM 2884 O O . ARG B 1 133 ? 2.924 -5.199 -1.377 1 89.62 133 ARG B O 1
ATOM 2891 N N . ILE B 1 134 ? 2.725 -7.223 -0.477 1 94.69 134 ILE B N 1
ATOM 2892 C CA . ILE B 1 134 ? 4.117 -7.559 -0.756 1 94.69 134 ILE B CA 1
ATOM 2893 C C . ILE B 1 134 ? 4.18 -8.617 -1.854 1 94.69 134 ILE B C 1
ATOM 2895 O O . ILE B 1 134 ? 3.229 -9.375 -2.049 1 94.69 134 ILE B O 1
ATOM 2899 N N . GLY B 1 135 ? 5.246 -8.625 -2.586 1 95.69 135 GLY B N 1
ATOM 2900 C CA . GLY B 1 135 ? 5.566 -9.648 -3.568 1 95.69 135 GLY B CA 1
ATOM 2901 C C . GLY B 1 135 ? 7.031 -10.039 -3.566 1 95.69 135 GLY B C 1
ATOM 2902 O O . GLY B 1 135 ? 7.898 -9.219 -3.242 1 95.69 135 GLY B O 1
ATOM 2903 N N . ILE B 1 136 ? 7.273 -11.273 -3.854 1 97.75 136 ILE B N 1
ATOM 2904 C CA . ILE B 1 136 ? 8.625 -11.82 -3.865 1 97.75 136 ILE B CA 1
ATOM 2905 C C . ILE B 1 136 ? 8.805 -12.734 -5.074 1 97.75 136 ILE B C 1
ATOM 2907 O O . ILE B 1 136 ? 8.102 -13.734 -5.219 1 97.75 136 ILE B O 1
ATOM 2911 N N . PHE B 1 137 ? 9.773 -12.383 -5.918 1 95.44 137 PHE B N 1
ATOM 2912 C CA . PHE B 1 137 ? 10.211 -13.242 -7.012 1 95.44 137 PHE B CA 1
ATOM 2913 C C . PHE B 1 137 ? 11.508 -13.961 -6.645 1 95.44 137 PHE B C 1
ATOM 2915 O O . PHE B 1 137 ? 12.453 -13.344 -6.156 1 95.44 137 PHE B O 1
ATOM 2922 N N . ARG B 1 138 ? 11.562 -15.211 -6.863 1 95.94 138 ARG B N 1
ATOM 2923 C CA . ARG B 1 138 ? 12.797 -15.969 -6.688 1 95.94 138 ARG B CA 1
ATOM 2924 C C . ARG B 1 138 ? 13.156 -16.734 -7.953 1 95.94 138 ARG B C 1
ATOM 2926 O O . ARG B 1 138 ? 12.289 -17.359 -8.578 1 95.94 138 ARG B O 1
ATOM 2933 N N . ASP B 1 139 ? 14.43 -16.641 -8.336 1 93.69 139 ASP B N 1
ATOM 2934 C CA . ASP B 1 139 ? 14.836 -17.344 -9.555 1 93.69 139 ASP B CA 1
ATOM 2935 C C . ASP B 1 139 ? 15.594 -18.625 -9.227 1 93.69 139 ASP B C 1
ATOM 2937 O O . ASP B 1 139 ? 15.672 -19.031 -8.062 1 93.69 139 ASP B O 1
ATOM 2941 N N . GLU B 1 140 ? 16.047 -19.312 -10.242 1 91.12 140 GLU B N 1
ATOM 2942 C CA . GLU B 1 140 ? 16.672 -20.625 -10.109 1 91.12 140 GLU B CA 1
ATOM 2943 C C . GLU B 1 140 ? 18.016 -20.531 -9.398 1 91.12 140 GLU B C 1
ATOM 2945 O O . GLU B 1 140 ? 18.562 -21.531 -8.93 1 91.12 140 GLU B O 1
ATOM 2950 N N . HIS B 1 141 ? 18.594 -19.406 -9.312 1 94.31 141 HIS B N 1
ATOM 2951 C CA . HIS B 1 141 ? 19.875 -19.188 -8.656 1 94.31 141 HIS B CA 1
ATOM 2952 C C . HIS B 1 141 ? 19.688 -18.641 -7.246 1 94.31 141 HIS B C 1
ATOM 2954 O O . HIS B 1 141 ? 20.641 -18.125 -6.648 1 94.31 141 HIS B O 1
ATOM 2960 N N . ASP B 1 142 ? 18.469 -18.531 -6.812 1 94.19 142 ASP B N 1
ATOM 2961 C CA . ASP B 1 142 ? 18.078 -18.109 -5.469 1 94.19 142 ASP B CA 1
ATOM 2962 C C . ASP B 1 142 ? 18.219 -16.609 -5.293 1 94.19 142 ASP B C 1
ATOM 2964 O O . ASP B 1 142 ? 18.281 -16.109 -4.168 1 94.19 142 ASP B O 1
ATO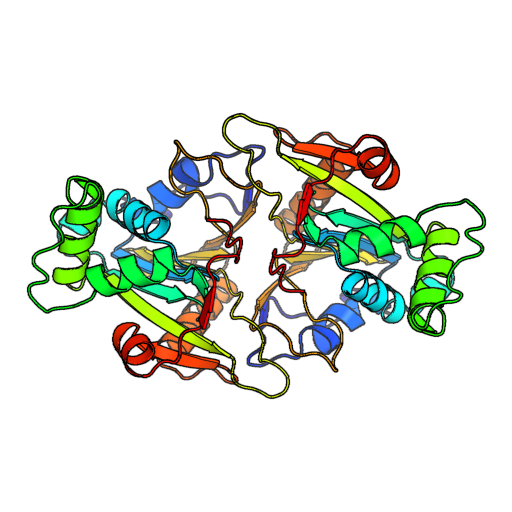M 2968 N N . GLN B 1 143 ? 18.406 -15.984 -6.441 1 97.38 143 GLN B N 1
ATOM 2969 C CA . GLN B 1 143 ? 18.281 -14.531 -6.383 1 97.38 143 GLN B CA 1
ATOM 2970 C C . GLN B 1 143 ? 16.812 -14.117 -6.215 1 97.38 143 GLN B C 1
ATOM 2972 O O . GLN B 1 143 ? 15.922 -14.734 -6.801 1 97.38 143 GLN B O 1
ATOM 2977 N N . THR B 1 144 ? 16.672 -13.102 -5.348 1 98.31 144 THR B N 1
ATOM 2978 C CA . THR B 1 144 ? 15.312 -12.734 -4.969 1 98.31 144 THR B CA 1
ATOM 2979 C C . THR B 1 144 ? 15.086 -11.234 -5.16 1 98.31 144 THR B C 1
ATOM 2981 O O . THR B 1 144 ? 15.969 -10.422 -4.871 1 98.31 144 THR B O 1
ATOM 2984 N N . VAL B 1 145 ? 13.93 -10.914 -5.684 1 98.44 145 VAL B N 1
ATOM 2985 C CA . VAL B 1 145 ? 13.422 -9.547 -5.773 1 98.44 145 VAL B CA 1
ATOM 2986 C C . VAL B 1 145 ? 12.117 -9.43 -4.984 1 98.44 145 VAL B C 1
ATOM 2988 O O . VAL B 1 145 ? 11.156 -10.148 -5.254 1 98.44 145 VAL B O 1
ATOM 2991 N N . ALA B 1 146 ? 12.164 -8.586 -3.982 1 98.62 146 ALA B N 1
ATOM 2992 C CA . ALA B 1 146 ? 10.969 -8.289 -3.197 1 98.62 146 ALA B CA 1
ATOM 2993 C C . ALA B 1 146 ? 10.445 -6.891 -3.498 1 98.62 146 ALA B C 1
ATOM 2995 O O . ALA B 1 146 ? 11.195 -6.027 -3.969 1 98.62 146 ALA B O 1
ATOM 2996 N N . PHE B 1 147 ? 9.148 -6.73 -3.299 1 97.25 147 PHE B N 1
ATOM 2997 C CA . PHE B 1 147 ? 8.594 -5.398 -3.51 1 97.25 147 PHE B CA 1
ATOM 2998 C C . PHE B 1 147 ? 7.375 -5.172 -2.619 1 97.25 147 PHE B C 1
ATOM 3000 O O . PHE B 1 147 ? 6.812 -6.121 -2.072 1 97.25 147 PHE B O 1
ATOM 3007 N N . THR B 1 148 ? 7.066 -3.912 -2.371 1 94.94 148 THR B N 1
ATOM 3008 C CA . THR B 1 148 ? 5.824 -3.465 -1.749 1 94.94 148 THR B CA 1
ATOM 3009 C C . THR B 1 148 ? 5.047 -2.551 -2.691 1 94.94 148 THR B C 1
ATOM 3011 O O . THR B 1 148 ? 5.609 -1.606 -3.252 1 94.94 148 THR B O 1
ATOM 3014 N N . GLY B 1 149 ? 3.725 -2.805 -2.77 1 87.19 149 GLY B N 1
ATOM 3015 C CA . GLY B 1 149 ? 2.863 -2 -3.621 1 87.19 149 GLY B CA 1
ATOM 3016 C C . GLY B 1 149 ? 1.63 -2.744 -4.094 1 87.19 149 GLY B C 1
ATOM 3017 O O . GLY B 1 149 ? 1.425 -3.906 -3.738 1 87.19 149 GLY B O 1
ATOM 3018 N N . THR B 1 150 ? 0.605 -2.059 -4.816 1 67.25 150 THR B N 1
ATOM 3019 C CA . THR B 1 150 ? -0.703 -2.602 -5.168 1 67.25 150 THR B CA 1
ATOM 3020 C C . THR B 1 150 ? -0.653 -3.301 -6.523 1 67.25 150 THR B C 1
ATOM 3022 O O . THR B 1 150 ? -1.47 -4.18 -6.801 1 67.25 150 THR B O 1
ATOM 3025 N N . SER B 1 151 ? 0.097 -3.51 -7.355 1 61.78 151 SER B N 1
ATOM 3026 C CA . SER B 1 151 ? 0.156 -3.812 -8.781 1 61.78 151 SER B CA 1
ATOM 3027 C C . SER B 1 151 ? -1.216 -4.203 -9.32 1 61.78 151 SER B C 1
ATOM 3029 O O . SER B 1 151 ? -1.345 -5.195 -10.047 1 61.78 151 SER B O 1
ATOM 3031 N N . ARG B 1 152 ? -2.508 -3.625 -8.875 1 55.84 152 ARG B N 1
ATOM 3032 C CA . ARG B 1 152 ? -3.867 -3.982 -9.266 1 55.84 152 ARG B CA 1
ATOM 3033 C C . ARG B 1 152 ? -4.039 -3.912 -10.781 1 55.84 152 ARG B C 1
ATOM 3035 O O . ARG B 1 152 ? -4.848 -4.648 -11.352 1 55.84 152 ARG B O 1
ATOM 3042 N N . GLY B 1 153 ? -3.143 -3.475 -11.547 1 49.47 153 GLY B N 1
ATOM 3043 C CA . GLY B 1 153 ? -3.455 -3.305 -12.961 1 49.47 153 GLY B CA 1
ATOM 3044 C C . GLY B 1 153 ? -2.459 -3.986 -13.875 1 49.47 153 GLY B C 1
ATOM 3045 O O . GLY B 1 153 ? -1.684 -3.318 -14.562 1 49.47 153 GLY B O 1
ATOM 3046 N N . THR B 1 154 ? -2.496 -5.191 -13.688 1 47.25 154 THR B N 1
ATOM 3047 C CA . THR B 1 154 ? -1.458 -5.828 -14.492 1 47.25 154 THR B CA 1
ATOM 3048 C C . THR B 1 154 ? -1.883 -5.91 -15.953 1 47.25 154 THR B C 1
ATOM 3050 O O . THR B 1 154 ? -1.095 -6.312 -16.812 1 47.25 154 THR B O 1
ATOM 3053 N N . VAL B 1 155 ? -3.232 -5.766 -16.281 1 44.31 155 VAL B N 1
ATOM 3054 C CA . VAL B 1 155 ? -3.449 -5.965 -17.703 1 44.31 155 VAL B CA 1
ATOM 3055 C C . VAL B 1 155 ? -3.359 -4.625 -18.438 1 44.31 155 VAL B C 1
ATOM 3057 O O . VAL B 1 155 ? -4 -3.65 -18.031 1 44.31 155 VAL B O 1
ATOM 3060 N N . PRO B 1 156 ? -2.484 -4.484 -19.359 1 46.12 156 PRO B N 1
ATOM 3061 C CA . PRO B 1 156 ? -2.291 -3.258 -20.141 1 46.12 156 PRO B CA 1
ATOM 3062 C C . PRO B 1 156 ? -3.609 -2.631 -20.594 1 46.12 156 PRO B C 1
ATOM 3064 O O . PRO B 1 156 ? -3.695 -1.409 -20.75 1 46.12 156 PRO B O 1
ATOM 3067 N N . THR B 1 157 ? -4.656 -3.412 -20.906 1 45.84 157 THR B N 1
ATOM 3068 C CA . THR B 1 157 ? -5.855 -2.865 -21.531 1 45.84 157 THR B CA 1
ATOM 3069 C C . THR B 1 157 ? -6.777 -2.252 -20.484 1 45.84 157 THR B C 1
ATOM 3071 O O . THR B 1 157 ? -7.75 -1.576 -20.828 1 45.84 157 THR B O 1
ATOM 3074 N N . GLN B 1 158 ? -6.457 -2.5 -19.266 1 56.34 158 GLN B N 1
ATOM 3075 C CA . GLN B 1 158 ? -7.387 -1.997 -18.266 1 56.34 158 GLN B CA 1
ATOM 3076 C C . GLN B 1 158 ? -6.816 -0.773 -17.547 1 56.34 158 GLN B C 1
ATOM 3078 O O . GLN B 1 158 ? -5.598 -0.604 -17.469 1 56.34 158 GLN B O 1
ATOM 3083 N N . THR B 1 159 ? -7.727 0.059 -17.297 1 62.88 159 THR B N 1
ATOM 3084 C CA . THR B 1 159 ? -7.355 1.245 -16.547 1 62.88 159 THR B CA 1
ATOM 3085 C C . THR B 1 159 ? -6.723 0.854 -15.211 1 62.88 159 THR B C 1
ATOM 3087 O O . THR B 1 159 ? -7.043 -0.194 -14.648 1 62.88 159 THR B O 1
ATOM 3090 N N . ARG B 1 160 ? -5.707 1.568 -14.969 1 76.88 160 ARG B N 1
ATOM 3091 C CA . ARG B 1 160 ? -4.91 1.266 -13.781 1 76.88 160 ARG B CA 1
ATOM 3092 C C . ARG B 1 160 ? -4.957 2.414 -12.781 1 76.88 160 ARG B C 1
ATOM 3094 O O . ARG B 1 160 ? -5.328 3.537 -13.133 1 76.88 160 ARG B O 1
ATOM 3101 N N . ASP B 1 161 ? -4.691 2.02 -11.578 1 82.19 161 ASP B N 1
ATOM 3102 C CA . ASP B 1 161 ? -4.508 3.029 -10.539 1 82.19 161 ASP B CA 1
ATOM 3103 C C . ASP B 1 161 ? -3.186 3.77 -10.719 1 82.19 161 ASP B C 1
ATOM 3105 O O . ASP B 1 161 ? -2.27 3.264 -11.367 1 82.19 161 ASP B O 1
ATOM 3109 N N . PHE B 1 162 ? -3.219 4.973 -10.297 1 88.12 162 PHE B N 1
ATOM 3110 C CA . PHE B 1 162 ? -1.935 5.633 -10.086 1 88.12 162 PHE B CA 1
ATOM 3111 C C . PHE B 1 162 ? -1.242 5.094 -8.844 1 88.12 162 PHE B C 1
ATOM 3113 O O . PHE B 1 162 ? -1.797 5.152 -7.746 1 88.12 162 PHE B O 1
ATOM 3120 N N . GLU B 1 163 ? -0.012 4.504 -9.055 1 89.62 163 GLU B N 1
ATOM 3121 C CA . GLU B 1 163 ? 0.646 3.828 -7.941 1 89.62 163 GLU B CA 1
ATOM 3122 C C . GLU B 1 163 ? 2.164 3.873 -8.086 1 89.62 163 GLU B C 1
ATOM 3124 O O . GLU B 1 163 ? 2.684 4.383 -9.086 1 89.62 163 GLU B O 1
ATOM 3129 N N . SER B 1 164 ? 2.775 3.523 -7.047 1 92.5 164 SER B N 1
ATOM 3130 C CA . SER B 1 164 ? 4.215 3.291 -7.051 1 92.5 164 SER B CA 1
ATOM 3131 C C . SER B 1 164 ? 4.57 1.995 -6.328 1 92.5 164 SER B C 1
ATOM 3133 O O . SER B 1 164 ? 3.807 1.521 -5.484 1 92.5 164 SER B O 1
ATOM 3135 N N . VAL B 1 165 ? 5.672 1.388 -6.746 1 94.69 165 VAL B N 1
ATOM 3136 C CA . VAL B 1 165 ? 6.16 0.127 -6.191 1 94.69 165 VAL B CA 1
ATOM 3137 C C . VAL B 1 165 ? 7.605 0.288 -5.734 1 94.69 165 VAL B C 1
ATOM 3139 O O . VAL B 1 165 ? 8.461 0.731 -6.504 1 94.69 165 VAL B O 1
ATOM 3142 N N . ASP B 1 166 ? 7.914 -0.024 -4.457 1 97.44 166 ASP B N 1
ATOM 3143 C CA . ASP B 1 166 ? 9.289 -0.077 -3.967 1 97.44 166 ASP B CA 1
ATOM 3144 C C . ASP B 1 166 ? 9.906 -1.452 -4.207 1 97.44 166 ASP B C 1
ATOM 3146 O O . ASP B 1 166 ? 9.305 -2.475 -3.865 1 97.44 166 ASP B O 1
ATOM 3150 N N . VAL B 1 167 ? 11.094 -1.477 -4.738 1 98.38 167 VAL B N 1
ATOM 3151 C CA . VAL B 1 167 ? 11.734 -2.725 -5.133 1 98.38 167 VAL B CA 1
ATOM 3152 C C . VAL B 1 167 ? 13 -2.938 -4.305 1 98.38 167 VAL B C 1
ATOM 3154 O O . VAL B 1 167 ? 13.781 -2.006 -4.098 1 98.38 167 VAL B O 1
ATOM 3157 N N . PHE B 1 168 ? 13.188 -4.137 -3.799 1 98.69 168 PHE B N 1
ATOM 3158 C CA . PHE B 1 168 ? 14.352 -4.574 -3.041 1 98.69 168 PHE B CA 1
ATOM 3159 C C . PHE B 1 168 ? 14.969 -5.82 -3.668 1 98.69 168 PHE B C 1
ATOM 3161 O O . PHE B 1 168 ? 14.258 -6.77 -4.008 1 98.69 168 PHE B O 1
ATOM 3168 N N . THR B 1 169 ? 16.297 -5.82 -3.82 1 98.69 169 THR B N 1
ATOM 3169 C CA . THR B 1 169 ? 16.953 -6.984 -4.406 1 98.69 169 THR B CA 1
ATOM 3170 C C . THR B 1 169 ? 17.859 -7.66 -3.381 1 98.69 169 THR B C 1
ATOM 3172 O O . THR B 1 169 ? 18.406 -7 -2.496 1 98.69 169 THR B O 1
ATOM 3175 N N . SER B 1 170 ? 17.969 -8.938 -3.508 1 98.44 170 SER B N 1
ATOM 3176 C CA . SER B 1 170 ? 18.766 -9.695 -2.561 1 98.44 170 SER B CA 1
ATOM 3177 C C . SER B 1 170 ? 20.234 -9.281 -2.617 1 98.44 170 SER B C 1
ATOM 3179 O O . SER B 1 170 ? 20.984 -9.5 -1.665 1 98.44 170 SER B O 1
ATOM 3181 N N . TRP B 1 171 ? 20.719 -8.633 -3.627 1 97.81 171 TRP B N 1
ATOM 3182 C CA . TRP B 1 171 ? 22.125 -8.266 -3.789 1 97.81 171 TRP B CA 1
ATOM 3183 C C . TRP B 1 171 ? 22.359 -6.812 -3.406 1 97.81 171 TRP B C 1
ATOM 3185 O O . TRP B 1 171 ? 23.484 -6.398 -3.17 1 97.81 171 TRP B O 1
ATOM 3195 N N . ASN B 1 172 ? 21.328 -5.957 -3.264 1 97 172 ASN B N 1
ATOM 3196 C CA . ASN B 1 172 ? 21.5 -4.57 -2.852 1 97 172 ASN B CA 1
ATOM 3197 C C . ASN B 1 172 ? 20.797 -4.277 -1.535 1 97 172 ASN B C 1
ATOM 3199 O O . ASN B 1 172 ? 21.125 -3.316 -0.841 1 97 172 ASN B O 1
ATOM 3203 N N . ASP B 1 173 ? 19.734 -5.062 -1.238 1 97.88 173 ASP B N 1
ATOM 3204 C CA . ASP B 1 173 ? 18.859 -4.812 -0.099 1 97.88 173 ASP B CA 1
ATOM 3205 C C . ASP B 1 173 ? 18.625 -6.09 0.701 1 97.88 173 ASP B C 1
ATOM 3207 O O . ASP B 1 173 ? 17.484 -6.426 1.014 1 97.88 173 ASP B O 1
ATOM 3211 N N . GLN B 1 174 ? 19.625 -6.77 1.049 1 97.94 174 GLN B N 1
ATOM 3212 C CA . GLN B 1 174 ? 19.531 -8.125 1.582 1 97.94 174 GLN B CA 1
ATOM 3213 C C . GLN B 1 174 ? 18.641 -8.18 2.816 1 97.94 174 GLN B C 1
ATOM 3215 O O . GLN B 1 174 ? 17.781 -9.047 2.928 1 97.94 174 GLN B O 1
ATOM 3220 N N . SER B 1 175 ? 18.797 -7.289 3.734 1 98.06 175 SER B N 1
ATOM 3221 C CA . SER B 1 175 ? 18.047 -7.328 4.984 1 98.06 175 SER B CA 1
ATOM 3222 C C . SER B 1 175 ? 16.547 -7.164 4.73 1 98.06 175 SER B C 1
ATOM 3224 O O . SER B 1 175 ? 15.734 -7.867 5.328 1 98.06 175 SER B O 1
ATOM 3226 N N . ARG B 1 176 ? 16.188 -6.281 3.85 1 98.19 176 ARG B N 1
ATOM 3227 C CA . ARG B 1 176 ? 14.789 -6.051 3.523 1 98.19 176 ARG B CA 1
ATOM 3228 C C . ARG B 1 176 ? 14.18 -7.262 2.83 1 98.19 176 ARG B C 1
ATOM 3230 O O . ARG B 1 176 ? 13.055 -7.664 3.146 1 98.19 176 ARG B O 1
ATOM 3237 N N . VAL B 1 177 ? 14.93 -7.824 1.926 1 98.69 177 VAL B N 1
ATOM 3238 C CA . VAL B 1 177 ? 14.453 -8.977 1.177 1 98.69 177 VAL B CA 1
ATOM 3239 C C . VAL B 1 177 ? 14.273 -10.164 2.119 1 98.69 177 VAL B C 1
ATOM 3241 O O . VAL B 1 177 ? 13.234 -10.828 2.104 1 98.69 177 VAL B O 1
ATOM 3244 N N . GLU B 1 178 ? 15.242 -10.414 2.963 1 98.38 178 GLU B N 1
ATOM 3245 C CA . GLU B 1 178 ? 15.18 -11.539 3.887 1 98.38 178 GLU B CA 1
ATOM 3246 C C . GLU B 1 178 ? 14.008 -11.398 4.852 1 98.38 178 GLU B C 1
ATOM 3248 O O . GLU B 1 178 ? 13.328 -12.383 5.164 1 98.38 178 GLU B O 1
ATOM 3253 N N . ARG B 1 179 ? 13.773 -10.258 5.289 1 98 179 ARG B N 1
ATOM 3254 C CA . ARG B 1 179 ? 12.648 -10.016 6.191 1 98 179 ARG B CA 1
ATOM 3255 C C . ARG B 1 179 ? 11.32 -10.297 5.5 1 98 179 ARG B C 1
ATOM 3257 O O . ARG B 1 179 ? 10.445 -10.953 6.062 1 98 179 ARG B O 1
ATOM 3264 N N . LYS B 1 180 ? 11.18 -9.812 4.316 1 98.19 180 LYS B N 1
ATOM 3265 C CA . LYS B 1 180 ? 9.938 -10.016 3.582 1 98.19 180 LYS B CA 1
ATOM 3266 C C . LYS B 1 180 ? 9.727 -11.5 3.262 1 98.19 180 LYS B C 1
ATOM 3268 O O . LYS B 1 180 ? 8.602 -12 3.328 1 98.19 180 LYS B O 1
ATOM 3273 N N . MET B 1 181 ? 10.812 -12.148 2.916 1 98.38 181 MET B N 1
ATOM 3274 C CA . MET B 1 181 ? 10.727 -13.586 2.68 1 98.38 181 MET B CA 1
ATOM 3275 C C . MET B 1 181 ? 10.266 -14.32 3.939 1 98.38 181 MET B C 1
ATOM 3277 O O . MET B 1 181 ? 9.383 -15.172 3.879 1 98.38 181 MET B O 1
ATOM 3281 N N . LYS B 1 182 ? 10.852 -13.938 5.023 1 98.38 182 LYS B N 1
ATOM 3282 C CA . LYS B 1 182 ? 10.484 -14.562 6.293 1 98.38 182 LYS B CA 1
ATOM 3283 C C . LYS B 1 182 ? 9.039 -14.25 6.656 1 98.38 182 LYS B C 1
ATOM 3285 O O . LYS B 1 182 ? 8.297 -15.133 7.098 1 98.38 182 LYS B O 1
ATOM 3290 N N . ASP B 1 183 ? 8.68 -13.055 6.52 1 98.06 183 ASP B N 1
ATOM 3291 C CA . ASP B 1 183 ? 7.312 -12.641 6.82 1 98.06 183 ASP B CA 1
ATOM 3292 C C . ASP B 1 183 ? 6.301 -13.43 5.996 1 98.06 183 ASP B C 1
ATOM 3294 O O . ASP B 1 183 ? 5.293 -13.898 6.527 1 98.06 183 ASP B O 1
ATOM 3298 N N . PHE B 1 184 ? 6.535 -13.539 4.719 1 98.31 184 PHE B N 1
ATOM 3299 C CA . PHE B 1 184 ? 5.605 -14.289 3.887 1 98.31 184 PHE B CA 1
ATOM 3300 C C . PHE B 1 184 ? 5.547 -15.75 4.324 1 98.31 184 PHE B C 1
ATOM 3302 O O . PHE B 1 184 ? 4.461 -16.328 4.422 1 98.31 184 PHE B O 1
ATOM 3309 N N . GLU B 1 185 ? 6.715 -16.328 4.516 1 98.38 185 GLU B N 1
ATOM 3310 C CA . GLU B 1 185 ? 6.75 -17.734 4.895 1 98.38 185 GLU B CA 1
ATOM 3311 C C . GLU B 1 185 ? 6 -17.984 6.199 1 98.38 185 GLU B C 1
ATOM 3313 O O . GLU B 1 185 ? 5.227 -18.938 6.312 1 98.38 185 GLU B O 1
ATOM 3318 N N . ASP B 1 186 ? 6.23 -17.141 7.184 1 98.38 186 ASP B N 1
ATOM 3319 C CA . ASP B 1 186 ? 5.508 -17.266 8.445 1 98.38 186 ASP B CA 1
ATOM 3320 C C . ASP B 1 186 ? 4.004 -17.125 8.234 1 98.38 186 ASP B C 1
ATOM 3322 O O . ASP B 1 186 ? 3.217 -17.859 8.828 1 98.38 186 ASP B O 1
ATOM 3326 N N . LEU B 1 187 ? 3.629 -16.188 7.41 1 97.62 187 LEU B N 1
ATOM 3327 C CA . LEU B 1 187 ? 2.221 -16 7.082 1 97.62 187 LEU B CA 1
ATOM 3328 C C . LEU B 1 187 ? 1.646 -17.25 6.422 1 97.62 187 LEU B C 1
ATOM 3330 O O . LEU B 1 187 ? 0.606 -17.766 6.844 1 97.62 187 LEU B O 1
ATOM 3334 N N . TRP B 1 188 ? 2.365 -17.734 5.488 1 97.88 188 TRP B N 1
ATOM 3335 C CA . TRP B 1 188 ? 1.945 -18.891 4.707 1 97.88 188 TRP B CA 1
ATOM 3336 C C . TRP B 1 188 ? 1.748 -20.109 5.602 1 97.88 188 TRP B C 1
ATOM 3338 O O . TRP B 1 188 ? 0.844 -20.922 5.371 1 97.88 188 TRP B O 1
ATOM 3348 N N . GLN B 1 189 ? 2.516 -20.172 6.609 1 98 189 GLN B N 1
ATOM 3349 C CA . GLN B 1 189 ? 2.479 -21.312 7.52 1 98 189 GLN B CA 1
ATOM 3350 C C . GLN B 1 189 ? 1.555 -21.047 8.703 1 98 189 GLN B C 1
ATOM 3352 O O . GLN B 1 189 ? 1.548 -21.797 9.68 1 98 189 GLN B O 1
ATOM 3357 N N . ASN B 1 190 ? 0.881 -19.938 8.68 1 97.62 190 ASN B N 1
ATOM 3358 C CA . ASN B 1 190 ? -0.029 -19.562 9.758 1 97.62 190 ASN B CA 1
ATOM 3359 C C . ASN B 1 190 ? 0.707 -19.406 11.086 1 97.62 190 ASN B C 1
ATOM 3361 O O . ASN B 1 190 ? 0.258 -19.938 12.109 1 97.62 190 ASN B O 1
ATOM 3365 N N . LYS B 1 191 ? 1.818 -18.766 11.031 1 97.88 191 LYS B N 1
ATOM 3366 C CA . LYS B 1 191 ? 2.641 -18.547 12.219 1 97.88 191 LYS B CA 1
ATOM 3367 C C . LYS B 1 191 ? 2.77 -17.062 12.539 1 97.88 191 LYS B C 1
ATOM 3369 O O . LYS B 1 191 ? 3.639 -16.656 13.32 1 97.88 191 LYS B O 1
ATOM 3374 N N . THR B 1 192 ? 2.037 -16.266 11.938 1 97 192 THR B N 1
ATOM 3375 C CA . THR B 1 192 ? 2.068 -14.828 12.156 1 97 192 THR B CA 1
ATOM 3376 C C . THR B 1 192 ? 1.059 -14.422 13.227 1 97 192 THR B C 1
ATOM 3378 O O . THR B 1 192 ? -0.112 -14.797 13.156 1 97 192 THR B O 1
ATOM 3381 N N . LYS B 1 193 ? 1.507 -13.68 14.172 1 95 193 LYS B N 1
ATOM 3382 C CA . LYS B 1 193 ? 0.618 -13.227 15.242 1 95 193 LYS B CA 1
ATOM 3383 C C . LYS B 1 193 ? -0.491 -12.336 14.688 1 95 193 LYS B C 1
ATOM 3385 O O . LYS B 1 193 ? -0.278 -11.586 13.734 1 95 193 LYS B O 1
ATOM 3390 N N . TYR B 1 194 ? -1.743 -12.43 15.242 1 93.31 194 TYR B N 1
ATOM 3391 C CA . TYR B 1 194 ? -2.904 -11.57 15.039 1 93.31 194 TYR B CA 1
ATOM 3392 C C . TYR B 1 194 ? -3.543 -11.828 13.68 1 93.31 194 TYR B C 1
ATOM 3394 O O . TYR B 1 194 ? -4.371 -11.039 13.219 1 93.31 194 TYR B O 1
ATOM 3402 N N . VAL B 1 195 ? -3.121 -12.867 12.992 1 94.88 195 VAL B N 1
ATOM 3403 C CA . VAL B 1 195 ? -3.752 -13.258 11.742 1 94.88 195 VAL B CA 1
ATOM 3404 C C . VAL B 1 195 ? -3.855 -14.773 11.664 1 94.88 195 VAL B C 1
ATOM 3406 O O . VAL B 1 195 ? -2.918 -15.492 12.031 1 94.88 195 VAL B O 1
ATOM 3409 N N . GLU B 1 196 ? -4.98 -15.211 11.25 1 95.81 196 GLU B N 1
ATOM 3410 C CA . GLU B 1 196 ? -5.168 -16.625 10.922 1 95.81 196 GLU B CA 1
ATOM 3411 C C . GLU B 1 196 ? -5.211 -16.828 9.414 1 95.81 196 GLU B C 1
ATOM 3413 O O . GLU B 1 196 ? -5.824 -16.047 8.688 1 95.81 196 GLU B O 1
ATOM 3418 N N . VAL B 1 197 ? -4.516 -17.859 9 1 97.31 197 VAL B N 1
ATOM 3419 C CA . VAL B 1 197 ? -4.434 -18.109 7.562 1 97.31 197 VAL B CA 1
ATOM 3420 C C . VAL B 1 197 ? -5.027 -19.484 7.246 1 97.31 197 VAL B C 1
ATOM 3422 O O . VAL B 1 197 ? -4.703 -20.469 7.906 1 97.31 197 VAL B O 1
ATOM 3425 N N . TYR B 1 198 ? -5.883 -19.516 6.234 1 96.88 198 TYR B N 1
ATOM 3426 C CA . TYR B 1 198 ? -6.574 -20.719 5.828 1 96.88 198 TYR B CA 1
ATOM 3427 C C . TYR B 1 198 ? -6.426 -20.969 4.332 1 96.88 198 TYR B C 1
ATOM 3429 O O . TYR B 1 198 ? -6.301 -20.016 3.555 1 96.88 198 TYR B O 1
ATOM 3437 N N . ASP B 1 199 ? -6.488 -22.266 3.998 1 95.31 199 ASP B N 1
ATOM 3438 C CA . ASP B 1 199 ? -6.684 -22.562 2.584 1 95.31 199 ASP B CA 1
ATOM 3439 C C . ASP B 1 199 ? -7.984 -21.953 2.066 1 95.31 199 ASP B C 1
ATOM 3441 O O . ASP B 1 199 ? -9 -21.969 2.766 1 95.31 199 ASP B O 1
ATOM 3445 N N . PHE B 1 200 ? -7.965 -21.562 0.859 1 93.94 200 PHE B N 1
ATOM 3446 C CA . PHE B 1 200 ? -9.102 -20.859 0.285 1 93.94 200 PHE B CA 1
ATOM 3447 C C . PHE B 1 200 ? -10.367 -21.703 0.39 1 93.94 200 PHE B C 1
ATOM 3449 O O . PHE B 1 200 ? -11.383 -21.25 0.926 1 93.94 200 PHE B O 1
ATOM 3456 N N . MET B 1 201 ? -10.305 -22.922 -0.053 1 91.62 201 MET B N 1
ATOM 3457 C CA . MET B 1 201 ? -11.508 -23.75 -0.085 1 91.62 201 MET B CA 1
ATOM 3458 C C . MET B 1 201 ? -11.984 -24.078 1.328 1 91.62 201 MET B C 1
ATOM 3460 O O . MET B 1 201 ? -13.188 -24.188 1.57 1 91.62 201 MET B O 1
ATOM 3464 N N . TYR B 1 202 ? -11.094 -24.234 2.199 1 94.12 202 TYR B N 1
ATOM 3465 C CA . TYR B 1 202 ? -11.477 -24.438 3.59 1 94.12 202 TYR B CA 1
ATOM 3466 C C . TYR B 1 202 ? -12.234 -23.234 4.129 1 94.12 202 TYR B C 1
ATOM 3468 O O . TYR B 1 202 ? -13.289 -23.375 4.758 1 94.12 202 TYR B O 1
ATOM 3476 N N . ALA B 1 203 ? -11.711 -22.078 3.895 1 93.88 203 ALA B N 1
ATOM 3477 C CA . ALA B 1 203 ? -12.344 -20.859 4.367 1 93.88 203 ALA B CA 1
ATOM 3478 C C . ALA B 1 203 ? -13.734 -20.688 3.764 1 93.88 203 ALA B C 1
ATOM 3480 O O . ALA B 1 203 ? -14.664 -20.266 4.449 1 93.88 203 ALA B O 1
ATOM 3481 N N . GLU B 1 204 ? -13.789 -20.938 2.512 1 91.62 204 GLU B N 1
ATOM 3482 C CA . GLU B 1 204 ? -15.078 -20.844 1.824 1 91.62 204 GLU B CA 1
ATOM 3483 C C . GLU B 1 204 ? -16.094 -21.828 2.412 1 91.62 204 GLU B C 1
ATOM 3485 O O . GLU B 1 204 ? -17.219 -21.438 2.738 1 91.62 204 GLU B O 1
ATOM 3490 N N . LYS B 1 205 ? -15.758 -23.062 2.584 1 91.56 205 LYS B N 1
ATOM 3491 C CA . LYS B 1 205 ? -16.641 -24.109 3.07 1 91.56 205 LYS B CA 1
ATOM 3492 C C . LYS B 1 205 ? -17.078 -23.844 4.504 1 91.56 205 LYS B C 1
ATOM 3494 O O . LYS B 1 205 ? -18.188 -24.234 4.898 1 91.56 205 LYS B O 1
ATOM 3499 N N . ASN B 1 206 ? -16.25 -23.156 5.242 1 94.12 206 ASN B N 1
ATOM 3500 C CA . ASN B 1 206 ? -16.562 -22.938 6.652 1 94.12 206 ASN B CA 1
ATOM 3501 C C . ASN B 1 206 ? -17.109 -21.531 6.895 1 94.12 206 ASN B C 1
ATOM 3503 O O . ASN B 1 206 ? -17.125 -21.047 8.031 1 94.12 206 ASN B O 1
ATOM 3507 N N . ASN B 1 207 ? -17.406 -20.781 5.879 1 91.38 207 ASN B N 1
ATOM 3508 C CA . ASN B 1 207 ? -18.078 -19.5 5.926 1 91.38 207 ASN B CA 1
ATOM 3509 C C . ASN B 1 207 ? -17.266 -18.453 6.672 1 91.38 207 ASN B C 1
ATOM 3511 O O . ASN B 1 207 ? -17.781 -17.719 7.504 1 91.38 207 ASN B O 1
ATOM 3515 N N . LEU B 1 208 ? -16 -18.531 6.383 1 90.88 208 LEU B N 1
ATOM 3516 C CA . LEU B 1 208 ? -15.102 -17.578 7.039 1 90.88 208 LEU B CA 1
ATOM 3517 C C . LEU B 1 208 ? -14.945 -16.312 6.207 1 90.88 208 LEU B C 1
ATOM 3519 O O . LEU B 1 208 ? -14.344 -15.336 6.656 1 90.88 208 LEU B O 1
ATOM 3523 N N . LEU B 1 209 ? -15.484 -16.328 4.996 1 89 209 LEU B N 1
ATOM 3524 C CA . LEU B 1 209 ? -15.32 -15.211 4.066 1 89 209 LEU B CA 1
ATOM 3525 C C . LEU B 1 209 ? -16.484 -14.227 4.184 1 89 209 LEU B C 1
ATOM 3527 O O . LEU B 1 209 ? -17.609 -14.633 4.457 1 89 209 LEU B O 1
ATOM 3531 N N . LYS B 1 210 ? -16.078 -13.008 4.016 1 82.25 210 LYS B N 1
ATOM 3532 C CA . LYS B 1 210 ? -17.094 -11.953 3.953 1 82.25 210 LYS B CA 1
ATOM 3533 C C . LYS B 1 210 ? -17.266 -11.438 2.527 1 82.25 210 LYS B C 1
ATOM 3535 O O . LYS B 1 210 ? -16.297 -11.375 1.763 1 82.25 210 LYS B O 1
ATOM 3540 N N . TYR B 1 211 ? -18.531 -11.125 2.195 1 76.69 211 TYR B N 1
ATOM 3541 C CA . TYR B 1 211 ? -18.734 -10.633 0.84 1 76.69 211 TYR B CA 1
ATOM 3542 C C . TYR B 1 211 ? -19.922 -9.68 0.787 1 76.69 211 TYR B C 1
ATOM 3544 O O . TYR B 1 211 ? -20.781 -9.703 1.666 1 76.69 211 TYR B O 1
ATOM 3552 N N . SER B 1 212 ? -19.688 -8.641 -0.073 1 71.44 212 SER B N 1
ATOM 3553 C CA . SER B 1 212 ? -20.797 -7.723 -0.358 1 71.44 212 SER B CA 1
ATOM 3554 C C . SER B 1 212 ? -20.844 -7.371 -1.841 1 71.44 212 SER B C 1
ATOM 3556 O O . SER B 1 212 ? -19.812 -7.281 -2.502 1 71.44 212 SER B O 1
ATOM 3558 N N . SER B 1 213 ? -22.062 -7.148 -2.375 1 68.75 213 SER B N 1
ATOM 3559 C CA . SER B 1 213 ? -22.219 -6.73 -3.764 1 68.75 213 SER B CA 1
ATOM 3560 C C . SER B 1 213 ? -21.844 -5.266 -3.951 1 68.75 213 SER B C 1
ATOM 3562 O O . SER B 1 213 ? -21.578 -4.828 -5.07 1 68.75 213 SER B O 1
ATOM 3564 N N . GLU B 1 214 ? -21.781 -4.555 -2.867 1 61 214 GLU B N 1
ATOM 3565 C CA . GLU B 1 214 ? -21.641 -3.104 -2.939 1 61 214 GLU B CA 1
ATOM 3566 C C . GLU B 1 214 ? -20.188 -2.682 -2.729 1 61 214 GLU B C 1
ATOM 3568 O O . GLU B 1 214 ? -19.844 -1.512 -2.914 1 61 214 GLU B O 1
ATOM 3573 N N . TRP B 1 215 ? -19.484 -3.688 -2.27 1 59.56 215 TRP B N 1
ATOM 3574 C CA . TRP B 1 215 ? -18.109 -3.295 -2.002 1 59.56 215 TRP B CA 1
ATOM 3575 C C . TRP B 1 215 ? -17.391 -2.91 -3.291 1 59.56 215 TRP B C 1
ATOM 3577 O O . TRP B 1 215 ? -17.531 -3.582 -4.312 1 59.56 215 TRP B O 1
ATOM 3587 N N . ILE B 1 216 ? -17.203 -1.578 -3.383 1 51.81 216 ILE B N 1
ATOM 3588 C CA . ILE B 1 216 ? -16.281 -1.222 -4.445 1 51.81 216 ILE B CA 1
ATOM 3589 C C . ILE B 1 216 ? -14.875 -1.717 -4.094 1 51.81 216 ILE B C 1
ATOM 3591 O O . ILE B 1 216 ? -14.297 -1.296 -3.092 1 51.81 216 ILE B O 1
ATOM 3595 N N . MET B 1 217 ? -14.719 -2.941 -4.363 1 50.62 217 MET B N 1
ATOM 3596 C CA . MET B 1 217 ? -13.352 -3.42 -4.188 1 50.62 217 MET B CA 1
ATOM 3597 C C . MET B 1 217 ? -12.492 -3.068 -5.395 1 50.62 217 MET B C 1
ATOM 3599 O O . MET B 1 217 ? -12.938 -3.195 -6.539 1 50.62 217 MET B O 1
ATOM 3603 N N . HIS B 1 218 ? -12.047 -1.938 -5.418 1 45.5 218 HIS B N 1
ATOM 3604 C CA . HIS B 1 218 ? -11.414 -1.527 -6.672 1 45.5 218 HIS B CA 1
ATOM 3605 C C . HIS B 1 218 ? -10.438 -2.584 -7.172 1 45.5 218 HIS B C 1
ATOM 3607 O O . HIS B 1 218 ? -9.531 -2.992 -6.438 1 45.5 218 HIS B O 1
ATOM 3613 N N . ASP B 1 219 ? -10.883 -3.332 -8.031 1 40.97 219 ASP B N 1
ATOM 3614 C CA . ASP B 1 219 ? -10.094 -4.262 -8.836 1 40.97 219 ASP B CA 1
ATOM 3615 C C . ASP B 1 219 ? -8.914 -3.555 -9.492 1 40.97 219 ASP B C 1
ATOM 3617 O O . ASP B 1 219 ? -9.023 -2.395 -9.898 1 40.97 219 ASP B O 1
#

Secondary structure (DSSP, 8-state):
---GGGS---SEEETTT--HIIIIIHHHHHH-SEEEEEESS--HHHHHHHHHH-GGGGGT--EEEEEE-SEEEHHHHHHHHHHH--S-----SSTTTT-HHHHHHHHHHHTT-EEEEEEEE-SSSEEEEE---EEEEE-TT--EEEEES-----STTS-EEE-EEEEEETTT-HHHHHHHHHHHHHHHTT-STTEEEEEHHHHHHTT--EEESS-----/---GGGS---SEEETTT--HIIIIIHHHHHH-SEEEEEESS--HHHHHHHHHH-GGGGGT--EEEEEE-SEEEHHHHHHHHHHH--S------STTTT-HHHHHHHHHHHTT-EEEEEEEE-SSSEEEEE---EEEEE-TT--EEEEES-----STTS-EEE-EEEEEETTT-HHHHHHHHHHHHHHHTT-STTEEEEEHHHHHHTT--EEESS-----